Protein AF-A0A5C6F3D3-F1 (afdb_monomer_lite)

Foldseek 3Di:
DDYDDDDDDDDDDDDDDDDDDDDDQDPVNVVVCQVVVNDDPPVVVPPPDPPCPVVVVVVVVVNVWDKDWDWDADVQQGDTKIKIWTQWDQDPVNFKIFGHGDDTKIKIKADFFAKWWFFDDDPDDPDDDDDPDVVNVVVPDDPDPDDPVPPDPPIDMDTADMFIWMWGQDPVDRMFGPDLCRSPPCLNTFTFAALLFAFPPDRRDDDPLQPDDQDFLPVQPDDPPPPPPPDDDDDDDDDDDDDDDDDDDDDDDDDPDPPPVPVVVVPPPDDDDPVVVVVVVVPDDDDPDDDRPPPPVVVVVSQQHHQFADDHDPNHGWHCPHHQWTKTHHRQKDKDWDSDWDWDPVCVPPPDTHTHRTKIKIFGADPVSDTDPDCPCQSRGWMAGRYGSLEGSDLQCQRDWDPPRHTLDTSSRSRLRRCLARRCPQAPRQDRWTKRWPIWMQGNLHIFTWIKTADDPVSCVNSVNCVRHFWGMWTFGDDSNYTAKIKTKGWDADPPVRHTDIDIDMGHDDPDPPPPPPPPPPVPVVVPD

Structure (mmCIF, N/CA/C/O backbone):
data_AF-A0A5C6F3D3-F1
#
_entry.id   AF-A0A5C6F3D3-F1
#
loop_
_atom_site.group_PDB
_atom_site.id
_atom_site.type_symbol
_atom_site.label_atom_id
_atom_site.label_alt_id
_atom_site.label_comp_id
_atom_site.label_asym_id
_atom_site.label_entity_id
_atom_site.label_seq_id
_atom_site.pdbx_PDB_ins_code
_atom_site.Cartn_x
_atom_site.Cartn_y
_atom_site.Cartn_z
_atom_site.occupancy
_atom_site.B_iso_or_equiv
_atom_site.auth_seq_id
_atom_site.auth_comp_id
_atom_site.auth_asym_id
_atom_site.auth_atom_id
_atom_site.pdbx_PDB_model_num
ATOM 1 N N . MET A 1 1 ? -53.103 31.804 44.458 1.00 39.41 1 MET A N 1
ATOM 2 C CA . MET A 1 1 ? -53.561 31.463 43.090 1.00 39.41 1 MET A CA 1
ATOM 3 C C . MET A 1 1 ? -52.450 30.699 42.365 1.00 39.41 1 MET A C 1
ATOM 5 O O . MET A 1 1 ? -51.287 30.965 42.624 1.00 39.41 1 MET A O 1
ATOM 9 N N . LYS A 1 2 ? -52.838 29.683 41.585 1.00 24.77 2 LYS A N 1
ATOM 10 C CA . LYS A 1 2 ? -52.062 28.606 40.913 1.00 24.77 2 LYS A CA 1
ATOM 11 C C . LYS A 1 2 ? -51.500 29.080 39.521 1.00 24.77 2 LYS A C 1
ATOM 13 O O . LYS A 1 2 ? -51.796 30.216 39.180 1.00 24.77 2 LYS A O 1
ATOM 18 N N . PRO A 1 3 ? -50.721 28.289 38.730 1.00 35.56 3 PRO A N 1
ATOM 19 C CA . PRO A 1 3 ? -49.335 28.583 38.269 1.00 35.56 3 PRO A CA 1
ATOM 20 C C . PRO A 1 3 ? -49.176 28.586 36.700 1.00 35.56 3 PRO A C 1
ATOM 22 O O . PRO A 1 3 ? -50.129 28.998 36.051 1.00 35.56 3 PRO A O 1
ATOM 25 N N . PRO A 1 4 ? -48.135 27.995 36.039 1.00 48.69 4 PRO A N 1
ATOM 26 C CA . PRO A 1 4 ? -46.735 28.421 35.742 1.00 48.69 4 PRO A CA 1
ATOM 27 C C . PRO A 1 4 ? -46.363 28.423 34.216 1.00 48.69 4 PRO A C 1
ATOM 29 O O . PRO A 1 4 ? -47.116 27.874 33.424 1.00 48.69 4 PRO A O 1
ATOM 32 N N . SER A 1 5 ? -45.156 28.862 33.787 1.00 28.16 5 SER A N 1
ATOM 33 C CA . SER A 1 5 ? -44.439 28.234 32.633 1.00 28.16 5 SER A CA 1
ATOM 34 C C . SER A 1 5 ? -42.973 28.674 32.413 1.00 28.16 5 SER A C 1
ATOM 36 O O . SER A 1 5 ? -42.593 29.808 32.671 1.00 28.16 5 SER A O 1
ATOM 38 N N . LYS A 1 6 ? -42.201 27.704 31.902 1.00 29.05 6 LYS A N 1
ATOM 39 C CA . LYS A 1 6 ? -40.749 27.533 31.647 1.00 29.05 6 LYS A CA 1
ATOM 40 C C . LYS A 1 6 ? -40.137 28.385 30.482 1.00 29.05 6 LYS A C 1
ATOM 42 O O . LYS A 1 6 ? -40.875 29.138 29.855 1.00 29.05 6 LYS A O 1
ATOM 47 N N . PRO A 1 7 ? -38.808 28.286 30.197 1.00 31.05 7 PRO A N 1
ATOM 48 C CA . PRO A 1 7 ? -37.981 29.316 29.543 1.00 31.05 7 PRO A CA 1
ATOM 49 C C . PRO A 1 7 ? -37.873 29.179 28.011 1.00 31.05 7 PRO A C 1
ATOM 51 O O . PRO A 1 7 ? -38.146 28.115 27.459 1.00 31.05 7 PRO A O 1
ATOM 54 N N . ARG A 1 8 ? -37.407 30.235 27.324 1.00 23.48 8 ARG A N 1
ATOM 55 C CA . ARG A 1 8 ? -37.132 30.244 25.874 1.00 23.48 8 ARG A CA 1
ATOM 56 C C . ARG A 1 8 ? -35.618 30.273 25.619 1.00 23.48 8 ARG A C 1
ATOM 58 O O . ARG A 1 8 ? -34.969 31.278 25.892 1.00 23.48 8 ARG A O 1
ATOM 65 N N . GLN A 1 9 ? -35.075 29.157 25.133 1.00 24.70 9 GLN A N 1
ATOM 66 C CA . GLN A 1 9 ? -33.732 29.066 24.552 1.00 24.70 9 GLN A CA 1
ATOM 67 C C . GLN A 1 9 ? -33.759 29.524 23.089 1.00 24.70 9 GLN A C 1
ATOM 69 O O . GLN A 1 9 ? -34.757 29.356 22.389 1.00 24.70 9 GLN A O 1
ATOM 74 N N . ILE A 1 10 ? -32.649 30.127 22.679 1.00 24.17 10 ILE A N 1
ATOM 75 C CA . ILE A 1 10 ? -32.346 30.662 21.353 1.00 24.17 10 ILE A CA 1
ATOM 76 C C . ILE A 1 10 ? -31.957 29.492 20.439 1.00 24.17 10 ILE A C 1
ATOM 78 O O . ILE A 1 10 ? -31.119 28.679 20.820 1.00 24.17 10 ILE A O 1
ATOM 82 N N . THR A 1 11 ? -32.551 29.412 19.249 1.00 24.58 11 THR A N 1
ATOM 83 C CA . THR A 1 11 ? -32.094 28.548 18.151 1.00 24.58 11 THR A CA 1
ATOM 84 C C . THR A 1 11 ? -31.575 29.429 17.020 1.00 24.58 11 THR A C 1
ATOM 86 O O . THR A 1 11 ? -32.326 30.235 16.470 1.00 24.58 11 THR A O 1
ATOM 89 N N . GLU A 1 12 ? -30.288 29.286 16.711 1.00 24.50 12 GLU A N 1
ATOM 90 C CA . GLU A 1 12 ? -29.635 29.800 15.507 1.00 24.50 12 GLU A CA 1
ATOM 91 C C . GLU A 1 12 ? -29.896 28.818 14.355 1.00 24.50 12 GLU A C 1
ATOM 93 O O . GLU A 1 12 ? -29.403 27.692 14.381 1.00 24.50 12 GLU A O 1
ATOM 98 N N . ASP A 1 13 ? -30.666 29.234 13.348 1.00 24.73 13 ASP A N 1
ATOM 99 C CA . ASP A 1 13 ? -30.776 28.522 12.072 1.00 24.73 13 ASP A CA 1
ATOM 100 C C . ASP A 1 13 ? -29.806 29.156 11.066 1.00 24.73 13 ASP A C 1
ATOM 102 O O . ASP A 1 13 ? -30.085 30.191 10.460 1.00 24.73 13 ASP A O 1
ATOM 106 N N . GLY A 1 14 ? -28.649 28.518 10.889 1.00 24.45 14 GLY A N 1
ATOM 107 C CA . GLY A 1 14 ? -27.757 28.720 9.752 1.00 24.45 14 GLY A CA 1
ATOM 108 C C . GLY A 1 14 ? -27.846 27.510 8.827 1.00 24.45 14 GLY A C 1
ATOM 109 O O . GLY A 1 14 ? -27.249 26.476 9.105 1.00 24.45 14 GLY A O 1
ATOM 110 N N . THR A 1 15 ? -28.606 27.616 7.735 1.00 24.44 15 THR A N 1
ATOM 111 C CA . THR A 1 15 ? -28.698 26.567 6.708 1.00 24.44 15 THR A CA 1
ATOM 112 C C . THR A 1 15 ? -27.885 26.964 5.477 1.00 24.44 15 THR A C 1
ATOM 114 O O . THR A 1 15 ? -28.285 27.827 4.699 1.00 24.44 15 THR A O 1
ATOM 117 N N . THR A 1 16 ? -26.753 26.293 5.273 1.00 23.95 16 THR A N 1
ATOM 118 C CA . THR A 1 16 ? -26.088 26.140 3.975 1.00 23.95 16 THR A CA 1
ATOM 119 C C . THR A 1 16 ? -26.190 24.671 3.567 1.00 23.95 16 THR A C 1
ATOM 121 O O . THR A 1 16 ? -25.705 23.798 4.277 1.00 23.95 16 THR A O 1
ATOM 124 N N . LEU A 1 17 ? -26.824 24.378 2.429 1.00 22.92 17 LEU A N 1
ATOM 125 C CA . LEU A 1 17 ? -26.734 23.077 1.760 1.00 22.92 17 LEU A CA 1
ATOM 126 C C . LEU A 1 17 ? -26.844 23.270 0.248 1.00 22.92 17 LEU A C 1
ATOM 128 O O . LEU A 1 17 ? -27.786 23.900 -0.226 1.00 22.92 17 LEU A O 1
ATOM 132 N N . ASN A 1 18 ? -25.906 22.675 -0.489 1.00 21.77 18 ASN A N 1
ATOM 133 C CA . ASN A 1 18 ? -26.236 21.853 -1.651 1.00 21.77 18 ASN A CA 1
ATOM 134 C C . ASN A 1 18 ? -25.051 20.943 -2.012 1.00 21.77 18 ASN A C 1
ATOM 136 O O . ASN A 1 18 ? -24.266 21.235 -2.908 1.00 21.77 18 ASN A O 1
ATOM 140 N N . GLU A 1 19 ? -24.977 19.803 -1.325 1.00 23.84 19 GLU A N 1
ATOM 141 C CA . GLU A 1 19 ? -24.511 18.543 -1.909 1.00 23.84 19 GLU A CA 1
ATOM 142 C C . GLU A 1 19 ? -25.683 17.553 -1.835 1.00 23.84 19 GLU A C 1
ATOM 144 O O . GLU A 1 19 ? -26.291 17.350 -0.782 1.00 23.84 19 GLU A O 1
ATOM 149 N N . ASN A 1 20 ? -26.059 16.996 -2.987 1.00 26.59 20 ASN A N 1
ATOM 150 C CA . ASN A 1 20 ? -27.212 16.116 -3.150 1.00 26.59 20 ASN A CA 1
ATOM 151 C C . ASN A 1 20 ? -26.947 14.731 -2.537 1.00 26.59 20 ASN A C 1
ATOM 153 O O . ASN A 1 20 ? -26.391 13.854 -3.194 1.00 26.59 20 ASN A O 1
ATOM 157 N N . VAL A 1 21 ? -27.428 14.502 -1.314 1.00 25.70 21 VAL A N 1
ATOM 158 C CA . VAL A 1 21 ? -27.714 13.157 -0.788 1.00 25.70 21 VAL A CA 1
ATOM 159 C C . VAL A 1 21 ? -29.237 12.979 -0.776 1.00 25.70 21 VAL A C 1
ATOM 161 O O . VAL A 1 21 ? -29.927 13.800 -0.166 1.00 25.70 21 VAL A O 1
ATOM 164 N N . PRO A 1 22 ? -29.812 11.944 -1.418 1.00 31.95 22 PRO A N 1
ATOM 165 C CA . PRO A 1 22 ? -31.250 11.727 -1.358 1.00 31.95 22 PRO A CA 1
ATOM 166 C C . PRO A 1 22 ? -31.642 11.290 0.058 1.00 31.95 22 PRO A C 1
ATOM 168 O O . PRO A 1 22 ? -31.323 10.186 0.499 1.00 31.95 22 PRO A O 1
ATOM 171 N N . GLN A 1 23 ? -32.347 12.159 0.783 1.00 33.28 23 GLN A N 1
ATOM 172 C CA . GLN A 1 23 ? -32.954 11.800 2.060 1.00 33.28 23 GLN A CA 1
ATOM 173 C C . GLN A 1 23 ? -34.185 10.899 1.862 1.00 33.28 23 GLN A C 1
ATOM 175 O O . GLN A 1 23 ? -35.057 11.188 1.044 1.00 33.28 23 GLN A O 1
ATOM 180 N N . GLY A 1 24 ? -34.299 9.861 2.700 1.00 36.19 24 GLY A N 1
ATOM 181 C CA . GLY A 1 24 ? -35.602 9.418 3.212 1.00 36.19 24 GLY A CA 1
ATOM 182 C C . GLY A 1 24 ? -36.276 8.180 2.607 1.00 36.19 24 GLY A C 1
ATOM 183 O O . GLY A 1 24 ? -37.496 8.083 2.712 1.00 36.19 24 GLY A O 1
ATOM 184 N N . ILE A 1 25 ? -35.560 7.213 2.022 1.00 41.97 25 ILE A N 1
ATOM 185 C CA . ILE A 1 25 ? -36.170 5.928 1.611 1.00 41.97 25 ILE A CA 1
ATOM 186 C C . ILE A 1 25 ? -35.880 4.848 2.663 1.00 41.97 25 ILE A C 1
ATOM 188 O O . ILE A 1 25 ? -34.729 4.513 2.921 1.00 41.97 25 ILE A O 1
ATOM 192 N N . THR A 1 26 ? -36.920 4.265 3.269 1.00 46.75 26 THR A N 1
ATOM 193 C CA . THR A 1 26 ? -36.764 3.129 4.202 1.00 46.75 26 THR A CA 1
ATOM 194 C C . THR A 1 26 ? -36.531 1.806 3.452 1.00 46.75 26 THR A C 1
ATOM 196 O O . THR A 1 26 ? -37.043 1.614 2.349 1.00 46.75 26 THR A O 1
ATOM 199 N N . ARG A 1 27 ? -35.824 0.832 4.055 1.00 44.81 27 ARG A N 1
ATOM 200 C CA . ARG A 1 27 ? -35.538 -0.502 3.461 1.00 44.81 27 ARG A CA 1
ATOM 201 C C . ARG A 1 27 ? -36.790 -1.197 2.905 1.00 44.81 27 ARG A C 1
ATOM 203 O O . ARG A 1 27 ? -36.762 -1.762 1.816 1.00 44.81 27 ARG A O 1
ATOM 210 N N . ARG A 1 28 ? -37.919 -1.102 3.617 1.00 43.62 28 ARG A N 1
ATOM 211 C CA . ARG A 1 28 ? -39.211 -1.666 3.188 1.00 43.62 28 ARG A CA 1
ATOM 212 C C . ARG A 1 28 ? -39.784 -0.955 1.957 1.00 43.62 28 ARG A C 1
ATOM 214 O O . ARG A 1 28 ? -40.444 -1.599 1.149 1.00 43.62 28 ARG A O 1
ATOM 221 N N . GLN A 1 29 ? -39.554 0.350 1.815 1.00 41.91 29 GLN A N 1
ATOM 222 C CA . GLN A 1 29 ? -39.971 1.124 0.643 1.00 41.91 29 GLN A CA 1
ATOM 223 C C . GLN A 1 29 ? -39.086 0.822 -0.568 1.00 41.91 29 GLN A C 1
ATOM 225 O O . GLN A 1 29 ? -39.631 0.637 -1.649 1.00 41.91 29 GLN A O 1
ATOM 230 N N . LEU A 1 30 ? -37.767 0.677 -0.386 1.00 43.34 30 LEU A N 1
ATOM 231 C CA . LEU A 1 30 ? -36.845 0.303 -1.466 1.00 43.34 30 LEU A CA 1
ATOM 232 C C . LEU A 1 30 ? -37.137 -1.107 -2.004 1.00 43.34 30 LEU A C 1
ATOM 234 O O . LEU A 1 30 ? -37.246 -1.292 -3.211 1.00 43.34 30 LEU A O 1
ATOM 238 N N . LEU A 1 31 ? -37.352 -2.083 -1.113 1.00 44.19 31 LEU A N 1
ATOM 239 C CA . LEU A 1 31 ? -37.705 -3.456 -1.498 1.00 44.19 31 LEU A CA 1
ATOM 240 C C . LEU A 1 31 ? -39.068 -3.537 -2.198 1.00 44.19 31 LEU A C 1
ATOM 242 O O . LEU A 1 31 ? -39.228 -4.307 -3.141 1.00 44.19 31 LEU A O 1
ATOM 246 N N . LYS A 1 32 ? -40.043 -2.716 -1.785 1.00 38.72 32 LYS A N 1
ATOM 247 C CA . LYS A 1 32 ? -41.321 -2.589 -2.501 1.00 38.72 32 LYS A CA 1
ATOM 248 C C . LYS A 1 32 ? -41.156 -1.917 -3.865 1.00 38.72 32 LYS A C 1
ATOM 250 O O . LYS A 1 32 ? -41.817 -2.339 -4.802 1.00 38.72 32 LYS A O 1
ATOM 255 N N . LEU A 1 33 ? -40.281 -0.917 -3.992 1.00 39.66 33 LEU A N 1
ATOM 256 C CA . LEU A 1 33 ? -39.991 -0.261 -5.272 1.00 39.66 33 LEU A CA 1
ATOM 257 C C . LEU A 1 33 ? -39.339 -1.236 -6.265 1.00 39.66 33 LEU A C 1
ATOM 259 O O . LEU A 1 33 ? -39.757 -1.315 -7.415 1.00 39.66 33 LEU A O 1
ATOM 263 N N . MET A 1 34 ? -38.362 -2.017 -5.796 1.00 43.75 34 MET A N 1
ATOM 264 C CA . MET A 1 34 ? -37.670 -3.024 -6.607 1.00 43.75 34 MET A CA 1
ATOM 265 C C . MET A 1 34 ? -38.578 -4.211 -6.962 1.00 43.75 34 MET A C 1
ATOM 267 O O . MET A 1 34 ? -38.518 -4.705 -8.083 1.00 43.75 34 MET A O 1
ATOM 271 N N . GLY A 1 35 ? -39.463 -4.635 -6.053 1.00 39.91 35 GLY A N 1
ATOM 272 C CA . GLY A 1 35 ? -40.452 -5.689 -6.312 1.00 39.91 35 GLY A CA 1
ATOM 273 C C . GLY A 1 35 ? -41.606 -5.277 -7.236 1.00 39.91 35 GLY A C 1
ATOM 274 O O . GLY A 1 35 ? -42.292 -6.146 -7.761 1.00 39.91 35 GLY A O 1
ATOM 275 N N . LEU A 1 36 ? -41.816 -3.973 -7.453 1.00 37.66 36 LEU A N 1
ATOM 276 C CA . LEU A 1 36 ? -42.842 -3.424 -8.352 1.00 37.66 36 LEU A CA 1
ATOM 277 C C . LEU A 1 36 ? -42.290 -3.028 -9.734 1.00 37.66 36 LEU A C 1
ATOM 279 O O . LEU A 1 36 ? -42.985 -2.363 -10.495 1.00 37.66 36 LEU A O 1
ATOM 283 N N . GLY A 1 37 ? -41.047 -3.396 -10.067 1.00 34.25 37 GLY A N 1
ATOM 284 C CA . GLY A 1 37 ? -40.446 -3.081 -11.369 1.00 34.25 37 GLY A CA 1
ATOM 285 C C . GLY A 1 37 ? -40.133 -1.593 -11.588 1.00 34.25 37 GLY A C 1
ATOM 286 O O . GLY A 1 37 ? -39.772 -1.201 -12.695 1.00 34.25 37 GLY A O 1
ATOM 287 N N . ALA A 1 38 ? -40.230 -0.752 -10.553 1.00 36.56 38 ALA A N 1
ATOM 288 C CA . ALA A 1 38 ? -39.925 0.668 -10.660 1.00 36.56 38 ALA A CA 1
ATOM 289 C C . ALA A 1 38 ? -38.403 0.876 -10.703 1.00 36.56 38 ALA A C 1
ATOM 291 O O . ALA A 1 38 ? -37.723 0.937 -9.676 1.00 36.56 38 ALA A O 1
ATOM 292 N N . THR A 1 39 ? -37.859 1.010 -11.912 1.00 35.56 39 THR A N 1
ATOM 293 C CA . THR A 1 39 ? -36.511 1.539 -12.127 1.00 35.56 39 THR A CA 1
ATOM 294 C C . THR A 1 39 ? -36.454 2.957 -11.558 1.00 35.56 39 THR A C 1
ATOM 296 O O . THR A 1 39 ? -37.189 3.837 -12.009 1.00 35.56 39 THR A O 1
ATOM 299 N N . ILE A 1 40 ? -35.605 3.194 -10.555 1.00 33.94 40 ILE A N 1
ATOM 300 C CA . ILE A 1 40 ? -35.345 4.539 -10.019 1.00 33.94 40 ILE A CA 1
ATOM 301 C C . ILE A 1 40 ? -34.994 5.481 -11.197 1.00 33.94 40 ILE A C 1
ATOM 303 O O . ILE A 1 40 ? -34.279 5.045 -12.104 1.00 33.94 40 ILE A O 1
ATOM 307 N N . PRO A 1 41 ? -35.413 6.767 -11.207 1.00 31.45 41 PRO A N 1
ATOM 308 C CA . PRO A 1 41 ? -35.212 7.699 -12.330 1.00 31.45 41 PRO A CA 1
ATOM 309 C C . PRO A 1 41 ? -33.748 8.058 -12.635 1.00 31.45 41 PRO A C 1
ATOM 311 O O . PRO A 1 41 ? -33.488 8.954 -13.434 1.00 31.45 41 PRO A O 1
ATOM 314 N N . ALA A 1 42 ? -32.784 7.360 -12.036 1.00 33.75 42 ALA A N 1
ATOM 315 C CA . ALA A 1 42 ? -31.366 7.504 -12.320 1.00 33.75 42 ALA A CA 1
ATOM 316 C C . ALA A 1 42 ? -31.018 7.158 -13.777 1.00 33.75 42 ALA A C 1
ATOM 318 O O . ALA A 1 42 ? -29.934 7.490 -14.222 1.00 33.75 42 ALA A O 1
ATOM 319 N N . VAL A 1 43 ? -31.919 6.543 -14.555 1.00 28.55 43 VAL A N 1
ATOM 320 C CA . VAL A 1 43 ? -31.612 6.103 -15.925 1.00 28.55 43 VAL A CA 1
ATOM 321 C C . VAL A 1 43 ? -31.507 7.249 -16.943 1.00 28.55 43 VAL A C 1
ATOM 323 O O . VAL A 1 43 ? -30.840 7.096 -17.961 1.00 28.55 43 VAL A O 1
ATOM 326 N N . LYS A 1 44 ? -32.077 8.435 -16.678 1.00 28.09 44 LYS A N 1
ATOM 327 C CA . LYS A 1 44 ? -32.060 9.544 -17.657 1.00 28.09 44 LYS A CA 1
ATOM 328 C C . LYS A 1 44 ? -30.916 10.552 -17.512 1.00 28.09 44 LYS A C 1
ATOM 330 O O . LYS A 1 44 ? -30.763 11.393 -18.391 1.00 28.09 44 LYS A O 1
ATOM 335 N N . THR A 1 45 ? -30.084 10.442 -16.479 1.00 28.73 45 THR A N 1
ATOM 336 C CA . THR A 1 45 ? -28.831 11.217 -16.349 1.00 28.73 45 THR A CA 1
ATOM 337 C C . THR A 1 45 ? -27.575 10.375 -16.626 1.00 28.73 45 THR A C 1
ATOM 339 O O . THR A 1 45 ? -26.462 10.885 -16.558 1.00 28.73 45 THR A O 1
ATOM 342 N N . LEU A 1 46 ? -27.733 9.101 -17.015 1.00 34.69 46 LEU A N 1
ATOM 343 C CA . LEU A 1 46 ? -26.653 8.109 -17.158 1.00 34.69 46 LEU A CA 1
ATOM 344 C C . LEU A 1 46 ? -25.760 8.231 -18.405 1.00 34.69 46 LEU A C 1
ATOM 346 O O . LEU A 1 46 ? -24.880 7.397 -18.584 1.00 34.69 46 LEU A O 1
ATOM 350 N N . ASN A 1 47 ? -25.921 9.262 -19.237 1.00 31.58 47 ASN A N 1
ATOM 351 C CA . ASN A 1 47 ? -25.037 9.482 -20.392 1.00 31.58 47 ASN A CA 1
ATOM 352 C C . ASN A 1 47 ? -23.947 10.541 -20.160 1.00 31.58 47 ASN A C 1
ATOM 354 O O . ASN A 1 47 ? -23.220 10.852 -21.099 1.00 31.58 47 ASN A O 1
ATOM 358 N N . ALA A 1 48 ? -23.815 11.100 -18.950 1.00 31.44 48 ALA A N 1
ATOM 359 C CA . ALA A 1 48 ? -22.911 12.233 -18.727 1.00 31.44 48 ALA A CA 1
ATOM 360 C C . ALA A 1 48 ? -21.990 12.146 -17.498 1.00 31.44 48 ALA A C 1
ATOM 362 O O . ALA A 1 48 ? -21.199 13.063 -17.315 1.00 31.44 48 ALA A O 1
ATOM 363 N N . ASP A 1 49 ? -22.027 11.085 -16.681 1.00 33.19 49 ASP A N 1
ATOM 364 C CA . ASP A 1 49 ? -21.196 11.049 -15.466 1.00 33.19 49 ASP A CA 1
ATOM 365 C C . ASP A 1 49 ? -20.647 9.646 -15.153 1.00 33.19 49 ASP A C 1
ATOM 367 O O . ASP A 1 49 ? -21.280 8.798 -14.520 1.00 33.19 49 ASP A O 1
ATOM 371 N N . THR A 1 50 ? -19.441 9.366 -15.647 1.00 39.06 50 THR A N 1
ATOM 372 C CA . THR A 1 50 ? -18.824 8.027 -15.647 1.00 39.06 50 THR A CA 1
ATOM 373 C C . THR A 1 50 ? -18.096 7.653 -14.349 1.00 39.06 50 THR A C 1
ATOM 375 O O . THR A 1 50 ? -17.613 6.527 -14.239 1.00 39.06 50 THR A O 1
ATOM 378 N N . GLY A 1 51 ? -18.044 8.537 -13.346 1.00 38.72 51 GLY A N 1
ATOM 379 C CA . GLY A 1 51 ? -17.451 8.258 -12.024 1.00 38.72 51 GLY A CA 1
ATOM 380 C C . GLY A 1 51 ? -18.461 7.945 -10.910 1.00 38.72 51 GLY A C 1
ATOM 381 O O . GLY A 1 51 ? -18.118 7.280 -9.934 1.00 38.72 51 GLY A O 1
ATOM 382 N N . GLY A 1 52 ? -19.715 8.388 -11.054 1.00 33.25 52 GLY A N 1
ATOM 383 C CA . GLY A 1 52 ? -20.730 8.333 -9.991 1.00 33.25 52 GLY A CA 1
ATOM 384 C C . GLY A 1 52 ? -21.547 7.038 -9.919 1.00 33.25 52 GLY A C 1
ATOM 385 O O . GLY A 1 52 ? -22.240 6.788 -8.935 1.00 33.25 52 GLY A O 1
ATOM 386 N N . TRP A 1 53 ? -21.507 6.190 -10.947 1.00 38.25 53 TRP A N 1
ATOM 387 C CA . TRP A 1 53 ? -22.399 5.026 -11.028 1.00 38.25 53 TRP A CA 1
ATOM 388 C C . TRP A 1 53 ? -21.919 3.848 -10.164 1.00 38.25 53 TRP A C 1
ATOM 390 O O . TRP A 1 53 ? -22.729 3.210 -9.491 1.00 38.25 53 TRP A O 1
ATOM 400 N N . ALA A 1 54 ? -20.606 3.604 -10.101 1.00 38.78 54 ALA A N 1
ATOM 401 C CA . ALA A 1 54 ? -20.025 2.583 -9.228 1.00 38.78 54 ALA A CA 1
ATOM 402 C C . ALA A 1 54 ? -20.211 2.945 -7.744 1.00 38.78 54 ALA A C 1
ATOM 404 O O . ALA A 1 54 ? -20.562 2.084 -6.936 1.00 38.78 54 ALA A O 1
ATOM 405 N N . SER A 1 55 ? -20.068 4.229 -7.391 1.00 39.50 55 SER A N 1
ATOM 406 C CA . SER A 1 55 ? -20.344 4.726 -6.039 1.00 39.50 55 SER A CA 1
ATOM 407 C C . SER A 1 55 ? -21.834 4.618 -5.685 1.00 39.50 55 SER A C 1
ATOM 409 O O . SER A 1 55 ? -22.156 4.107 -4.613 1.00 39.50 55 SER A O 1
ATOM 411 N N . SER A 1 56 ? -22.742 4.956 -6.607 1.00 42.81 56 SER A N 1
ATOM 412 C CA . SER A 1 56 ? -24.201 4.843 -6.416 1.00 42.81 56 SER A CA 1
ATOM 413 C C . SER A 1 56 ? -24.690 3.397 -6.248 1.00 42.81 56 SER A C 1
ATOM 415 O O . SER A 1 56 ? -25.582 3.130 -5.447 1.00 42.81 56 SER A O 1
ATOM 417 N N . LEU A 1 57 ? -24.103 2.431 -6.958 1.00 42.78 57 LEU A N 1
ATOM 418 C CA . LEU A 1 57 ? -24.452 1.011 -6.809 1.00 42.78 57 LEU A CA 1
ATOM 419 C C . LEU A 1 57 ? -23.788 0.369 -5.583 1.00 42.78 57 LEU A C 1
ATOM 421 O O . LEU A 1 57 ? -24.405 -0.469 -4.928 1.00 42.78 57 LEU A O 1
ATOM 425 N N . SER A 1 58 ? -22.577 0.804 -5.218 1.00 45.47 58 SER A N 1
ATOM 426 C CA . SER A 1 58 ? -21.925 0.374 -3.973 1.00 45.47 58 SER A CA 1
ATOM 427 C C . SER A 1 58 ? -22.641 0.901 -2.722 1.00 45.47 58 SER A C 1
ATOM 429 O O . SER A 1 58 ? -22.740 0.200 -1.715 1.00 45.47 58 SER A O 1
ATOM 431 N N . TRP A 1 59 ? -23.230 2.100 -2.803 1.00 41.78 59 TRP A N 1
ATOM 432 C CA . TRP A 1 59 ? -24.177 2.601 -1.809 1.00 41.78 59 TRP A CA 1
ATOM 433 C C . TRP A 1 59 ? -25.378 1.659 -1.674 1.00 41.78 59 TRP A C 1
ATOM 435 O O . TRP A 1 59 ? -25.713 1.269 -0.559 1.00 41.78 59 TRP A O 1
ATOM 445 N N . ALA A 1 60 ? -25.971 1.210 -2.784 1.00 40.22 60 ALA A N 1
ATOM 446 C CA . ALA A 1 60 ? -27.125 0.313 -2.746 1.00 40.22 60 ALA A CA 1
ATOM 447 C C . ALA A 1 60 ? -26.795 -1.068 -2.139 1.00 40.22 60 ALA A C 1
ATOM 449 O O . ALA A 1 60 ? -27.582 -1.585 -1.348 1.00 40.22 60 ALA A O 1
ATOM 450 N N . SER A 1 61 ? -25.624 -1.652 -2.430 1.00 45.41 61 SER A N 1
ATOM 451 C CA . SER A 1 61 ? -25.202 -2.924 -1.817 1.00 45.41 61 SER A CA 1
ATOM 452 C C . SER A 1 61 ? -24.867 -2.783 -0.329 1.00 45.41 61 SER A C 1
ATOM 454 O O . SER A 1 61 ? -25.213 -3.652 0.470 1.00 45.41 61 SER A O 1
ATOM 456 N N . ASN A 1 62 ? -24.241 -1.671 0.065 1.00 46.97 62 ASN A N 1
ATOM 457 C CA . ASN A 1 62 ? -23.948 -1.370 1.468 1.00 46.97 62 ASN A CA 1
ATOM 458 C C . ASN A 1 62 ? -25.206 -1.002 2.269 1.00 46.97 62 ASN A C 1
ATOM 460 O O . ASN A 1 62 ? -25.228 -1.210 3.475 1.00 46.97 62 ASN A O 1
ATOM 464 N N . PHE A 1 63 ? -26.257 -0.505 1.612 1.00 43.94 63 PHE A N 1
ATOM 465 C CA . PHE A 1 63 ? -27.563 -0.221 2.216 1.00 43.94 63 PHE A CA 1
ATOM 466 C C . PHE A 1 63 ? -28.397 -1.491 2.469 1.00 43.94 63 PHE A C 1
ATOM 468 O O . PHE A 1 63 ? -29.273 -1.505 3.335 1.00 43.94 63 PHE A O 1
ATOM 475 N N . LEU A 1 64 ? -28.141 -2.566 1.712 1.00 48.12 64 LEU A N 1
ATOM 476 C CA . LEU A 1 64 ? -28.804 -3.864 1.879 1.00 48.12 64 LEU A CA 1
ATOM 477 C C . LEU A 1 64 ? -28.131 -4.750 2.939 1.00 48.12 64 LEU A C 1
ATOM 479 O O . LEU A 1 64 ? -28.820 -5.553 3.573 1.00 48.12 64 LEU A O 1
ATOM 483 N N . ASN A 1 65 ? -26.823 -4.581 3.156 1.00 56.88 65 ASN A N 1
ATOM 484 C CA . ASN A 1 65 ? -26.083 -5.238 4.231 1.00 56.88 65 ASN A CA 1
ATOM 485 C C . ASN A 1 65 ? -26.222 -4.465 5.546 1.00 56.88 65 ASN A C 1
ATOM 487 O O . ASN A 1 65 ? -26.218 -3.238 5.574 1.00 56.88 65 ASN A O 1
ATOM 491 N N . GLU A 1 66 ? -26.318 -5.182 6.663 1.00 70.81 66 GLU A N 1
ATOM 492 C CA . GLU A 1 66 ? -26.346 -4.542 7.977 1.00 70.81 66 GLU A CA 1
ATOM 493 C C . GLU A 1 66 ? -24.958 -3.982 8.290 1.00 70.81 66 GLU A C 1
ATOM 495 O O . GLU A 1 66 ? -24.002 -4.729 8.507 1.00 70.81 66 GLU A O 1
ATOM 500 N N . LYS A 1 67 ? -24.851 -2.653 8.227 1.00 84.88 67 LYS A N 1
ATOM 501 C CA . LYS A 1 67 ? -23.624 -1.889 8.432 1.00 84.88 67 LYS A CA 1
ATOM 502 C C . LYS A 1 67 ? -23.797 -0.974 9.638 1.00 84.88 67 LYS A C 1
ATOM 504 O O . LYS A 1 67 ? -24.749 -0.197 9.699 1.00 84.88 67 LYS A O 1
ATOM 509 N N . VAL A 1 68 ? -22.857 -1.032 10.575 1.00 91.94 68 VAL A N 1
ATOM 510 C CA . VAL A 1 68 ? -22.743 -0.052 11.661 1.00 91.94 68 VAL A CA 1
ATOM 511 C C . VAL A 1 68 ? -21.494 0.781 11.444 1.00 91.94 68 VAL A C 1
ATOM 513 O O . VAL A 1 68 ? -20.391 0.247 11.378 1.00 91.94 68 VAL A O 1
ATOM 516 N N . GLU A 1 69 ? -21.673 2.095 11.377 1.00 94.19 69 GLU A N 1
ATOM 517 C CA . GLU A 1 69 ? -20.579 3.057 11.285 1.00 94.19 69 GLU A CA 1
ATOM 518 C C . GLU A 1 69 ? -20.336 3.718 12.645 1.00 94.19 69 GLU A C 1
ATOM 520 O O . GLU A 1 69 ? -21.269 4.048 13.394 1.00 94.19 69 GLU A O 1
ATOM 525 N N . LEU A 1 70 ? -19.058 3.873 12.977 1.00 94.94 70 LEU A N 1
ATOM 526 C CA . LEU A 1 70 ? -18.564 4.509 14.188 1.00 94.94 70 LEU A CA 1
ATOM 527 C C . LEU A 1 70 ? -17.381 5.399 13.826 1.00 94.94 70 LEU A C 1
ATOM 529 O O . LEU A 1 70 ? -16.505 4.982 13.076 1.00 94.94 70 LEU A O 1
ATOM 533 N N . THR A 1 71 ? -17.311 6.582 14.423 1.00 94.88 71 THR A N 1
ATOM 534 C CA . THR A 1 71 ? -16.104 7.410 14.380 1.00 94.88 71 THR A CA 1
ATOM 535 C C . THR A 1 71 ? -15.468 7.389 15.759 1.00 94.88 71 THR A C 1
ATOM 537 O O . THR A 1 71 ? -16.090 7.800 16.739 1.00 94.88 71 THR A O 1
ATOM 540 N N . LEU A 1 72 ? -14.244 6.876 15.847 1.00 92.75 72 LEU A N 1
ATOM 541 C CA . LEU A 1 72 ? -13.456 6.873 17.070 1.00 92.75 72 LEU A CA 1
ATOM 542 C C . LEU A 1 72 ? -12.557 8.109 17.077 1.00 92.75 72 LEU A C 1
ATOM 544 O O . LEU A 1 72 ? -11.684 8.231 16.222 1.00 92.75 72 LEU A O 1
ATOM 548 N N . TYR A 1 73 ? -12.771 9.000 18.045 1.00 92.12 73 TYR A N 1
ATOM 549 C CA . TYR A 1 73 ? -12.027 10.250 18.190 1.00 92.12 73 TYR A CA 1
ATOM 550 C C . TYR A 1 73 ? -11.246 10.279 19.509 1.00 92.12 73 TYR A C 1
ATOM 552 O O . TYR A 1 73 ? -11.812 10.008 20.572 1.00 92.12 73 TYR A O 1
ATOM 560 N N . ARG A 1 74 ? -9.956 10.622 19.447 1.00 90.00 74 ARG A N 1
ATOM 561 C CA . ARG A 1 74 ? -9.098 10.880 20.611 1.00 90.00 74 ARG A CA 1
ATOM 562 C C . ARG A 1 74 ? -8.250 12.135 20.353 1.00 90.00 74 ARG A C 1
ATOM 564 O O . ARG A 1 74 ? -7.246 12.062 19.651 1.00 90.00 74 ARG A O 1
ATOM 571 N N . PRO A 1 75 ? -8.644 13.299 20.897 1.00 88.38 75 PRO A N 1
ATOM 572 C CA . PRO A 1 75 ? -7.999 14.573 20.574 1.00 88.38 75 PRO A CA 1
ATOM 573 C C . PRO A 1 75 ? -6.552 14.671 21.068 1.00 88.38 75 PRO A C 1
ATOM 575 O O . PRO A 1 75 ? -5.761 15.397 20.479 1.00 88.38 75 PRO A O 1
ATOM 578 N N . GLN A 1 76 ? -6.199 13.957 22.142 1.00 87.44 76 GLN A N 1
ATOM 579 C CA . GLN A 1 76 ? -4.895 14.080 22.803 1.00 87.44 76 GLN A CA 1
ATOM 580 C C . GLN A 1 76 ? -3.720 13.601 21.936 1.00 87.44 76 GLN A C 1
ATOM 582 O O . GLN A 1 76 ? -2.594 14.035 22.151 1.00 87.44 76 GLN A O 1
ATOM 587 N N . ASP A 1 77 ? -3.977 12.725 20.966 1.00 89.06 77 ASP A N 1
ATOM 588 C CA . ASP A 1 77 ? -2.990 12.203 20.016 1.00 89.06 77 ASP A CA 1
ATOM 589 C C . ASP A 1 77 ? -3.496 12.231 18.565 1.00 89.06 77 ASP A C 1
ATOM 591 O O . ASP A 1 77 ? -3.012 11.485 17.711 1.00 89.06 77 ASP A O 1
ATOM 595 N N . LEU A 1 78 ? -4.458 13.124 18.298 1.00 89.25 78 LEU A N 1
ATOM 596 C CA . LEU A 1 78 ? -5.079 13.381 16.996 1.00 89.25 78 LEU A CA 1
ATOM 597 C C . LEU A 1 78 ? -5.680 12.144 16.316 1.00 89.25 78 LEU A C 1
ATOM 599 O O . LEU A 1 78 ? -5.792 12.129 15.095 1.00 89.25 78 LEU A O 1
ATOM 603 N N . MET A 1 79 ? -6.090 11.114 17.061 1.00 91.31 79 MET A N 1
ATOM 604 C CA . MET A 1 79 ? -6.723 9.945 16.454 1.00 91.31 79 MET A CA 1
ATOM 605 C C . MET A 1 79 ? -8.145 10.281 15.994 1.00 91.31 79 MET A C 1
ATOM 607 O O . MET A 1 79 ? -9.004 10.655 16.792 1.00 91.31 79 MET A O 1
ATOM 611 N N . GLU A 1 80 ? -8.416 10.046 14.718 1.00 92.75 80 GLU A N 1
ATOM 612 C CA . GLU A 1 80 ? -9.754 9.991 14.149 1.00 92.75 80 GLU A CA 1
ATOM 613 C C . GLU A 1 80 ? -9.796 8.794 13.202 1.00 92.75 80 GLU A C 1
ATOM 615 O O . GLU A 1 80 ? -9.057 8.749 12.223 1.00 92.75 80 GLU A O 1
ATOM 620 N N . LEU A 1 81 ? -10.639 7.808 13.493 1.00 94.00 81 LEU A N 1
ATOM 621 C CA . LEU A 1 81 ? -10.816 6.635 12.641 1.00 94.00 81 LEU A CA 1
ATOM 622 C C . LEU A 1 81 ? -12.288 6.403 12.370 1.00 94.00 81 LEU A C 1
ATOM 624 O O . LEU A 1 81 ? -13.097 6.368 13.300 1.00 94.00 81 LEU A O 1
ATOM 628 N N . LYS A 1 82 ? -12.623 6.163 11.105 1.00 95.88 82 LYS A N 1
ATOM 629 C CA . LYS A 1 82 ? -13.955 5.702 10.722 1.00 95.88 82 LYS A CA 1
ATOM 630 C C . LYS A 1 82 ? -13.936 4.181 10.653 1.00 95.88 82 LYS A C 1
ATOM 632 O O . LYS A 1 82 ? -13.194 3.585 9.877 1.00 95.88 82 LYS A O 1
ATOM 637 N N . LEU A 1 83 ? -14.738 3.554 11.502 1.00 96.75 83 LEU A N 1
ATOM 638 C CA . LEU A 1 83 ? -14.875 2.110 11.627 1.00 96.75 83 LEU A CA 1
ATOM 639 C C . LEU A 1 83 ? -16.242 1.701 11.084 1.00 96.75 83 LEU A C 1
ATOM 641 O O . LEU A 1 83 ? -17.279 2.138 11.580 1.00 96.75 83 LEU A O 1
ATOM 645 N N . SER A 1 84 ? -16.239 0.838 10.078 1.00 95.81 84 SER A N 1
ATOM 646 C CA . SER A 1 84 ? -17.437 0.263 9.476 1.00 95.81 84 SER A CA 1
ATOM 647 C C . SER A 1 84 ? -17.489 -1.232 9.765 1.00 95.81 84 SER A C 1
ATOM 649 O O . SER A 1 84 ? -16.630 -1.984 9.309 1.00 95.81 84 SER A O 1
ATOM 651 N N . PHE A 1 85 ? -18.509 -1.667 10.497 1.00 95.38 85 PHE A N 1
ATOM 652 C CA . PHE A 1 85 ? -18.746 -3.069 10.830 1.00 95.38 85 PHE A CA 1
ATOM 653 C C . PHE A 1 85 ? -19.864 -3.628 9.951 1.00 95.38 85 PHE A C 1
ATOM 655 O O . PHE A 1 85 ? -21.019 -3.229 10.099 1.00 95.38 85 PHE A O 1
ATOM 662 N N . LEU A 1 86 ? -19.530 -4.545 9.042 1.00 92.69 86 LEU A N 1
ATOM 663 C CA . LEU A 1 86 ? -20.500 -5.262 8.210 1.00 92.69 86 LEU A CA 1
ATOM 664 C C . LEU A 1 86 ? -20.911 -6.560 8.906 1.00 92.69 86 LEU A C 1
ATOM 666 O O . LEU A 1 86 ? -20.054 -7.266 9.436 1.00 92.69 86 LEU A O 1
ATOM 670 N N . GLY A 1 87 ? -22.206 -6.874 8.882 1.00 90.12 87 GLY A N 1
ATOM 671 C CA . GLY A 1 87 ? -22.769 -8.066 9.521 1.00 90.12 87 GLY A CA 1
ATOM 672 C C . GLY A 1 87 ? -23.117 -7.883 11.002 1.00 90.12 87 GLY A C 1
ATOM 673 O O . GLY A 1 87 ? -23.414 -8.867 11.685 1.00 90.12 87 GLY A O 1
ATOM 674 N N . PHE A 1 88 ? -23.085 -6.640 11.499 1.00 92.56 88 PHE A N 1
ATOM 675 C CA . PHE A 1 88 ? -23.311 -6.282 12.901 1.00 92.56 88 PHE A CA 1
ATOM 676 C C . PHE A 1 88 ? -24.462 -5.285 13.062 1.00 92.56 88 PHE A C 1
ATOM 678 O O . PHE A 1 88 ? -24.743 -4.482 12.176 1.00 92.56 88 PHE A O 1
ATOM 685 N N . GLN A 1 89 ? -25.076 -5.296 14.243 1.00 93.00 89 GLN A N 1
ATOM 686 C CA . GLN A 1 89 ? -26.014 -4.285 14.729 1.00 93.00 89 GLN A CA 1
ATOM 687 C C . GLN A 1 89 ? -25.604 -3.818 16.127 1.00 93.00 89 GLN A C 1
ATOM 689 O O . GLN A 1 89 ? -24.917 -4.533 16.853 1.00 93.00 89 GLN A O 1
ATOM 694 N N . ARG A 1 90 ? -26.020 -2.615 16.533 1.00 92.31 90 ARG A N 1
ATOM 695 C CA . ARG A 1 90 ? -25.834 -2.167 17.922 1.00 92.31 90 ARG A CA 1
ATOM 696 C C . ARG A 1 90 ? -26.793 -2.925 18.837 1.00 92.31 90 ARG A C 1
ATOM 698 O O . ARG A 1 90 ? -27.955 -3.117 18.489 1.00 92.31 90 ARG A O 1
ATOM 705 N N . SER A 1 91 ? -26.314 -3.329 20.010 1.00 93.31 91 SER A N 1
ATOM 706 C CA . SER A 1 91 ? -27.165 -3.884 21.061 1.00 93.31 91 SER A CA 1
ATOM 707 C C . SER A 1 91 ? -28.197 -2.854 21.527 1.00 93.31 91 SER A C 1
ATOM 709 O O . SER A 1 91 ? -27.983 -1.646 21.418 1.00 93.31 91 SER A O 1
ATOM 711 N N . SER A 1 92 ? -29.310 -3.320 22.096 1.00 89.44 92 SER A N 1
ATOM 712 C CA . SER A 1 92 ? -30.398 -2.457 22.583 1.00 89.44 92 SER A CA 1
ATOM 713 C C . SER A 1 92 ? -29.953 -1.435 23.636 1.00 89.44 92 SER A C 1
ATOM 715 O O . SER A 1 92 ? -30.549 -0.369 23.756 1.00 89.44 92 SER A O 1
ATOM 717 N N . ASP A 1 93 ? -28.899 -1.745 24.393 1.00 90.44 93 ASP A N 1
ATOM 718 C CA . ASP A 1 93 ? -28.293 -0.856 25.387 1.00 90.44 93 ASP A CA 1
ATOM 719 C C . ASP A 1 93 ? -27.229 0.096 24.805 1.00 90.44 93 ASP A C 1
ATOM 721 O O . ASP A 1 93 ? -26.663 0.897 25.547 1.00 90.44 93 ASP A O 1
ATOM 725 N N . ASN A 1 94 ? -26.948 0.020 23.496 1.00 90.12 94 ASN A N 1
ATOM 726 C CA . ASN A 1 94 ? -25.904 0.769 22.791 1.00 90.12 94 ASN A CA 1
ATOM 727 C C . ASN A 1 94 ? -24.496 0.635 23.404 1.00 90.12 94 ASN A C 1
ATOM 729 O O . ASN A 1 94 ? -23.674 1.538 23.256 1.00 90.12 94 ASN A O 1
ATOM 733 N N . LYS A 1 95 ? -24.187 -0.476 24.087 1.00 94.00 95 LYS A N 1
ATOM 734 C CA . LYS A 1 95 ? -22.855 -0.718 24.678 1.00 94.00 95 LYS A CA 1
ATOM 735 C C . LYS A 1 95 ? -22.002 -1.709 23.897 1.00 94.00 95 LYS A C 1
ATOM 737 O O . LYS A 1 95 ? -20.815 -1.849 24.191 1.00 94.00 95 LYS A O 1
ATOM 742 N N . SER A 1 96 ? -22.577 -2.409 22.926 1.00 95.94 96 SER A N 1
ATOM 743 C CA . SER A 1 96 ? -21.874 -3.419 22.138 1.00 95.94 96 SER A CA 1
ATOM 744 C C . SER A 1 96 ? -22.414 -3.524 20.715 1.00 95.94 96 SER A C 1
ATOM 746 O O . SER A 1 96 ? -23.503 -3.046 20.404 1.00 95.94 96 SER A O 1
ATOM 748 N N . LEU A 1 97 ? -21.634 -4.154 19.846 1.00 95.69 97 LEU A N 1
ATOM 749 C CA . LEU A 1 97 ? -22.060 -4.638 18.543 1.00 95.69 97 LEU A CA 1
ATOM 750 C C . LEU A 1 97 ? -22.363 -6.124 18.655 1.00 95.69 97 LEU A C 1
ATOM 752 O O . LEU A 1 97 ? -21.571 -6.859 19.238 1.00 95.69 97 LEU A O 1
ATOM 756 N N . GLN A 1 98 ? -23.477 -6.559 18.085 1.00 94.81 98 GLN A N 1
ATOM 757 C CA . GLN A 1 98 ? -23.910 -7.947 18.029 1.00 94.81 98 GLN A CA 1
ATOM 758 C C . GLN A 1 98 ? -23.921 -8.412 16.581 1.00 94.81 98 GLN A C 1
ATOM 760 O O . GLN A 1 98 ? -24.425 -7.718 15.695 1.00 94.81 98 GLN A O 1
ATOM 765 N N . LYS A 1 99 ? -23.337 -9.581 16.344 1.00 92.31 99 LYS A N 1
ATOM 766 C CA . LYS A 1 99 ? -23.333 -10.233 15.041 1.00 92.31 99 LYS A CA 1
ATOM 767 C C . LYS A 1 99 ? -24.743 -10.700 14.681 1.00 92.31 99 LYS A C 1
ATOM 769 O O . LYS A 1 99 ? -25.432 -11.298 15.501 1.00 92.31 99 LYS A O 1
ATOM 774 N N . VAL A 1 100 ? -25.134 -10.462 13.436 1.00 90.44 100 VAL A N 1
ATOM 775 C CA . VAL A 1 100 ? -26.515 -10.642 12.953 1.00 90.44 100 VAL A CA 1
ATOM 776 C C . VAL A 1 100 ? -26.575 -11.256 11.558 1.00 90.44 100 VAL A C 1
ATOM 778 O O . VAL A 1 100 ? -27.510 -11.988 11.248 1.00 90.44 100 VAL A O 1
ATOM 781 N N . SER A 1 101 ? -25.565 -11.023 10.721 1.00 87.06 101 SER A N 1
ATOM 782 C CA . SER A 1 101 ? -25.503 -11.581 9.369 1.00 87.06 101 SER A CA 1
ATOM 783 C C . SER A 1 101 ? -24.059 -11.892 8.971 1.00 87.06 101 SER A C 1
ATOM 785 O O . SER A 1 101 ? -23.181 -12.018 9.817 1.00 87.06 101 SER A O 1
ATOM 787 N N . SER A 1 102 ? -23.798 -12.155 7.696 1.00 83.56 102 SER A N 1
ATOM 788 C CA . SER A 1 102 ? -22.449 -12.330 7.155 1.00 83.56 102 SER A CA 1
ATOM 789 C C . SER A 1 102 ? -22.392 -11.684 5.767 1.00 83.56 102 SER A C 1
ATOM 791 O O . SER A 1 102 ? -23.430 -11.627 5.107 1.00 83.56 102 SER A O 1
ATOM 793 N N . PRO A 1 103 ? -21.222 -11.195 5.310 1.00 88.25 103 PRO A N 1
ATOM 794 C CA . PRO A 1 103 ? -19.886 -11.332 5.911 1.00 88.25 103 PRO A CA 1
ATOM 795 C C . PRO A 1 103 ? -19.672 -10.474 7.173 1.00 88.25 103 PRO A C 1
ATOM 797 O O . PRO A 1 103 ? -20.303 -9.435 7.321 1.00 88.25 103 PRO A O 1
ATOM 800 N N . ASN A 1 104 ? -18.767 -10.912 8.061 1.00 92.56 104 ASN A N 1
ATOM 801 C CA . ASN A 1 104 ? -18.407 -10.208 9.304 1.00 92.56 104 ASN A CA 1
ATOM 802 C C . ASN A 1 104 ? -17.087 -9.466 9.101 1.00 92.56 104 ASN A C 1
ATOM 804 O O . ASN A 1 104 ? -16.020 -10.077 9.191 1.00 92.56 104 ASN A O 1
ATOM 808 N N . LEU A 1 105 ? -17.151 -8.175 8.786 1.00 95.62 105 LEU A N 1
ATOM 809 C CA . LEU A 1 105 ? -15.960 -7.396 8.442 1.00 95.62 105 LEU A CA 1
ATOM 810 C C . LEU A 1 105 ? -15.851 -6.144 9.298 1.00 95.62 105 LEU A C 1
ATOM 812 O O . LEU A 1 105 ? -16.856 -5.495 9.577 1.00 95.62 105 LEU A O 1
ATOM 816 N N . LEU A 1 106 ? -14.616 -5.782 9.626 1.00 97.12 106 LEU A N 1
ATOM 817 C CA . LEU A 1 106 ? -14.239 -4.446 10.062 1.00 97.12 106 LEU A CA 1
ATOM 818 C C . LEU A 1 106 ? -13.493 -3.761 8.916 1.00 97.12 106 LEU A C 1
ATOM 820 O O . LEU A 1 106 ? -12.441 -4.236 8.493 1.00 97.12 106 LEU A O 1
ATOM 824 N N . ILE A 1 107 ? -14.015 -2.636 8.443 1.00 96.94 107 ILE A N 1
ATOM 825 C CA . ILE A 1 107 ? -13.328 -1.730 7.522 1.00 96.94 107 ILE A CA 1
ATOM 826 C C . ILE A 1 107 ? -12.915 -0.496 8.323 1.00 96.94 107 ILE A C 1
ATOM 828 O O . ILE A 1 107 ? -13.762 0.201 8.880 1.00 96.94 107 ILE A O 1
ATOM 832 N N . VAL A 1 108 ? -11.612 -0.246 8.391 1.00 97.12 108 VAL A N 1
ATOM 833 C CA . VAL A 1 108 ? -11.015 0.939 9.009 1.00 97.12 108 VAL A CA 1
ATOM 834 C C . VAL A 1 108 ? -10.618 1.890 7.893 1.00 97.12 108 VAL A C 1
ATOM 836 O O . VAL A 1 108 ? -9.690 1.597 7.138 1.00 97.12 108 VAL A O 1
ATOM 839 N N . GLU A 1 109 ? -11.315 3.012 7.781 1.00 95.56 109 GLU A N 1
ATOM 840 C CA . GLU A 1 109 ? -10.999 4.061 6.817 1.00 95.56 109 GLU A CA 1
ATOM 841 C C . GLU A 1 109 ? -10.101 5.119 7.456 1.00 95.56 109 GLU A C 1
ATOM 843 O O . GLU A 1 109 ? -10.327 5.574 8.582 1.00 95.56 109 GLU A O 1
ATOM 848 N N . TRP A 1 110 ? -9.089 5.514 6.694 1.00 93.38 110 TRP A N 1
ATOM 849 C CA . TRP A 1 110 ? -8.070 6.477 7.068 1.00 93.38 110 TRP A CA 1
ATOM 850 C C . TRP A 1 110 ? -8.210 7.746 6.238 1.00 93.38 110 TRP A C 1
ATOM 852 O O . TRP A 1 110 ? -8.616 7.712 5.071 1.00 93.38 110 TRP A O 1
ATOM 862 N N . GLN A 1 111 ? -7.778 8.857 6.826 1.00 91.69 111 GLN A N 1
ATOM 863 C CA . GLN A 1 111 ? -7.491 10.091 6.103 1.00 91.69 111 GLN A CA 1
ATOM 864 C C . GLN A 1 111 ? -6.479 9.817 4.976 1.00 91.69 111 GLN A C 1
ATOM 866 O O . GLN A 1 111 ? -5.779 8.795 5.013 1.00 91.69 111 GLN A O 1
ATOM 871 N N . PRO A 1 112 ? -6.367 10.710 3.979 1.00 94.81 112 PRO A N 1
ATOM 872 C CA . PRO A 1 112 ? -5.367 10.569 2.933 1.00 94.81 112 PRO A CA 1
ATOM 873 C C . PRO A 1 112 ? -3.963 10.315 3.475 1.00 94.81 112 PRO A C 1
ATOM 875 O O . PRO A 1 112 ? -3.508 10.975 4.408 1.00 94.81 112 PRO A O 1
ATOM 878 N N . GLN A 1 113 ? -3.278 9.339 2.886 1.00 97.19 113 GLN A N 1
ATOM 879 C CA . GLN A 1 113 ? -1.993 8.865 3.396 1.00 97.19 113 GLN A CA 1
ATOM 880 C C . GLN A 1 113 ? -0.798 9.404 2.612 1.00 97.19 113 GLN A C 1
ATOM 882 O O . GLN A 1 113 ? 0.318 9.316 3.108 1.00 97.19 113 GLN A O 1
ATOM 887 N N . SER A 1 114 ? -1.016 9.979 1.429 1.00 97.25 114 SER A N 1
ATOM 888 C CA . SER A 1 114 ? 0.013 10.537 0.546 1.00 97.25 114 SER A CA 1
ATOM 889 C C . SER A 1 114 ? -0.355 11.932 0.031 1.00 97.25 114 SER A C 1
ATOM 891 O O . SER A 1 114 ? -1.525 12.210 -0.256 1.00 97.25 114 SER A O 1
ATOM 893 N N . ILE A 1 115 ? 0.660 12.778 -0.135 1.00 95.88 115 ILE A N 1
ATOM 894 C CA . ILE A 1 115 ? 0.606 14.072 -0.812 1.00 95.88 115 ILE A CA 1
ATOM 895 C C . ILE A 1 115 ? 1.671 14.056 -1.908 1.00 95.88 115 ILE A C 1
ATOM 897 O O . ILE A 1 115 ? 2.864 13.968 -1.622 1.00 95.88 115 ILE A O 1
ATOM 901 N N . ALA A 1 116 ? 1.242 14.182 -3.162 1.00 94.06 116 ALA A N 1
ATOM 902 C CA . ALA A 1 116 ? 2.156 14.447 -4.259 1.00 94.06 116 ALA A CA 1
ATOM 903 C C . ALA A 1 116 ? 2.465 15.937 -4.321 1.00 94.06 116 ALA A C 1
ATOM 905 O O . ALA A 1 116 ? 1.560 16.771 -4.333 1.00 94.06 116 ALA A O 1
ATOM 906 N N . GLU A 1 117 ? 3.745 16.260 -4.432 1.00 92.81 117 GLU A N 1
ATOM 907 C CA . GLU A 1 117 ? 4.226 17.623 -4.613 1.00 92.81 117 GLU A CA 1
ATOM 908 C C . GLU A 1 117 ? 4.898 17.744 -5.977 1.00 92.81 117 GLU A C 1
ATOM 910 O O . GLU A 1 117 ? 5.484 16.784 -6.494 1.00 92.81 117 GLU A O 1
ATOM 915 N N . GLN A 1 118 ? 4.782 18.925 -6.576 1.00 91.00 118 GLN A N 1
ATOM 916 C CA . GLN A 1 118 ? 5.475 19.237 -7.810 1.00 91.00 118 GLN A CA 1
ATOM 917 C C . GLN A 1 118 ? 6.983 19.194 -7.570 1.00 91.00 118 GLN A C 1
ATOM 919 O O . GLN A 1 118 ? 7.508 19.902 -6.710 1.00 91.00 118 GLN A O 1
ATOM 924 N N . ALA A 1 119 ? 7.662 18.367 -8.355 1.00 88.12 119 ALA A N 1
ATOM 925 C CA . ALA A 1 119 ? 9.109 18.305 -8.412 1.00 88.12 119 ALA A CA 1
ATOM 926 C C . ALA A 1 119 ? 9.624 19.200 -9.544 1.00 88.12 119 ALA A C 1
ATOM 928 O O . ALA A 1 119 ? 8.968 19.366 -10.577 1.00 88.12 119 ALA A O 1
ATOM 929 N N . TYR A 1 120 ? 10.820 19.741 -9.345 1.00 84.00 120 TYR A N 1
ATOM 930 C CA . TYR A 1 120 ? 11.539 20.539 -10.331 1.00 84.00 120 TYR A CA 1
ATOM 931 C C . TYR A 1 120 ? 12.789 19.782 -10.763 1.00 84.00 120 TYR A C 1
ATOM 933 O O . TYR A 1 120 ? 13.390 19.063 -9.964 1.00 84.00 120 TYR A O 1
ATOM 941 N N . GLU A 1 121 ? 13.152 19.905 -12.035 1.00 80.81 121 GLU A N 1
ATOM 942 C CA . GLU A 1 121 ? 14.376 19.297 -12.547 1.00 80.81 121 GLU A CA 1
ATOM 943 C C . GLU A 1 121 ? 15.584 20.093 -12.064 1.00 80.81 121 GLU A C 1
ATOM 945 O O . GLU A 1 121 ? 15.658 21.311 -12.221 1.00 80.81 121 GLU A O 1
ATOM 950 N N . GLU A 1 122 ? 16.543 19.391 -11.480 1.00 71.06 122 GLU A N 1
ATOM 951 C CA . GLU A 1 122 ? 17.835 19.960 -11.138 1.00 71.06 122 GLU A CA 1
ATOM 952 C C . GLU A 1 122 ? 18.774 19.793 -12.334 1.00 71.06 122 GLU A C 1
ATOM 954 O O . GLU A 1 122 ? 19.063 18.673 -12.760 1.00 71.06 122 GLU A O 1
ATOM 959 N N . LYS A 1 123 ? 19.242 20.909 -12.903 1.00 60.12 123 LYS A N 1
ATOM 960 C CA . LYS A 1 123 ? 20.284 20.884 -13.935 1.00 60.12 123 LYS A CA 1
ATOM 961 C C . LYS A 1 123 ? 21.662 20.802 -13.279 1.00 60.12 123 LYS A C 1
ATOM 963 O O . LYS A 1 123 ? 21.977 21.614 -12.416 1.00 60.12 123 LYS A O 1
ATOM 968 N N . GLY A 1 124 ? 22.503 19.891 -13.768 1.00 49.72 124 GLY A N 1
ATOM 969 C CA . GLY A 1 124 ? 23.924 19.824 -13.421 1.00 49.72 124 GLY A CA 1
ATOM 970 C C . GLY A 1 124 ? 24.223 18.957 -12.197 1.00 49.72 124 GLY A C 1
ATOM 971 O O . GLY A 1 124 ? 23.898 19.295 -11.062 1.00 49.72 124 GLY A O 1
ATOM 972 N N . GLY A 1 125 ? 24.907 17.836 -12.430 1.00 39.75 125 GLY A N 1
ATOM 973 C CA . GLY A 1 125 ? 25.461 17.000 -11.372 1.00 39.75 125 GLY A CA 1
ATOM 974 C C . GLY A 1 125 ? 26.688 17.662 -10.757 1.00 39.75 125 GLY A C 1
ATOM 975 O O . GLY A 1 125 ? 27.793 17.498 -11.261 1.00 39.75 125 GLY A O 1
ATOM 976 N N . SER A 1 126 ? 26.512 18.379 -9.648 1.00 40.78 126 SER A N 1
ATOM 977 C CA . SER A 1 126 ? 27.647 18.946 -8.905 1.00 40.78 126 SER A CA 1
ATOM 978 C C . SER A 1 126 ? 28.499 17.872 -8.202 1.00 40.78 126 SER A C 1
ATOM 980 O O . SER A 1 126 ? 29.606 18.163 -7.780 1.00 40.78 126 SER A O 1
ATOM 982 N N . ASN A 1 127 ? 28.041 16.612 -8.108 1.00 39.88 127 ASN A N 1
ATOM 983 C CA . ASN A 1 127 ? 28.779 15.525 -7.442 1.00 39.88 127 ASN A CA 1
ATOM 984 C C . ASN A 1 127 ? 28.569 14.138 -8.093 1.00 39.88 127 ASN A C 1
ATOM 986 O O . ASN A 1 127 ? 28.203 13.182 -7.412 1.00 39.88 127 ASN A O 1
ATOM 990 N N . GLY A 1 128 ? 28.797 13.999 -9.405 1.00 37.97 128 GLY A N 1
ATOM 991 C CA . GLY A 1 128 ? 28.875 12.665 -10.024 1.00 37.97 128 GLY A CA 1
ATOM 992 C C . GLY A 1 128 ? 28.522 12.596 -11.508 1.00 37.97 128 GLY A C 1
ATOM 993 O O . GLY A 1 128 ? 27.410 12.229 -11.858 1.00 37.97 128 GLY A O 1
ATOM 994 N N . GLY A 1 129 ? 29.496 12.918 -12.363 1.00 40.56 129 GLY A N 1
ATOM 995 C CA . GLY A 1 129 ? 29.721 12.299 -13.677 1.00 40.56 129 GLY A CA 1
ATOM 996 C C . GLY A 1 129 ? 28.549 12.135 -14.652 1.00 40.56 129 GLY A C 1
ATOM 997 O O . GLY A 1 129 ? 28.117 11.015 -14.893 1.00 40.56 129 GLY A O 1
ATOM 998 N N . ALA A 1 130 ? 28.160 13.224 -15.314 1.00 35.50 130 ALA A N 1
ATOM 999 C CA . ALA A 1 130 ? 27.999 13.279 -16.774 1.00 35.50 130 ALA A CA 1
ATOM 1000 C C . ALA A 1 130 ? 27.927 14.757 -17.186 1.00 35.50 130 ALA A C 1
ATOM 1002 O O . ALA A 1 130 ? 26.852 15.344 -17.283 1.00 35.50 130 ALA A O 1
ATOM 1003 N N . ASN A 1 131 ? 29.093 15.380 -17.367 1.00 41.62 131 ASN A N 1
ATOM 1004 C CA . ASN A 1 131 ? 29.189 16.635 -18.101 1.00 41.62 131 ASN A CA 1
ATOM 1005 C C . ASN A 1 131 ? 29.194 16.239 -19.579 1.00 41.62 131 ASN A C 1
ATOM 1007 O O . ASN A 1 131 ? 30.200 15.729 -20.070 1.00 41.62 131 ASN A O 1
ATOM 1011 N N . PHE A 1 132 ? 28.060 16.357 -20.264 1.00 42.38 132 PHE A N 1
ATOM 1012 C CA . PHE A 1 132 ? 28.114 16.372 -21.719 1.00 42.38 132 PHE A CA 1
ATOM 1013 C C . PHE A 1 132 ? 28.826 17.673 -22.075 1.00 42.38 132 PHE A C 1
ATOM 1015 O O . PHE A 1 132 ? 28.350 18.741 -21.694 1.00 42.38 132 PHE A O 1
ATOM 1022 N N . ASP A 1 133 ? 30.002 17.572 -22.703 1.00 44.47 133 ASP A N 1
ATOM 1023 C CA . ASP A 1 133 ? 30.761 18.731 -23.171 1.00 44.47 133 ASP A CA 1
ATOM 1024 C C . ASP A 1 133 ? 29.805 19.744 -23.810 1.00 44.47 133 ASP A C 1
ATOM 1026 O O . ASP A 1 133 ? 28.860 19.370 -24.505 1.00 44.47 133 ASP A O 1
ATOM 1030 N N . SER A 1 134 ? 30.058 21.038 -23.637 1.00 49.69 134 SER A N 1
ATOM 1031 C CA . SER A 1 134 ? 29.270 22.115 -24.264 1.00 49.69 134 SER A CA 1
ATOM 1032 C C . SER A 1 134 ? 29.146 21.980 -25.799 1.00 49.69 134 SER A C 1
ATOM 1034 O O . SER A 1 134 ? 28.278 22.583 -26.434 1.00 49.69 134 SER A O 1
ATOM 1036 N N . VAL A 1 135 ? 29.987 21.142 -26.410 1.00 44.81 135 VAL A N 1
ATOM 1037 C CA . VAL A 1 135 ? 29.944 20.724 -27.819 1.00 44.81 135 VAL A CA 1
ATOM 1038 C C . VAL A 1 135 ? 28.824 19.696 -28.108 1.00 44.81 135 VAL A C 1
ATOM 1040 O O . VAL A 1 135 ? 28.220 19.713 -29.180 1.00 44.81 135 VAL A O 1
ATOM 1043 N N . ALA A 1 136 ? 28.482 18.826 -27.155 1.00 45.09 136 ALA A N 1
ATOM 1044 C CA . ALA A 1 136 ? 27.340 17.908 -27.237 1.00 45.09 136 ALA A CA 1
ATOM 1045 C C . ALA A 1 136 ? 25.999 18.637 -27.009 1.00 45.09 136 ALA A C 1
ATOM 1047 O O . ALA A 1 136 ? 25.010 18.355 -27.683 1.00 45.09 136 ALA A O 1
ATOM 1048 N N . ASP A 1 137 ? 25.992 19.641 -26.129 1.00 44.62 137 ASP A N 1
ATOM 1049 C CA . ASP A 1 137 ? 24.827 20.500 -25.857 1.00 44.62 137 ASP A CA 1
ATOM 1050 C C . ASP A 1 137 ? 24.450 21.383 -27.068 1.00 44.62 137 ASP A C 1
ATOM 1052 O O . ASP A 1 137 ? 23.297 21.748 -27.266 1.00 44.62 137 ASP A O 1
ATOM 1056 N N . SER A 1 138 ? 25.417 21.690 -27.942 1.00 41.41 138 SER A N 1
ATOM 1057 C CA . SER A 1 138 ? 25.196 22.463 -29.177 1.00 41.41 138 SER A CA 1
ATOM 1058 C C . SER A 1 138 ? 24.842 21.617 -30.408 1.00 41.41 138 SER A C 1
ATOM 1060 O O . SER A 1 138 ? 24.378 22.170 -31.406 1.00 41.41 138 SER A O 1
ATOM 1062 N N . SER A 1 139 ? 25.028 20.294 -30.349 1.00 42.34 139 SER A N 1
ATOM 1063 C CA . SER A 1 139 ? 24.649 19.350 -31.417 1.00 42.34 139 SER A CA 1
ATOM 1064 C C . SER A 1 139 ? 23.265 18.723 -31.207 1.00 42.34 139 SER A C 1
ATOM 1066 O O . SER A 1 139 ? 22.639 18.278 -32.170 1.00 42.34 139 SER A O 1
ATOM 1068 N N . LEU A 1 140 ? 22.738 18.770 -29.982 1.00 44.38 140 LEU A N 1
ATOM 1069 C CA . LEU A 1 140 ? 21.317 18.610 -29.680 1.00 44.38 140 LEU A CA 1
ATOM 1070 C C . LEU A 1 140 ? 20.638 19.968 -29.868 1.00 44.38 140 LEU A C 1
ATOM 1072 O O . LEU A 1 140 ? 20.536 20.763 -28.942 1.00 44.38 140 LEU A O 1
ATOM 1076 N N . GLY A 1 141 ? 20.240 20.273 -31.101 1.00 36.38 141 GLY A N 1
ATOM 1077 C CA . GLY A 1 141 ? 19.599 21.541 -31.425 1.00 36.38 141 GLY A CA 1
ATOM 1078 C C . GLY A 1 141 ? 18.298 21.755 -30.651 1.00 36.38 141 GLY A C 1
ATOM 1079 O O . GLY A 1 141 ? 17.247 21.340 -31.116 1.00 36.38 141 GLY A O 1
ATOM 1080 N N . ASP A 1 142 ? 18.371 22.448 -29.518 1.00 34.16 142 ASP A N 1
ATOM 1081 C CA . ASP A 1 142 ? 17.500 23.579 -29.215 1.00 34.16 142 ASP A CA 1
ATOM 1082 C C . ASP A 1 142 ? 18.161 24.478 -28.161 1.00 34.16 142 ASP A C 1
ATOM 1084 O O . ASP A 1 142 ? 18.453 24.071 -27.035 1.00 34.16 142 ASP A O 1
ATOM 1088 N N . LYS A 1 143 ? 18.426 25.731 -28.537 1.00 40.16 143 LYS A N 1
ATOM 1089 C CA . LYS A 1 143 ? 18.931 26.748 -27.615 1.00 40.16 143 LYS A CA 1
ATOM 1090 C C . LYS A 1 143 ? 17.778 27.227 -26.744 1.00 40.16 143 LYS A C 1
ATOM 1092 O O . LYS A 1 143 ? 17.222 28.296 -26.973 1.00 40.16 143 LYS A O 1
ATOM 1097 N N . THR A 1 144 ? 17.505 26.502 -25.673 1.00 34.25 144 THR A N 1
ATOM 1098 C CA . THR A 1 144 ? 16.911 27.104 -24.480 1.00 34.25 144 THR A CA 1
ATOM 1099 C C . THR A 1 144 ? 17.946 27.081 -23.376 1.00 34.25 144 THR A C 1
ATOM 1101 O O . THR A 1 144 ? 18.043 26.141 -22.585 1.00 34.25 144 THR A O 1
ATOM 1104 N N . SER A 1 145 ? 18.733 28.151 -23.326 1.00 35.56 145 SER A N 1
ATOM 1105 C CA . SER A 1 145 ? 19.411 28.607 -22.121 1.00 35.56 145 SER A CA 1
ATOM 1106 C C . SER A 1 145 ? 18.357 28.741 -21.014 1.00 35.56 145 SER A C 1
ATOM 1108 O O . SER A 1 145 ? 17.772 29.806 -20.849 1.00 35.56 145 SER A O 1
ATOM 1110 N N . MET A 1 146 ? 18.028 27.664 -20.295 1.00 40.97 146 MET A N 1
ATOM 1111 C CA . MET A 1 146 ? 17.066 27.776 -19.195 1.00 40.97 146 MET A CA 1
ATOM 1112 C C . MET A 1 146 ? 17.820 28.311 -17.988 1.00 40.97 146 MET A C 1
ATOM 1114 O O . MET A 1 146 ? 18.402 27.548 -17.217 1.00 40.97 146 MET A O 1
ATOM 1118 N N . GLY A 1 147 ? 17.831 29.637 -17.850 1.00 35.66 147 GLY A N 1
ATOM 1119 C CA . GLY A 1 147 ? 17.831 30.213 -16.514 1.00 35.66 147 GLY A CA 1
ATOM 1120 C C . GLY A 1 147 ? 16.649 29.611 -15.770 1.00 35.66 147 GLY A C 1
ATOM 1121 O O . GLY A 1 147 ? 15.608 29.455 -16.392 1.00 35.66 147 GLY A O 1
ATOM 1122 N N . GLN A 1 148 ? 16.853 29.208 -14.512 1.00 44.44 148 GLN A N 1
ATOM 1123 C CA . GLN A 1 148 ? 15.795 29.022 -13.515 1.00 44.44 148 GLN A CA 1
ATOM 1124 C C . GLN A 1 148 ? 14.437 28.667 -14.139 1.00 44.44 148 GLN A C 1
ATOM 1126 O O . GLN A 1 148 ? 13.545 29.508 -14.155 1.00 44.44 148 GLN A O 1
ATOM 1131 N N . ASP A 1 149 ? 14.328 27.484 -14.747 1.00 43.81 149 ASP A N 1
ATOM 1132 C CA . ASP A 1 149 ? 13.098 27.068 -15.418 1.00 43.81 149 ASP A CA 1
ATOM 1133 C C . ASP A 1 149 ? 11.945 27.259 -14.418 1.00 43.81 149 ASP A C 1
ATOM 1135 O O . ASP A 1 149 ? 12.003 26.705 -13.317 1.00 43.81 149 ASP A O 1
ATOM 1139 N N . ASP A 1 150 ? 11.023 28.173 -14.744 1.00 56.09 150 ASP A N 1
ATOM 1140 C CA . ASP A 1 150 ? 10.098 28.887 -13.854 1.00 56.09 150 ASP A CA 1
ATOM 1141 C C . ASP A 1 150 ? 9.759 28.131 -12.556 1.00 56.09 150 ASP A C 1
ATOM 1143 O O . ASP A 1 150 ? 8.809 27.338 -12.504 1.00 56.09 150 ASP A O 1
ATOM 1147 N N . LEU A 1 151 ? 10.504 28.390 -11.470 1.00 66.31 151 LEU A N 1
ATOM 1148 C CA . LEU A 1 151 ? 10.125 27.936 -10.130 1.00 66.31 151 LEU A CA 1
ATOM 1149 C C . LEU A 1 151 ? 8.800 28.612 -9.755 1.00 66.31 151 LEU A C 1
ATOM 1151 O O . LEU A 1 151 ? 8.759 29.705 -9.189 1.00 66.31 151 LEU A O 1
ATOM 1155 N N . LYS A 1 152 ? 7.691 27.971 -10.117 1.00 71.25 152 LYS A N 1
ATOM 1156 C CA . LYS A 1 152 ? 6.353 28.512 -9.927 1.00 71.25 152 LYS A CA 1
ATOM 1157 C C . LYS A 1 152 ? 5.870 28.192 -8.523 1.00 71.25 152 LYS A C 1
ATOM 1159 O O . LYS A 1 152 ? 5.379 27.099 -8.244 1.00 71.25 152 LYS A O 1
ATOM 1164 N N . PHE A 1 153 ? 5.983 29.176 -7.643 1.00 78.12 153 PHE A N 1
ATOM 1165 C CA . PHE A 1 153 ? 5.437 29.089 -6.297 1.00 78.12 153 PHE A CA 1
ATOM 1166 C C . PHE A 1 153 ? 3.990 29.621 -6.232 1.00 78.12 153 PHE A C 1
ATOM 1168 O O . PHE A 1 153 ? 3.662 30.586 -6.925 1.00 78.12 153 PHE A O 1
ATOM 1175 N N . PRO A 1 154 ? 3.124 29.030 -5.388 1.00 84.44 154 PRO A N 1
ATOM 1176 C CA . PRO A 1 154 ? 3.360 27.793 -4.643 1.00 84.44 154 PRO A CA 1
ATOM 1177 C C . PRO A 1 154 ? 3.429 26.576 -5.581 1.00 84.44 154 PRO A C 1
ATOM 1179 O O . PRO A 1 154 ? 2.719 26.512 -6.585 1.00 84.44 154 PRO A O 1
ATOM 1182 N N . ALA A 1 155 ? 4.287 25.611 -5.238 1.00 86.12 155 ALA A N 1
ATOM 1183 C CA . ALA A 1 155 ? 4.374 24.344 -5.958 1.00 86.12 155 ALA A CA 1
ATOM 1184 C C . ALA A 1 155 ? 3.006 23.644 -5.946 1.00 86.12 155 ALA A C 1
ATOM 1186 O O . ALA A 1 155 ? 2.328 23.635 -4.914 1.00 86.12 155 ALA A O 1
ATOM 1187 N N . LYS A 1 156 ? 2.592 23.050 -7.074 1.00 90.75 156 LYS A N 1
ATOM 1188 C CA . LYS A 1 156 ? 1.340 22.281 -7.112 1.00 90.75 156 LYS A CA 1
ATOM 1189 C C . LYS A 1 156 ? 1.428 21.110 -6.135 1.00 90.75 156 LYS A C 1
ATOM 1191 O O . LYS A 1 156 ? 2.453 20.431 -6.070 1.00 90.75 156 LYS A O 1
ATOM 1196 N N . SER A 1 157 ? 0.337 20.834 -5.438 1.00 93.50 157 SER A N 1
ATOM 1197 C CA . SER A 1 157 ? 0.210 19.653 -4.595 1.00 93.50 157 SER A CA 1
ATOM 1198 C C . SER A 1 157 ? -1.153 19.000 -4.782 1.00 93.50 157 SER A C 1
ATOM 1200 O O . SER A 1 157 ? -2.153 19.671 -5.040 1.00 93.50 157 SER A O 1
ATOM 1202 N N . TYR A 1 158 ? -1.178 17.676 -4.676 1.00 93.75 158 TYR A N 1
ATOM 1203 C CA . TYR A 1 158 ? -2.398 16.882 -4.717 1.00 93.75 158 TYR A CA 1
ATOM 1204 C C . TYR A 1 158 ? -2.390 15.885 -3.574 1.00 93.75 158 TYR A C 1
ATOM 1206 O O . TYR A 1 158 ? -1.370 15.265 -3.279 1.00 93.75 158 TYR A O 1
ATOM 1214 N N . ILE A 1 159 ? -3.544 15.726 -2.945 1.00 93.44 159 ILE A N 1
ATOM 1215 C CA . ILE A 1 159 ? -3.743 14.776 -1.864 1.00 93.44 159 ILE A CA 1
ATOM 1216 C C . ILE A 1 159 ? -4.349 13.485 -2.424 1.00 93.44 159 ILE A C 1
ATOM 1218 O O . ILE A 1 159 ? -5.175 13.525 -3.336 1.00 93.44 159 ILE A O 1
ATOM 1222 N N . SER A 1 160 ? -3.902 12.344 -1.908 1.00 93.12 160 SER A N 1
ATOM 1223 C CA . SER A 1 160 ? -4.495 11.030 -2.201 1.00 93.12 160 SER A CA 1
ATOM 1224 C C . SER A 1 160 ? -5.949 10.930 -1.728 1.00 93.12 160 SER A C 1
ATOM 1226 O O . SER A 1 160 ? -6.428 11.742 -0.934 1.00 93.12 160 SER A O 1
ATOM 1228 N N . GLY A 1 161 ? -6.660 9.918 -2.218 1.00 90.31 161 GLY A N 1
ATOM 1229 C CA . GLY A 1 161 ? -7.937 9.496 -1.663 1.00 90.31 161 GLY A CA 1
ATOM 1230 C C . GLY A 1 161 ? -7.798 8.764 -0.319 1.00 90.31 161 GLY A C 1
ATOM 1231 O O . GLY A 1 161 ? -6.702 8.629 0.239 1.00 90.31 161 GLY A O 1
ATOM 1232 N N . PRO A 1 162 ? -8.925 8.288 0.238 1.00 86.69 162 PRO A N 1
ATOM 1233 C CA . PRO A 1 162 ? -8.928 7.555 1.497 1.00 86.69 162 PRO A CA 1
ATOM 1234 C C . PRO A 1 162 ? -8.240 6.192 1.358 1.00 86.69 162 PRO A C 1
ATOM 1236 O O . PRO A 1 162 ? -8.396 5.483 0.362 1.00 86.69 162 PRO A O 1
ATOM 1239 N N . SER A 1 163 ? -7.525 5.795 2.408 1.00 95.31 163 SER A N 1
ATOM 1240 C CA . SER A 1 163 ? -6.955 4.450 2.544 1.00 95.31 163 SER A CA 1
ATOM 1241 C C . SER A 1 163 ? -7.836 3.587 3.439 1.00 95.31 163 SER A C 1
ATOM 1243 O O . SER A 1 163 ? -8.512 4.101 4.328 1.00 95.31 163 SER A O 1
ATOM 1245 N N . ARG A 1 164 ? -7.822 2.267 3.243 1.00 96.00 164 ARG A N 1
ATOM 1246 C CA . ARG A 1 164 ? -8.584 1.337 4.082 1.00 96.00 164 ARG A CA 1
ATOM 1247 C C . ARG A 1 164 ? -7.785 0.109 4.484 1.00 96.00 164 ARG A C 1
ATOM 1249 O O . ARG A 1 164 ? -7.098 -0.503 3.665 1.00 96.00 164 ARG A O 1
ATOM 1256 N N . LEU A 1 165 ? -7.961 -0.290 5.737 1.00 97.62 165 LEU A N 1
ATOM 1257 C CA . LEU A 1 165 ? -7.587 -1.610 6.232 1.00 97.62 165 LEU A CA 1
ATOM 1258 C C . LEU A 1 165 ? -8.859 -2.417 6.438 1.00 97.62 165 LEU A C 1
ATOM 1260 O O . LEU A 1 165 ? -9.802 -1.925 7.055 1.00 97.62 165 LEU A O 1
ATOM 1264 N N . VAL A 1 166 ? -8.893 -3.644 5.930 1.00 96.88 166 VAL A N 1
ATOM 1265 C CA . VAL A 1 166 ? -10.057 -4.518 6.087 1.00 96.88 166 VAL A CA 1
ATOM 1266 C C . VAL A 1 166 ? -9.657 -5.767 6.841 1.00 96.88 166 VAL A C 1
ATOM 1268 O O . VAL A 1 166 ? -8.640 -6.392 6.542 1.00 96.88 166 VAL A O 1
ATOM 1271 N N . PHE A 1 167 ? -10.481 -6.143 7.808 1.00 96.62 167 PHE A N 1
ATOM 1272 C CA . PHE A 1 167 ? -10.293 -7.322 8.629 1.00 96.62 167 PHE A CA 1
ATOM 1273 C C . PHE A 1 167 ? -11.548 -8.188 8.609 1.00 96.62 167 PHE A C 1
ATOM 1275 O O . PHE A 1 167 ? -12.671 -7.698 8.707 1.00 96.62 167 PHE A O 1
ATOM 1282 N N . GLU A 1 168 ? -11.345 -9.492 8.510 1.00 95.88 168 GLU A N 1
ATOM 1283 C CA . GLU A 1 168 ? -12.350 -10.502 8.785 1.00 95.88 168 GLU A CA 1
ATOM 1284 C C . GLU A 1 168 ? -12.419 -10.743 10.296 1.00 95.88 168 GLU A C 1
ATOM 1286 O O . GLU A 1 168 ? -11.412 -11.048 10.947 1.00 95.88 168 GLU A O 1
ATOM 1291 N N . ILE A 1 169 ? -13.620 -10.593 10.853 1.00 95.50 169 ILE A N 1
ATOM 1292 C CA . ILE A 1 169 ? -13.891 -10.868 12.261 1.00 95.50 169 ILE A CA 1
ATOM 1293 C C . ILE A 1 169 ? -14.220 -12.365 12.388 1.00 95.50 169 ILE A C 1
ATOM 1295 O O . ILE A 1 169 ? -15.186 -12.821 11.764 1.00 95.50 169 ILE A O 1
ATOM 1299 N N . PRO A 1 170 ? -13.451 -13.144 13.180 1.00 93.38 170 PRO A N 1
ATOM 1300 C CA . PRO A 1 170 ? -13.686 -14.573 13.358 1.00 93.38 170 PRO A CA 1
ATOM 1301 C C . PRO A 1 170 ? -15.113 -14.894 13.798 1.00 93.38 170 PRO A C 1
ATOM 1303 O O . PRO A 1 170 ? -15.721 -14.170 14.587 1.00 93.38 170 PRO A O 1
ATOM 1306 N N . SER A 1 171 ? -15.639 -16.034 13.344 1.00 88.62 171 SER A N 1
ATOM 1307 C CA . SER A 1 171 ? -16.993 -16.484 13.689 1.00 88.62 171 SER A CA 1
ATOM 1308 C C . SER A 1 171 ? -17.207 -16.706 15.190 1.00 88.62 171 SER A C 1
ATOM 1310 O O . SER A 1 171 ? -18.351 -16.622 15.635 1.00 88.62 171 SER A O 1
ATOM 1312 N N . SER A 1 172 ? -16.130 -16.939 15.948 1.00 92.25 172 SER A N 1
ATOM 1313 C CA . SER A 1 172 ? -16.118 -17.066 17.409 1.00 92.25 172 SER A CA 1
ATOM 1314 C C . SER A 1 172 ? -16.443 -15.764 18.150 1.00 92.25 172 SER A C 1
ATOM 1316 O O . SER A 1 172 ? -16.813 -15.813 19.321 1.00 92.25 172 SER A O 1
ATOM 1318 N N . ILE A 1 173 ? -16.336 -14.604 17.496 1.00 93.81 173 ILE A N 1
ATOM 1319 C CA . ILE A 1 173 ? -16.659 -13.303 18.084 1.00 93.81 173 ILE A CA 1
ATOM 1320 C C . ILE A 1 173 ? -18.095 -12.935 17.697 1.00 93.81 173 ILE A C 1
ATOM 1322 O O . ILE A 1 173 ? -18.365 -12.482 16.585 1.00 93.81 173 ILE A O 1
ATOM 1326 N N . SER A 1 174 ? -19.034 -13.129 18.625 1.00 93.06 174 SER A N 1
ATOM 1327 C CA . SER A 1 174 ? -20.446 -12.759 18.442 1.00 93.06 174 SER A CA 1
ATOM 1328 C C . SER A 1 174 ? -20.761 -11.330 18.885 1.00 93.06 174 SER A C 1
ATOM 1330 O O . SER A 1 174 ? -21.736 -10.745 18.415 1.00 93.06 174 SER A O 1
ATOM 1332 N N . THR A 1 175 ? -19.951 -10.778 19.793 1.00 95.38 175 THR A N 1
ATOM 1333 C CA . THR A 1 175 ? -20.204 -9.487 20.435 1.00 95.38 175 THR A CA 1
ATOM 1334 C C . THR A 1 175 ? -18.909 -8.693 20.584 1.00 95.38 175 THR A C 1
ATOM 1336 O O . THR A 1 175 ? -17.904 -9.241 21.035 1.00 95.38 175 THR A O 1
ATOM 1339 N N . ILE A 1 176 ? -18.936 -7.400 20.252 1.00 96.50 176 ILE A N 1
ATOM 1340 C CA . ILE A 1 176 ? -17.799 -6.478 20.397 1.00 96.50 176 ILE A CA 1
ATOM 1341 C C . ILE A 1 176 ? -18.229 -5.293 21.269 1.00 96.50 176 ILE A C 1
ATOM 1343 O O . ILE A 1 176 ? -19.089 -4.520 20.848 1.00 96.50 176 ILE A O 1
ATOM 1347 N N . PRO A 1 177 ? -17.684 -5.117 22.483 1.00 96.81 177 PRO A N 1
ATOM 1348 C CA . PRO A 1 177 ? -17.982 -3.944 23.299 1.00 96.81 177 PRO A CA 1
ATOM 1349 C C . PRO A 1 177 ? -17.572 -2.638 22.606 1.00 96.81 177 PRO A C 1
ATOM 1351 O O . PRO A 1 177 ? -16.517 -2.554 21.983 1.00 96.81 177 PRO A O 1
ATOM 1354 N N . LEU A 1 178 ? -18.367 -1.580 22.774 1.00 95.06 178 LEU A N 1
ATOM 1355 C CA . LEU A 1 178 ? -18.054 -0.233 22.285 1.00 95.06 178 LEU A CA 1
ATOM 1356 C C . LEU A 1 178 ? -17.085 0.485 23.235 1.00 95.06 178 LEU A C 1
ATOM 1358 O O . LEU A 1 178 ? -17.372 1.556 23.766 1.00 95.06 178 LEU A O 1
ATOM 1362 N N . LYS A 1 179 ? -15.932 -0.139 23.482 1.00 93.50 179 LYS A N 1
ATOM 1363 C CA . LYS A 1 179 ? -14.823 0.423 24.258 1.00 93.50 179 LYS A CA 1
ATOM 1364 C C . LYS A 1 179 ? -13.610 0.578 23.352 1.00 93.50 179 LYS A C 1
ATOM 1366 O O . LYS A 1 179 ? -13.358 -0.273 22.506 1.00 93.50 179 LYS A O 1
ATOM 1371 N N . THR A 1 180 ? -12.805 1.613 23.585 1.00 90.69 180 THR A N 1
ATOM 1372 C CA . THR A 1 180 ? -11.602 1.905 22.786 1.00 90.69 180 THR A CA 1
ATOM 1373 C C . THR A 1 180 ? -10.661 0.706 22.672 1.00 90.69 180 THR A C 1
ATOM 1375 O O . THR A 1 180 ? -10.172 0.430 21.584 1.00 90.69 180 THR A O 1
ATOM 1378 N N . LYS A 1 181 ? -10.464 -0.048 23.767 1.00 92.69 181 LYS A N 1
ATOM 1379 C CA . LYS A 1 181 ? -9.698 -1.305 23.761 1.00 92.69 181 LYS A CA 1
ATOM 1380 C C . LYS A 1 181 ? -10.192 -2.259 22.681 1.00 92.69 181 LYS A C 1
ATOM 1382 O O . LYS A 1 181 ? -9.405 -2.732 21.880 1.00 92.69 181 LYS A O 1
ATOM 1387 N N . ASP A 1 182 ? -11.482 -2.568 22.718 1.00 94.00 182 ASP A N 1
ATOM 1388 C CA . ASP A 1 182 ? -12.074 -3.646 21.933 1.00 94.00 182 ASP A CA 1
ATOM 1389 C C . ASP A 1 182 ? -12.217 -3.250 20.455 1.00 94.00 182 ASP A C 1
ATOM 1391 O O . ASP A 1 182 ? -12.068 -4.092 19.575 1.00 94.00 182 ASP A O 1
ATOM 1395 N N . LEU A 1 183 ? -12.420 -1.957 20.176 1.00 94.19 183 LEU A N 1
ATOM 1396 C CA . LEU A 1 183 ? -12.462 -1.404 18.817 1.00 94.19 183 LEU A CA 1
ATOM 1397 C C . LEU A 1 183 ? -11.076 -1.314 18.150 1.00 94.19 183 LEU A C 1
ATOM 1399 O O . LEU A 1 183 ? -10.986 -1.356 16.922 1.00 94.19 183 LEU A O 1
ATOM 1403 N N . LEU A 1 184 ? -10.007 -1.189 18.944 1.00 93.50 184 LEU A N 1
ATOM 1404 C CA . LEU A 1 184 ? -8.618 -1.129 18.474 1.00 93.50 184 LEU A CA 1
ATOM 1405 C C . LEU A 1 184 ? -7.885 -2.477 18.586 1.00 93.50 184 LEU A C 1
ATOM 1407 O O . LEU A 1 184 ? -6.747 -2.602 18.158 1.00 93.50 184 LEU A O 1
ATOM 1411 N N . ASP A 1 185 ? -8.496 -3.539 19.109 1.00 91.44 185 ASP A N 1
ATOM 1412 C CA . ASP A 1 185 ? -7.815 -4.834 19.242 1.00 91.44 185 ASP A CA 1
ATOM 1413 C C . ASP A 1 185 ? -7.794 -5.632 17.923 1.00 91.44 185 ASP A C 1
ATOM 1415 O O . ASP A 1 185 ? -8.280 -6.760 17.822 1.00 91.44 185 ASP A O 1
ATOM 1419 N N . TRP A 1 186 ? -7.210 -5.043 16.873 1.00 91.94 186 TRP A N 1
ATOM 1420 C CA . TRP A 1 186 ? -7.162 -5.633 15.529 1.00 91.94 186 TRP A CA 1
ATOM 1421 C C . TRP A 1 186 ? -6.300 -6.896 15.463 1.00 91.94 186 TRP A C 1
ATOM 1423 O O . TRP A 1 186 ? -6.367 -7.631 14.484 1.00 91.94 186 TRP A O 1
ATOM 1433 N N . GLY A 1 187 ? -5.506 -7.178 16.505 1.00 87.44 187 GLY A N 1
ATOM 1434 C CA . GLY A 1 187 ? -4.718 -8.409 16.597 1.00 87.44 187 GLY A CA 1
ATOM 1435 C C . GLY A 1 187 ? -5.577 -9.674 16.634 1.00 87.44 187 GLY A C 1
ATOM 1436 O O . GLY A 1 187 ? -5.113 -10.729 16.212 1.00 87.44 187 GLY A O 1
ATOM 1437 N N . LYS A 1 188 ? -6.832 -9.555 17.083 1.00 88.81 188 LYS A N 1
ATOM 1438 C CA . LYS A 1 188 ? -7.815 -10.647 17.116 1.00 88.81 188 LYS A CA 1
ATOM 1439 C C . LYS A 1 188 ? -8.489 -10.910 15.773 1.00 88.81 188 LYS A C 1
ATOM 1441 O O . LYS A 1 188 ? -9.21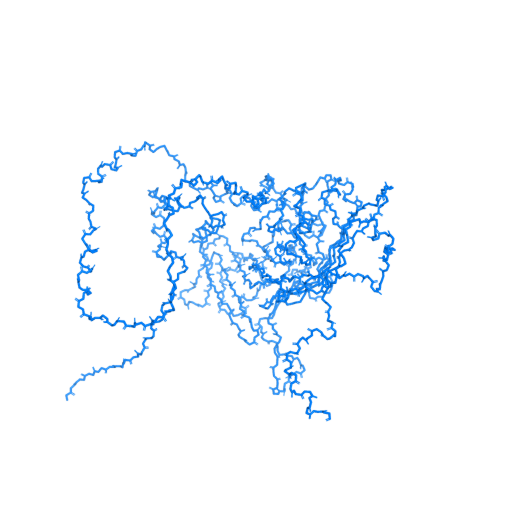2 -11.896 15.640 1.00 88.81 188 LYS A O 1
ATOM 1446 N N . PHE A 1 189 ? -8.307 -10.024 14.798 1.00 92.12 189 PHE A N 1
ATOM 1447 C CA . PHE A 1 189 ? -8.949 -10.128 13.497 1.00 92.12 189 PHE A CA 1
ATOM 1448 C C . PHE A 1 189 ? -7.947 -10.561 12.434 1.00 92.12 189 PHE A C 1
ATOM 1450 O O . PHE A 1 189 ? -6.740 -10.339 12.547 1.00 92.12 189 PHE A O 1
ATOM 1457 N N . LYS A 1 190 ? -8.454 -11.194 11.379 1.00 92.31 190 LYS A N 1
ATOM 1458 C CA . LYS A 1 190 ? -7.627 -11.642 10.264 1.00 92.31 190 LYS A CA 1
ATOM 1459 C C . LYS A 1 190 ? -7.629 -10.566 9.180 1.00 92.31 190 LYS A C 1
ATOM 1461 O O . LYS A 1 190 ? -8.702 -10.236 8.684 1.00 92.31 190 LYS A O 1
ATOM 1466 N N . PRO A 1 191 ? -6.478 -10.016 8.769 1.00 93.69 191 PRO A N 1
ATOM 1467 C CA . PRO A 1 191 ? -6.439 -9.068 7.663 1.00 93.69 191 PRO A CA 1
ATOM 1468 C C . PRO A 1 191 ? -7.000 -9.691 6.386 1.00 93.69 191 PRO A C 1
ATOM 1470 O O . PRO A 1 191 ? -6.628 -10.799 5.997 1.00 93.69 191 PRO A O 1
ATOM 1473 N N . ARG A 1 192 ? -7.903 -8.965 5.732 1.00 94.44 192 ARG A N 1
ATOM 1474 C CA . ARG A 1 192 ? -8.459 -9.329 4.435 1.00 94.44 192 ARG A CA 1
ATOM 1475 C C . ARG A 1 192 ? -7.690 -8.571 3.363 1.00 94.44 192 ARG A C 1
ATOM 1477 O O . ARG A 1 192 ? -7.880 -7.371 3.165 1.00 94.44 192 ARG A O 1
ATOM 1484 N N . VAL A 1 193 ? -6.776 -9.280 2.717 1.00 93.75 193 VAL A N 1
ATOM 1485 C CA . VAL A 1 193 ? -5.877 -8.761 1.680 1.00 93.75 193 VAL A CA 1
ATOM 1486 C C . VAL A 1 193 ? -6.160 -9.450 0.353 1.00 93.75 193 VAL A C 1
ATOM 1488 O O . VAL A 1 193 ? -6.666 -10.571 0.329 1.00 93.75 193 VAL A O 1
ATOM 1491 N N . SER A 1 194 ? -5.809 -8.791 -0.748 1.00 91.75 194 SER A N 1
ATOM 1492 C CA . SER A 1 194 ? -5.966 -9.375 -2.079 1.00 91.75 194 SER A CA 1
ATOM 1493 C C . SER A 1 194 ? -5.032 -10.568 -2.279 1.00 91.75 194 SER A C 1
ATOM 1495 O O . SER A 1 194 ? -3.857 -10.503 -1.913 1.00 91.75 194 SER A O 1
ATOM 1497 N N . ASN A 1 195 ? -5.488 -11.616 -2.972 1.00 91.56 195 ASN A N 1
ATOM 1498 C CA . ASN A 1 195 ? -4.619 -12.738 -3.359 1.00 91.56 195 ASN A CA 1
ATOM 1499 C C . ASN A 1 195 ? -3.426 -12.273 -4.210 1.00 91.56 195 ASN A C 1
ATOM 1501 O O . ASN A 1 195 ? -2.340 -12.838 -4.123 1.00 91.56 195 ASN A O 1
ATOM 1505 N N . ARG A 1 196 ? -3.578 -11.188 -4.982 1.00 92.88 196 ARG A N 1
ATOM 1506 C CA . ARG A 1 196 ? -2.471 -10.596 -5.748 1.00 92.88 196 ARG A CA 1
ATOM 1507 C C . ARG A 1 196 ? -1.360 -10.024 -4.868 1.00 92.88 196 ARG A C 1
ATOM 1509 O O . ARG A 1 196 ? -0.245 -9.884 -5.364 1.00 92.88 196 ARG A O 1
ATOM 1516 N N . ALA A 1 197 ? -1.643 -9.736 -3.594 1.00 94.69 197 ALA A N 1
ATOM 1517 C CA . ALA A 1 197 ? -0.705 -9.220 -2.600 1.00 94.69 197 ALA A CA 1
ATOM 1518 C C . ALA A 1 197 ? 0.166 -10.314 -1.939 1.00 94.69 197 ALA A C 1
ATOM 1520 O O . ALA A 1 197 ? 0.816 -10.048 -0.933 1.00 94.69 197 ALA A O 1
ATOM 1521 N N . ALA A 1 198 ? 0.184 -11.540 -2.479 1.00 93.06 198 ALA A N 1
ATOM 1522 C CA . ALA A 1 198 ? 0.830 -12.694 -1.855 1.00 93.06 198 ALA A CA 1
ATOM 1523 C C . ALA A 1 198 ? 2.302 -12.467 -1.458 1.00 93.06 198 ALA A C 1
ATOM 1525 O O . ALA A 1 198 ? 3.089 -11.862 -2.194 1.00 93.06 198 ALA A O 1
ATOM 1526 N N . ALA A 1 199 ? 2.675 -13.001 -0.296 1.00 92.19 199 ALA A N 1
ATOM 1527 C CA . ALA A 1 199 ? 4.024 -12.936 0.259 1.00 92.19 199 ALA A CA 1
ATOM 1528 C C . ALA A 1 199 ? 5.108 -13.500 -0.691 1.00 92.19 199 ALA A C 1
ATOM 1530 O O . ALA A 1 199 ? 4.802 -14.262 -1.617 1.00 92.19 199 ALA A O 1
ATOM 1531 N N . PRO A 1 200 ? 6.396 -13.165 -0.475 1.00 86.56 200 PRO A N 1
ATOM 1532 C CA . PRO A 1 200 ? 7.493 -13.764 -1.227 1.00 86.56 200 PRO A CA 1
ATOM 1533 C C . PRO A 1 200 ? 7.454 -15.292 -1.127 1.00 86.56 200 PRO A C 1
ATOM 1535 O O . PRO A 1 200 ? 7.184 -15.841 -0.063 1.00 86.56 200 PRO A O 1
ATOM 1538 N N . ASN A 1 201 ? 7.742 -15.980 -2.233 1.00 85.06 201 ASN A N 1
ATOM 1539 C CA . ASN A 1 201 ? 7.799 -17.447 -2.317 1.00 85.06 201 ASN A CA 1
ATOM 1540 C C . ASN A 1 201 ? 6.495 -18.198 -1.987 1.00 85.06 201 ASN A C 1
ATOM 1542 O O . ASN A 1 201 ? 6.493 -19.426 -2.018 1.00 85.06 201 ASN A O 1
ATOM 1546 N N . VAL A 1 202 ? 5.384 -17.496 -1.752 1.00 86.44 202 VAL A N 1
ATOM 1547 C CA . VAL A 1 202 ? 4.059 -18.105 -1.616 1.00 86.44 202 VAL A CA 1
ATOM 1548 C C . VAL A 1 202 ? 3.274 -17.826 -2.895 1.00 86.44 202 VAL A C 1
ATOM 1550 O O . VAL A 1 202 ? 2.891 -16.677 -3.127 1.00 86.44 202 VAL A O 1
ATOM 1553 N N . PRO A 1 203 ? 3.051 -18.831 -3.761 1.00 81.88 203 PRO A N 1
ATOM 1554 C CA . PRO A 1 203 ? 2.225 -18.627 -4.938 1.00 81.88 203 PRO A CA 1
ATOM 1555 C C . PRO A 1 203 ? 0.781 -18.329 -4.499 1.00 81.88 203 PRO A C 1
ATOM 1557 O O . PRO A 1 203 ? 0.248 -19.034 -3.638 1.00 81.88 203 PRO A O 1
ATOM 1560 N N . PRO A 1 204 ? 0.134 -17.295 -5.058 1.00 87.94 204 PRO A N 1
ATOM 1561 C CA . PRO A 1 204 ? -1.269 -17.027 -4.785 1.00 87.94 204 PRO A CA 1
ATOM 1562 C C . PRO A 1 204 ? -2.153 -18.152 -5.322 1.00 87.94 204 PRO A C 1
ATOM 1564 O O . PRO A 1 204 ? -1.857 -18.768 -6.347 1.00 87.94 204 PRO A O 1
ATOM 1567 N N . VAL A 1 205 ? -3.277 -18.381 -4.649 1.00 84.06 205 VAL A N 1
ATOM 1568 C CA . VAL A 1 205 ? -4.304 -19.309 -5.125 1.00 84.06 205 VAL A CA 1
ATOM 1569 C C . VAL A 1 205 ? -5.318 -18.519 -5.947 1.00 84.06 205 VAL A C 1
ATOM 1571 O O . VAL A 1 205 ? -6.067 -17.710 -5.400 1.00 84.06 205 VAL A O 1
ATOM 1574 N N . PHE A 1 206 ? -5.337 -18.765 -7.256 1.00 85.12 206 PHE A N 1
ATOM 1575 C CA . PHE A 1 206 ? -6.358 -18.258 -8.170 1.00 85.12 206 PHE A CA 1
ATOM 1576 C C . PHE A 1 206 ? -7.253 -19.410 -8.637 1.00 85.12 206 PHE A C 1
ATOM 1578 O O . PHE A 1 206 ? -6.774 -20.493 -8.972 1.00 85.12 206 PHE A O 1
ATOM 1585 N N . GLN A 1 207 ? -8.561 -19.187 -8.639 1.00 79.69 207 GLN A N 1
ATOM 1586 C CA . GLN A 1 207 ? -9.580 -20.106 -9.137 1.00 79.69 207 GLN A CA 1
ATOM 1587 C C . GLN A 1 207 ? -9.901 -19.805 -10.608 1.00 79.69 207 GLN A C 1
ATOM 1589 O O . GLN A 1 207 ? -9.575 -18.741 -11.125 1.00 79.69 207 GLN A O 1
ATOM 1594 N N . ALA A 1 208 ? -10.610 -20.710 -11.291 1.00 73.50 208 ALA A N 1
ATOM 1595 C CA . ALA A 1 208 ? -11.008 -20.506 -12.690 1.00 73.50 208 ALA A CA 1
ATOM 1596 C C . ALA A 1 208 ? -11.784 -19.191 -12.916 1.00 73.50 208 ALA A C 1
ATOM 1598 O O . ALA A 1 208 ? -11.621 -18.553 -13.951 1.00 73.50 208 ALA A O 1
ATOM 1599 N N . LYS A 1 209 ? -12.562 -18.747 -11.918 1.00 71.38 209 LYS A N 1
ATOM 1600 C CA . LYS A 1 209 ? -13.288 -17.466 -11.933 1.00 71.38 209 LYS A CA 1
ATOM 1601 C C . LYS A 1 209 ? -12.388 -16.223 -11.909 1.00 71.38 209 LYS A C 1
ATOM 1603 O O . LYS A 1 209 ? -12.866 -15.151 -12.238 1.00 71.38 209 LYS A O 1
ATOM 1608 N N . ASP A 1 210 ? -11.117 -16.359 -11.532 1.00 72.88 210 ASP A N 1
ATOM 1609 C CA . ASP A 1 210 ? -10.153 -15.252 -11.471 1.00 72.88 210 ASP A CA 1
ATOM 1610 C C . ASP A 1 210 ? -9.481 -15.002 -12.838 1.00 72.88 210 ASP A C 1
ATOM 1612 O O . ASP A 1 210 ? -8.788 -13.998 -13.032 1.00 72.88 210 ASP A O 1
ATOM 1616 N N . ASN A 1 211 ? -9.701 -15.902 -13.807 1.00 73.38 211 ASN A N 1
ATOM 1617 C CA . ASN A 1 211 ? -9.316 -15.729 -15.206 1.00 73.38 211 ASN A CA 1
ATOM 1618 C C . ASN A 1 211 ? -10.349 -14.864 -15.935 1.00 73.38 211 ASN A C 1
ATOM 1620 O O . ASN A 1 211 ? -11.049 -15.323 -16.836 1.00 73.38 211 ASN A O 1
ATOM 1624 N N . VAL A 1 212 ? -10.449 -13.603 -15.532 1.00 72.31 212 VAL A N 1
ATOM 1625 C CA . VAL A 1 212 ? -11.275 -12.617 -16.232 1.00 72.31 212 VAL A CA 1
ATOM 1626 C C . VAL A 1 212 ? -10.416 -11.747 -17.155 1.00 72.31 212 VAL A C 1
ATOM 1628 O O . VAL A 1 212 ? -9.218 -11.589 -16.889 1.00 72.31 212 VAL A O 1
ATOM 1631 N N . PRO A 1 213 ? -11.003 -11.175 -18.225 1.00 71.56 213 PRO A N 1
ATOM 1632 C CA . PRO A 1 213 ? -10.287 -10.315 -19.160 1.00 71.56 213 PRO A CA 1
ATOM 1633 C C . PRO A 1 213 ? -9.533 -9.170 -18.480 1.00 71.56 213 PRO A C 1
ATOM 1635 O O . PRO A 1 213 ? -9.842 -8.766 -17.355 1.00 71.56 213 PRO A O 1
ATOM 1638 N N . LEU A 1 214 ? -8.546 -8.630 -19.195 1.00 71.19 214 LEU A N 1
ATOM 1639 C CA . LEU A 1 214 ? -7.797 -7.462 -18.747 1.00 71.19 214 LEU A CA 1
ATOM 1640 C C . LEU A 1 214 ? -8.755 -6.314 -18.444 1.00 71.19 214 LEU A C 1
ATOM 1642 O O . LEU A 1 214 ? -9.675 -6.023 -19.213 1.00 71.19 214 LEU A O 1
ATOM 1646 N N . TYR A 1 215 ? -8.519 -5.653 -17.315 1.00 67.88 215 TYR A N 1
ATOM 1647 C CA . TYR A 1 215 ? -9.272 -4.463 -16.980 1.00 67.88 215 TYR A CA 1
ATOM 1648 C C . TYR A 1 215 ? -8.821 -3.324 -17.899 1.00 67.88 215 TYR A C 1
ATOM 1650 O O . TYR A 1 215 ? -7.748 -2.741 -17.736 1.00 67.88 215 TYR A O 1
ATOM 1658 N N . ASN A 1 216 ? -9.638 -3.015 -18.901 1.00 59.62 216 ASN A N 1
ATOM 1659 C CA . ASN A 1 216 ? -9.394 -1.876 -19.771 1.00 59.62 216 ASN A CA 1
ATOM 1660 C C . ASN A 1 216 ? -9.761 -0.605 -19.015 1.00 59.62 216 ASN A C 1
ATOM 1662 O O . ASN A 1 216 ? -10.935 -0.302 -18.811 1.00 59.62 216 ASN A O 1
ATOM 1666 N N . ASN A 1 217 ? -8.745 0.146 -18.608 1.00 57.78 217 ASN A N 1
ATOM 1667 C CA . ASN A 1 217 ? -8.946 1.443 -17.993 1.00 57.78 217 ASN A CA 1
ATOM 1668 C C . ASN A 1 217 ? -9.481 2.415 -19.066 1.00 57.78 217 ASN A C 1
ATOM 1670 O O . ASN A 1 217 ? -8.711 2.972 -19.847 1.00 57.78 217 ASN A O 1
ATOM 1674 N N . ILE A 1 218 ? -10.808 2.584 -19.151 1.00 43.28 218 ILE A N 1
ATOM 1675 C CA . ILE A 1 218 ? -11.463 3.446 -20.161 1.00 43.28 218 ILE A CA 1
ATOM 1676 C C . ILE A 1 218 ? -11.012 4.914 -20.012 1.00 43.28 218 ILE A C 1
ATOM 1678 O O . ILE A 1 218 ? -11.018 5.670 -20.975 1.00 43.28 218 ILE A O 1
ATOM 1682 N N . LEU A 1 219 ? -10.500 5.296 -18.838 1.00 42.22 219 LEU A N 1
ATOM 1683 C CA . LEU A 1 219 ? -10.016 6.646 -18.527 1.00 42.22 219 LEU A CA 1
ATOM 1684 C C . LEU A 1 219 ? -8.747 7.078 -19.291 1.00 42.22 219 LEU A C 1
ATOM 1686 O O . LEU A 1 219 ? -8.360 8.236 -19.188 1.00 42.22 219 LEU A O 1
ATOM 1690 N N . ILE A 1 220 ? -8.091 6.185 -20.046 1.00 38.97 220 ILE A N 1
ATOM 1691 C CA . ILE A 1 220 ? -6.903 6.524 -20.860 1.00 38.97 220 ILE A CA 1
ATOM 1692 C C . ILE A 1 220 ? -7.272 6.766 -22.335 1.00 38.97 220 ILE A C 1
ATOM 1694 O O . ILE A 1 220 ? -6.420 7.170 -23.130 1.00 38.97 220 ILE A O 1
ATOM 1698 N N . SER A 1 221 ? -8.534 6.576 -22.749 1.00 32.31 221 SER A N 1
ATOM 1699 C CA . SER A 1 221 ? -8.926 7.038 -24.081 1.00 32.31 221 SER A CA 1
ATOM 1700 C C . SER A 1 221 ? -8.972 8.560 -24.059 1.00 32.31 221 SER A C 1
ATOM 1702 O O . SER A 1 221 ? -9.954 9.102 -23.575 1.00 32.31 221 SER A O 1
ATOM 1704 N N . LYS A 1 222 ? -7.872 9.170 -24.527 1.00 33.00 222 LYS A N 1
ATOM 1705 C CA . LYS A 1 222 ? -7.695 10.517 -25.091 1.00 33.00 222 LYS A CA 1
ATOM 1706 C C . LYS A 1 222 ? -8.622 11.584 -24.510 1.00 33.00 222 LYS A C 1
ATOM 1708 O O . LYS A 1 222 ? -9.835 11.460 -24.638 1.00 33.00 222 LYS A O 1
ATOM 1713 N N . ASP A 1 223 ? -8.042 12.683 -24.018 1.00 29.34 223 ASP A N 1
ATOM 1714 C CA . ASP A 1 223 ? -8.758 13.961 -23.917 1.00 29.34 223 ASP A CA 1
ATOM 1715 C C . ASP A 1 223 ? -9.750 14.053 -25.081 1.00 29.34 223 ASP A C 1
ATOM 1717 O O . ASP A 1 223 ? -9.323 13.827 -26.226 1.00 29.34 223 ASP A O 1
ATOM 1721 N N . PRO A 1 224 ? -11.060 14.249 -24.841 1.00 27.45 224 PRO A N 1
ATOM 1722 C CA . PRO A 1 224 ? -11.975 14.377 -25.949 1.00 27.45 224 PRO A CA 1
ATOM 1723 C C . PRO A 1 224 ? -11.465 15.563 -26.756 1.00 27.45 224 PRO A C 1
ATOM 1725 O O . PRO A 1 224 ? -11.533 16.710 -26.315 1.00 27.45 224 PRO A O 1
ATOM 1728 N N . VAL A 1 225 ? -10.918 15.276 -27.937 1.00 29.41 225 VAL A N 1
ATOM 1729 C CA . VAL A 1 225 ? -10.833 16.260 -29.000 1.00 29.41 225 VAL A CA 1
ATOM 1730 C C . VAL A 1 225 ? -12.289 16.543 -29.306 1.00 29.41 225 VAL A C 1
ATOM 1732 O O . VAL A 1 225 ? -12.946 15.825 -30.058 1.00 29.41 225 VAL A O 1
ATOM 1735 N N . ILE A 1 226 ? -12.835 17.536 -28.613 1.00 27.73 226 ILE A N 1
ATOM 1736 C CA . ILE A 1 226 ? -14.044 18.188 -29.055 1.00 27.73 226 ILE A CA 1
ATOM 1737 C C . ILE A 1 226 ? -13.605 18.869 -30.345 1.00 27.73 226 ILE A C 1
ATOM 1739 O O . ILE A 1 226 ? -13.053 19.967 -30.322 1.00 27.73 226 ILE A O 1
ATOM 1743 N N . ASP A 1 227 ? -13.799 18.180 -31.469 1.00 26.59 227 ASP A N 1
ATOM 1744 C CA . ASP A 1 227 ? -13.882 18.821 -32.771 1.00 26.59 227 ASP A CA 1
ATOM 1745 C C . ASP A 1 227 ? -15.097 19.745 -32.694 1.00 26.59 227 ASP A C 1
ATOM 1747 O O . ASP A 1 227 ? -16.231 19.382 -33.023 1.00 26.59 227 ASP A O 1
ATOM 1751 N N . VAL A 1 228 ? -14.873 20.954 -32.181 1.00 31.30 228 VAL A N 1
ATOM 1752 C CA . VAL A 1 228 ? -15.813 22.049 -32.336 1.00 31.30 228 VAL A CA 1
ATOM 1753 C C . VAL A 1 228 ? -15.784 22.370 -33.821 1.00 31.30 228 VAL A C 1
ATOM 1755 O O . VAL A 1 228 ? -14.988 23.185 -34.284 1.00 31.30 228 VAL A O 1
ATOM 1758 N N . LYS A 1 229 ? -16.647 21.707 -34.597 1.00 28.11 229 LYS A N 1
ATOM 1759 C CA . LYS A 1 229 ? -17.021 22.227 -35.909 1.00 28.11 229 LYS A CA 1
ATOM 1760 C C . LYS A 1 229 ? -17.506 23.657 -35.669 1.00 28.11 229 LYS A C 1
ATOM 1762 O O . LYS A 1 229 ? -18.444 23.828 -34.884 1.00 28.11 229 LYS A O 1
ATOM 1767 N N . PRO A 1 230 ? -16.871 24.679 -36.266 1.00 26.73 230 PRO A N 1
ATOM 1768 C CA . PRO A 1 230 ? -17.288 26.049 -36.048 1.00 26.73 230 PRO A CA 1
ATOM 1769 C C . PRO A 1 230 ? -18.743 26.180 -36.492 1.00 26.73 230 PRO A C 1
ATOM 1771 O O . PRO A 1 230 ? -19.099 25.861 -37.627 1.00 26.73 230 PRO A O 1
ATOM 1774 N N . LEU A 1 231 ? -19.592 26.595 -35.556 1.00 26.50 231 LEU A N 1
ATOM 1775 C CA . LEU A 1 231 ? -20.975 26.932 -35.838 1.00 26.50 231 LEU A CA 1
ATOM 1776 C C . LEU A 1 231 ? -20.953 28.106 -36.825 1.00 26.50 231 LEU A C 1
ATOM 1778 O O . LEU A 1 231 ? -20.348 29.141 -36.534 1.00 26.50 231 LEU A O 1
ATOM 1782 N N . ASN A 1 232 ? -21.566 27.927 -37.997 1.00 28.89 232 ASN A N 1
ATOM 1783 C CA . ASN A 1 232 ? -21.720 28.985 -38.991 1.00 28.89 232 ASN A CA 1
ATOM 1784 C C . ASN A 1 232 ? -22.329 30.222 -38.322 1.00 28.89 232 ASN A C 1
ATOM 1786 O O . ASN A 1 232 ? -23.468 30.197 -37.860 1.00 28.89 232 ASN A O 1
ATOM 1790 N N . GLN A 1 233 ? -21.550 31.300 -38.265 1.00 28.38 233 GLN A N 1
ATOM 1791 C CA . GLN A 1 233 ? -22.029 32.604 -37.838 1.00 28.38 233 GLN A CA 1
ATOM 1792 C C . GLN A 1 233 ? -22.865 33.197 -38.973 1.00 28.38 233 GLN A C 1
ATOM 1794 O O . GLN A 1 233 ? -22.328 33.735 -39.944 1.00 28.38 233 GLN A O 1
ATOM 1799 N N . GLU A 1 234 ? -24.187 33.106 -38.853 1.00 28.08 234 GLU A N 1
ATOM 1800 C CA . GLU A 1 234 ? -25.072 33.993 -39.600 1.00 28.08 234 GLU A CA 1
ATOM 1801 C C . GLU A 1 234 ? -24.851 35.427 -39.106 1.00 28.08 234 GLU A C 1
ATOM 1803 O O . GLU A 1 234 ? -25.040 35.762 -37.936 1.00 28.08 234 GLU A O 1
ATOM 1808 N N . LYS A 1 235 ? -24.372 36.271 -40.022 1.00 25.39 235 LYS A N 1
ATOM 1809 C CA . LYS A 1 235 ? -24.103 37.691 -39.802 1.00 25.39 235 LYS A CA 1
ATOM 1810 C C . LYS A 1 235 ? -25.415 38.429 -39.537 1.00 25.39 235 LYS A C 1
ATOM 1812 O O . LYS A 1 235 ? -26.258 38.503 -40.427 1.00 25.39 235 LYS A O 1
ATOM 1817 N N . GLN A 1 236 ? -25.535 39.066 -38.375 1.00 26.34 236 GLN A N 1
ATOM 1818 C CA . GLN A 1 236 ? -26.455 40.191 -38.195 1.00 26.34 236 GLN A CA 1
ATOM 1819 C C . GLN A 1 236 ? -25.691 41.521 -38.311 1.00 26.34 236 GLN A C 1
ATOM 1821 O O . GLN A 1 236 ? -24.524 41.593 -37.912 1.00 26.34 236 GLN A O 1
ATOM 1826 N N . PRO A 1 237 ? -26.298 42.560 -38.913 1.00 24.08 237 PRO A N 1
ATOM 1827 C CA . PRO A 1 237 ? -25.591 43.776 -39.280 1.00 24.08 237 PRO A CA 1
ATOM 1828 C C . PRO A 1 237 ? -25.249 44.644 -38.067 1.00 24.08 237 PRO A C 1
ATOM 1830 O O . PRO A 1 237 ? -26.043 44.859 -37.155 1.00 24.08 237 PRO A O 1
ATOM 1833 N N . VAL A 1 238 ? -24.024 45.160 -38.118 1.00 25.84 238 VAL A N 1
ATOM 1834 C CA . VAL A 1 238 ? -23.419 46.111 -37.188 1.00 25.84 238 VAL A CA 1
ATOM 1835 C C . VAL A 1 238 ? -24.150 47.447 -37.273 1.00 25.84 238 VAL A C 1
ATOM 1837 O O . VAL A 1 238 ? -24.189 48.043 -38.347 1.00 25.84 238 VAL A O 1
ATOM 1840 N N . ASN A 1 239 ? -24.621 47.964 -36.136 1.00 26.56 239 ASN A N 1
ATOM 1841 C CA . ASN A 1 239 ? -24.851 49.396 -35.983 1.00 26.56 239 ASN A CA 1
ATOM 1842 C C . ASN A 1 239 ? -23.957 49.932 -34.860 1.00 26.56 239 ASN A C 1
ATOM 1844 O O . ASN A 1 239 ? -23.970 49.436 -33.734 1.00 26.56 239 ASN A O 1
ATOM 1848 N N . LYS A 1 240 ? -23.100 50.882 -35.235 1.00 32.22 240 LYS A N 1
ATOM 1849 C CA . LYS A 1 240 ? -22.096 51.524 -34.390 1.00 32.22 240 LYS A CA 1
ATOM 1850 C C . LYS A 1 240 ? -22.766 52.628 -33.589 1.00 32.22 240 LYS A C 1
ATOM 1852 O O . LYS A 1 240 ? -23.296 53.533 -34.210 1.00 32.22 240 LYS A O 1
ATOM 1857 N N . GLU A 1 241 ? -22.625 52.606 -32.268 1.00 25.31 241 GLU A N 1
ATOM 1858 C CA . GLU A 1 241 ? -22.573 53.817 -31.442 1.00 25.31 241 GLU A CA 1
ATOM 1859 C C . GLU A 1 241 ? -22.056 53.465 -30.035 1.00 25.31 241 GLU A C 1
ATOM 1861 O O . GLU A 1 241 ? -22.643 52.664 -29.312 1.00 25.31 241 GLU A O 1
ATOM 1866 N N . GLN A 1 242 ? -20.910 54.042 -29.664 1.00 29.66 242 GLN A N 1
ATOM 1867 C CA . GLN A 1 242 ? -20.474 54.201 -28.273 1.00 29.66 242 GLN A CA 1
ATOM 1868 C C . GLN A 1 242 ? -20.828 55.631 -27.852 1.00 29.66 242 GLN A C 1
ATOM 1870 O O . GLN A 1 242 ? -20.672 56.548 -28.662 1.00 29.66 242 GLN A O 1
ATOM 1875 N N . PRO A 1 243 ? -21.206 55.858 -26.583 1.00 28.41 243 PRO A N 1
ATOM 1876 C CA . PRO A 1 243 ? -20.218 56.503 -25.719 1.00 28.41 243 PRO A CA 1
ATOM 1877 C C . PRO A 1 243 ? -20.220 56.039 -24.250 1.00 28.41 243 PRO A C 1
ATOM 1879 O O . PRO A 1 243 ? -21.154 55.442 -23.725 1.00 28.41 243 PRO A O 1
ATOM 1882 N N . ALA A 1 244 ? -19.097 56.344 -23.604 1.00 30.28 244 ALA A N 1
ATOM 1883 C CA . ALA A 1 244 ? -18.721 56.048 -22.227 1.00 30.28 244 ALA A CA 1
ATOM 1884 C C . ALA A 1 244 ? -19.536 56.808 -21.160 1.00 30.28 244 ALA A C 1
ATOM 1886 O O . ALA A 1 244 ? -19.828 57.982 -21.360 1.00 30.28 244 ALA A O 1
ATOM 1887 N N . ASN A 1 245 ? -19.762 56.210 -19.975 1.00 28.83 245 ASN A N 1
ATOM 1888 C CA . ASN A 1 245 ? -19.377 56.807 -18.680 1.00 28.83 245 ASN A CA 1
ATOM 1889 C C . ASN A 1 245 ? -19.689 55.937 -17.440 1.00 28.83 245 ASN A C 1
ATOM 1891 O O . ASN A 1 245 ? -20.534 55.050 -17.455 1.00 28.83 245 ASN A O 1
ATOM 1895 N N . LYS A 1 246 ? -18.938 56.242 -16.376 1.00 28.08 246 LYS A N 1
ATOM 1896 C CA . LYS A 1 246 ? -18.754 55.592 -15.060 1.00 28.08 246 LYS A CA 1
ATOM 1897 C C . LYS A 1 246 ? -20.040 55.261 -14.259 1.00 28.08 246 LYS A C 1
ATOM 1899 O O . LYS A 1 246 ? -21.032 55.976 -14.384 1.00 28.08 246 LYS A O 1
ATOM 1904 N N . PRO A 1 247 ? -20.005 54.251 -13.358 1.00 29.47 247 PRO A N 1
ATOM 1905 C CA . PRO A 1 247 ? -21.168 53.824 -12.577 1.00 29.47 247 PRO A CA 1
ATOM 1906 C C . PRO A 1 247 ? -21.504 54.774 -11.415 1.00 29.47 247 PRO A C 1
ATOM 1908 O O . PRO A 1 247 ? -20.636 55.152 -10.628 1.00 29.47 247 PRO A O 1
ATOM 1911 N N . ILE A 1 248 ? -22.795 55.089 -11.273 1.00 26.83 248 ILE A N 1
ATOM 1912 C CA . ILE A 1 248 ? -23.399 55.711 -10.087 1.00 26.83 248 ILE A CA 1
ATOM 1913 C C . ILE A 1 248 ? -24.278 54.654 -9.410 1.00 26.83 248 ILE A C 1
ATOM 1915 O O . ILE A 1 248 ? -25.202 54.125 -10.024 1.00 26.83 248 ILE A O 1
ATOM 1919 N N . PHE A 1 249 ? -24.010 54.363 -8.136 1.00 28.22 249 PHE A N 1
ATOM 1920 C CA . PHE A 1 249 ? -24.872 53.529 -7.299 1.00 28.22 249 PHE A CA 1
ATOM 1921 C C . PHE A 1 249 ? -26.136 54.304 -6.893 1.00 28.22 249 PHE A C 1
ATOM 1923 O O . PHE A 1 249 ? -26.048 55.378 -6.299 1.00 28.22 249 PHE A O 1
ATOM 1930 N N . LYS A 1 250 ? -27.317 53.731 -7.150 1.00 24.83 250 LYS A N 1
ATOM 1931 C CA . LYS A 1 250 ? -28.581 54.116 -6.505 1.00 24.83 250 LYS A CA 1
ATOM 1932 C C . LYS A 1 250 ? -29.237 52.868 -5.918 1.00 24.83 250 LYS A C 1
ATOM 1934 O O . LYS A 1 250 ? -29.660 51.986 -6.656 1.00 24.83 250 LYS A O 1
ATOM 1939 N N . MET A 1 251 ? -29.324 52.809 -4.590 1.00 27.83 251 MET A N 1
ATOM 1940 C CA . MET A 1 251 ? -30.207 51.876 -3.890 1.00 27.83 251 MET A CA 1
ATOM 1941 C C . MET A 1 251 ? -31.650 52.383 -3.995 1.00 27.83 251 MET A C 1
ATOM 1943 O O . MET A 1 251 ? -31.928 53.525 -3.629 1.00 27.83 251 MET A O 1
ATOM 1947 N N . GLN A 1 252 ? -32.562 51.534 -4.468 1.00 29.61 252 GLN A N 1
ATOM 1948 C CA . GLN A 1 252 ? -34.007 51.742 -4.363 1.00 29.61 252 GLN A CA 1
ATOM 1949 C C . GLN A 1 252 ? -34.596 50.688 -3.423 1.00 29.61 252 GLN A C 1
ATOM 1951 O O . GLN A 1 252 ? -34.503 49.488 -3.667 1.00 29.61 252 GLN A O 1
ATOM 1956 N N . THR A 1 253 ? -35.193 51.157 -2.332 1.00 29.70 253 THR A N 1
ATOM 1957 C CA . THR A 1 253 ? -35.978 50.374 -1.377 1.00 29.70 253 THR A CA 1
ATOM 1958 C C . THR A 1 253 ? -37.385 50.123 -1.928 1.00 29.70 253 THR A C 1
ATOM 1960 O O . THR A 1 253 ? -38.070 51.056 -2.345 1.00 29.70 253 THR A O 1
ATOM 1963 N N . ILE A 1 254 ? -37.835 48.864 -1.909 1.00 30.81 254 ILE A N 1
ATOM 1964 C CA . ILE A 1 254 ? -39.189 48.453 -2.320 1.00 30.81 254 ILE A CA 1
ATOM 1965 C C . ILE A 1 254 ? -40.006 48.103 -1.065 1.00 30.81 254 ILE A C 1
ATOM 1967 O O . ILE A 1 254 ? -39.498 47.478 -0.136 1.00 30.81 254 ILE A O 1
ATOM 1971 N N . LYS A 1 255 ? -41.266 48.558 -1.022 1.00 31.20 255 LYS A N 1
ATOM 1972 C CA . LYS A 1 255 ? -42.199 48.423 0.113 1.00 31.20 255 LYS A CA 1
ATOM 1973 C C . LYS A 1 255 ? -42.881 47.038 0.165 1.00 31.20 255 LYS A C 1
ATOM 1975 O O . LYS A 1 255 ? -43.062 46.415 -0.878 1.00 31.20 255 LYS A O 1
ATOM 1980 N N . PRO A 1 256 ? -43.322 46.576 1.353 1.00 39.72 256 PRO A N 1
ATOM 1981 C CA . PRO A 1 256 ? -43.877 45.239 1.546 1.00 39.72 256 PRO A CA 1
ATOM 1982 C C . PRO A 1 256 ? -45.397 45.220 1.309 1.00 39.72 256 PRO A C 1
ATOM 1984 O O . PRO A 1 256 ? -46.167 45.572 2.198 1.00 39.72 256 PRO A O 1
ATOM 1987 N N . ALA A 1 257 ? -45.840 44.813 0.117 1.00 35.97 257 ALA A N 1
ATOM 1988 C CA . ALA A 1 257 ? -47.257 44.497 -0.128 1.00 35.97 257 ALA A CA 1
ATOM 1989 C C . ALA A 1 257 ? -47.525 43.395 -1.178 1.00 35.97 257 ALA A C 1
ATOM 1991 O O . ALA A 1 257 ? -48.667 42.964 -1.301 1.00 35.97 257 ALA A O 1
ATOM 1992 N N . ASP A 1 258 ? -46.515 42.859 -1.872 1.00 38.56 258 ASP A N 1
ATOM 1993 C CA . ASP A 1 258 ? -46.747 41.923 -2.992 1.00 38.56 258 ASP A CA 1
ATOM 1994 C C . ASP A 1 258 ? -46.481 40.434 -2.693 1.00 38.56 258 ASP A C 1
ATOM 1996 O O . ASP A 1 258 ? -46.610 39.580 -3.570 1.00 38.56 258 ASP A O 1
ATOM 2000 N N . THR A 1 259 ? -46.193 40.058 -1.446 1.00 41.81 259 THR A N 1
ATOM 2001 C CA . THR A 1 259 ? -45.857 38.666 -1.086 1.00 41.81 259 THR A CA 1
ATOM 2002 C C . THR A 1 259 ? -47.046 37.696 -1.047 1.00 41.81 259 THR A C 1
ATOM 2004 O O . THR A 1 259 ? -46.839 36.486 -0.989 1.00 41.81 259 THR A O 1
ATOM 2007 N N . VAL A 1 260 ? -48.293 38.173 -1.121 1.00 40.31 260 VAL A N 1
ATOM 2008 C CA . VAL A 1 260 ? -49.483 37.306 -0.972 1.00 40.31 260 VAL A CA 1
ATOM 2009 C C . VAL A 1 260 ? -50.028 36.799 -2.318 1.00 40.31 260 VAL A C 1
ATOM 2011 O O . VAL A 1 260 ? -50.705 35.775 -2.358 1.00 40.31 260 VAL A O 1
ATOM 2014 N N . ARG A 1 261 ? -49.680 37.423 -3.455 1.00 38.84 261 ARG A N 1
ATOM 2015 C CA . ARG A 1 261 ? -50.187 37.001 -4.780 1.00 38.84 261 ARG A CA 1
ATOM 2016 C C . ARG A 1 261 ? -49.399 35.871 -5.454 1.00 38.84 261 ARG A C 1
ATOM 2018 O O . ARG A 1 261 ? -49.967 35.184 -6.295 1.00 38.84 261 ARG A O 1
ATOM 2025 N N . GLN A 1 262 ? -48.148 35.607 -5.066 1.00 39.19 262 GLN A N 1
ATOM 2026 C CA . GLN A 1 262 ? -47.346 34.531 -5.680 1.00 39.19 262 GLN A CA 1
ATOM 2027 C C . GLN A 1 262 ? -47.490 33.154 -5.007 1.00 39.19 262 GLN A C 1
ATOM 2029 O O . GLN A 1 262 ? -47.160 32.140 -5.619 1.00 39.19 262 GLN A O 1
ATOM 2034 N N . VAL A 1 263 ? -48.031 33.077 -3.786 1.00 42.53 263 VAL A N 1
ATOM 2035 C CA . VAL A 1 263 ? -48.167 31.796 -3.060 1.00 42.53 263 VAL A CA 1
ATOM 2036 C C . VAL A 1 263 ? -49.440 31.032 -3.464 1.00 42.53 263 VAL A C 1
ATOM 2038 O O . VAL A 1 263 ? -49.478 29.806 -3.367 1.00 42.53 263 VAL A O 1
ATOM 2041 N N . THR A 1 264 ? -50.454 31.716 -4.001 1.00 39.84 264 THR A N 1
ATOM 2042 C CA . THR A 1 264 ? -51.705 31.084 -4.462 1.00 39.84 264 THR A CA 1
ATOM 2043 C C . THR A 1 264 ? -51.560 30.445 -5.850 1.00 39.84 264 THR A C 1
ATOM 2045 O O . THR A 1 264 ? -52.079 29.359 -6.076 1.00 39.84 264 THR A O 1
ATOM 2048 N N . VAL A 1 265 ? -50.760 31.032 -6.751 1.00 39.16 265 VAL A N 1
ATOM 2049 C CA . VAL A 1 265 ? -50.585 30.541 -8.138 1.00 39.16 265 VAL A CA 1
ATOM 2050 C C . VAL A 1 265 ? -49.804 29.216 -8.210 1.00 39.16 265 VAL A C 1
ATOM 2052 O O . VAL A 1 265 ? -50.034 28.409 -9.104 1.00 39.16 265 VAL A O 1
ATOM 2055 N N . ASN A 1 266 ? -48.950 28.921 -7.225 1.00 40.59 266 ASN A N 1
ATOM 2056 C CA . ASN A 1 266 ? -48.180 27.669 -7.189 1.00 40.59 266 ASN A CA 1
ATOM 2057 C C . ASN A 1 266 ? -48.913 26.496 -6.512 1.00 40.59 266 ASN A C 1
ATOM 2059 O O . ASN A 1 266 ? -48.403 25.373 -6.518 1.00 40.59 266 ASN A O 1
ATOM 2063 N N . ARG A 1 267 ? -50.098 26.725 -5.924 1.00 38.19 267 ARG A N 1
ATOM 2064 C CA . ARG A 1 267 ? -50.862 25.684 -5.211 1.00 38.19 267 ARG A CA 1
ATOM 2065 C C . ARG A 1 267 ? -51.866 24.942 -6.100 1.00 38.19 267 ARG A C 1
ATOM 2067 O O . ARG A 1 267 ? -52.178 23.794 -5.796 1.00 38.19 267 ARG A O 1
ATOM 2074 N N . ASP A 1 268 ? -52.269 25.534 -7.225 1.00 39.12 268 ASP A N 1
ATOM 2075 C CA . ASP A 1 268 ? -53.310 24.991 -8.115 1.00 39.12 268 ASP A CA 1
ATOM 2076 C C . ASP A 1 268 ? -52.782 24.094 -9.259 1.00 39.12 268 ASP A C 1
ATOM 2078 O O . ASP A 1 268 ? -53.563 23.509 -10.002 1.00 39.12 268 ASP A O 1
ATOM 2082 N N . MET A 1 269 ? -51.465 23.870 -9.362 1.00 37.00 269 MET A N 1
ATOM 2083 C CA . MET A 1 269 ? -50.838 23.011 -10.393 1.00 37.00 269 MET A CA 1
ATOM 2084 C C . MET A 1 269 ? -50.613 21.544 -9.961 1.00 37.00 269 MET A C 1
ATOM 2086 O O . MET A 1 269 ? -49.749 20.849 -10.495 1.00 37.00 269 MET A O 1
ATOM 2090 N N . ARG A 1 270 ? -51.379 21.022 -8.990 1.00 45.59 270 ARG A N 1
ATOM 2091 C CA . ARG A 1 270 ? -51.358 19.587 -8.635 1.00 45.59 270 ARG A CA 1
ATOM 2092 C C . ARG A 1 270 ? -52.759 18.993 -8.564 1.00 45.59 270 ARG A C 1
ATOM 2094 O O . ARG A 1 270 ? -53.342 18.938 -7.484 1.00 45.59 270 ARG A O 1
ATOM 2101 N N . ARG A 1 271 ? -53.238 18.467 -9.696 1.00 35.38 271 ARG A N 1
ATOM 2102 C CA . ARG A 1 271 ? -54.153 17.310 -9.809 1.00 35.38 271 ARG A CA 1
ATOM 2103 C C . ARG A 1 271 ? -54.254 16.899 -11.285 1.00 35.38 271 ARG A C 1
ATOM 2105 O O . ARG A 1 271 ? -54.989 17.516 -12.042 1.00 35.38 271 ARG A O 1
ATOM 2112 N N . ALA A 1 272 ? -53.512 15.865 -11.680 1.00 39.38 272 ALA A N 1
ATOM 2113 C CA . ALA A 1 272 ? -53.720 15.198 -12.965 1.00 39.38 272 ALA A CA 1
ATOM 2114 C C . ALA A 1 272 ? -55.080 14.477 -12.941 1.00 39.38 272 ALA A C 1
ATOM 2116 O O . ALA A 1 272 ? -55.406 13.767 -11.984 1.00 39.38 272 ALA A O 1
ATOM 2117 N N . THR A 1 273 ? -55.905 14.710 -13.957 1.00 41.62 273 THR A N 1
ATOM 2118 C CA . THR A 1 273 ? -57.251 14.144 -14.101 1.00 41.62 273 THR A CA 1
ATOM 2119 C C . THR A 1 273 ? -57.210 12.684 -14.562 1.00 41.62 273 THR A C 1
ATOM 2121 O O . THR A 1 273 ? -56.320 12.273 -15.302 1.00 41.62 273 THR A O 1
ATOM 2124 N N . LYS A 1 274 ? -58.207 11.892 -14.133 1.00 43.41 274 LYS A N 1
ATOM 2125 C CA . LYS A 1 274 ? -58.334 10.430 -14.341 1.00 43.41 274 LYS A CA 1
ATOM 2126 C C . LYS A 1 274 ? -58.189 9.948 -15.794 1.00 43.41 274 LYS A C 1
ATOM 2128 O O . LYS A 1 274 ? -57.888 8.773 -15.993 1.00 43.41 274 LYS A O 1
ATOM 2133 N N . ASP A 1 275 ? -58.370 10.822 -16.778 1.00 40.34 275 ASP A N 1
ATOM 2134 C CA . ASP A 1 275 ? -58.276 10.471 -18.196 1.00 40.34 275 ASP A CA 1
ATOM 2135 C C . ASP A 1 275 ? -56.830 10.406 -18.719 1.00 40.34 275 ASP A C 1
ATOM 2137 O O . ASP A 1 275 ? -56.563 9.647 -19.648 1.00 40.34 275 ASP A O 1
ATOM 2141 N N . GLU A 1 276 ? -55.861 11.069 -18.070 1.00 39.12 276 GLU A N 1
ATOM 2142 C CA . GLU A 1 276 ? -54.436 10.928 -18.423 1.00 39.12 276 GLU A CA 1
ATOM 2143 C C . GLU A 1 276 ? -53.857 9.577 -17.970 1.00 39.12 276 GLU A C 1
ATOM 2145 O O . GLU A 1 276 ? -52.996 9.014 -18.645 1.00 39.12 276 GLU A O 1
ATOM 2150 N N . MET A 1 277 ? -54.384 8.989 -16.886 1.00 38.62 277 MET A N 1
ATOM 2151 C CA . MET A 1 277 ? -53.944 7.669 -16.407 1.00 38.62 277 MET A CA 1
ATOM 2152 C C . MET A 1 277 ? -54.306 6.538 -17.382 1.00 38.62 277 MET A C 1
ATOM 2154 O O . MET A 1 277 ? -53.521 5.611 -17.565 1.00 38.62 277 MET A O 1
ATOM 2158 N N . LYS A 1 278 ? -55.447 6.640 -18.080 1.00 36.25 278 LYS A N 1
ATOM 2159 C CA . LYS A 1 278 ? -55.878 5.630 -19.065 1.00 36.25 278 LYS A CA 1
ATOM 2160 C C . LYS A 1 278 ? -55.078 5.662 -20.370 1.00 36.25 278 LYS A C 1
ATOM 2162 O O . LYS A 1 278 ? -55.033 4.662 -21.083 1.00 36.25 278 LYS A O 1
ATOM 2167 N N . VAL A 1 279 ? -54.456 6.794 -20.702 1.00 37.66 279 VAL A N 1
ATOM 2168 C CA . VAL A 1 279 ? -53.599 6.919 -21.895 1.00 37.66 279 VAL A CA 1
ATOM 2169 C C . VAL A 1 279 ? -52.192 6.368 -21.627 1.00 37.66 279 VAL A C 1
ATOM 2171 O O . VAL A 1 279 ? -51.548 5.879 -22.554 1.00 37.66 279 VAL A O 1
ATOM 2174 N N . ILE A 1 280 ? -51.746 6.367 -20.365 1.00 38.22 280 ILE A N 1
ATOM 2175 C CA . ILE A 1 280 ? -50.467 5.776 -19.945 1.00 38.22 280 ILE A CA 1
ATOM 2176 C C . ILE A 1 280 ? -50.546 4.237 -19.942 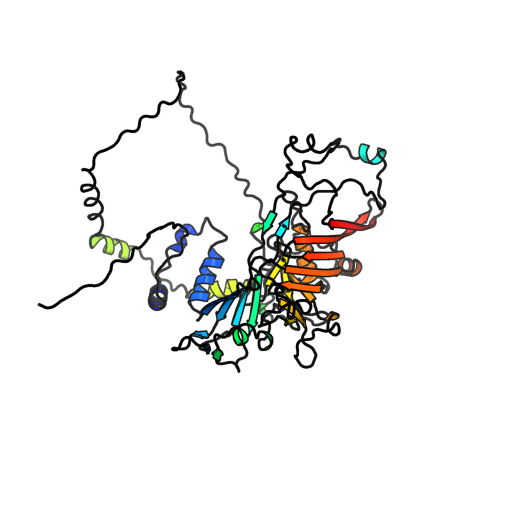1.00 38.22 280 ILE A C 1
ATOM 2178 O O . ILE A 1 280 ? -49.664 3.600 -20.512 1.00 38.22 280 ILE A O 1
ATOM 2182 N N . GLU A 1 281 ? -51.640 3.639 -19.448 1.00 36.91 281 GLU A N 1
ATOM 2183 C CA . GLU A 1 281 ? -51.839 2.171 -19.458 1.00 36.91 281 GLU A CA 1
ATOM 2184 C C . GLU A 1 281 ? -51.856 1.553 -20.870 1.00 36.91 281 GLU A C 1
ATOM 2186 O O . GLU A 1 281 ? -51.520 0.386 -21.046 1.00 36.91 281 GLU A O 1
ATOM 2191 N N . LYS A 1 282 ? -52.218 2.317 -21.910 1.00 31.92 282 LYS A N 1
ATOM 2192 C CA . LYS A 1 282 ? -52.348 1.794 -23.284 1.00 31.92 282 LYS A CA 1
ATOM 2193 C C . LYS A 1 282 ? -51.042 1.775 -24.093 1.00 31.92 282 LYS A C 1
ATOM 2195 O O . LYS A 1 282 ? -51.065 1.343 -25.244 1.00 31.92 282 LYS A O 1
ATOM 2200 N N . ARG A 1 283 ? -49.925 2.263 -23.535 1.00 32.56 283 ARG A N 1
ATOM 2201 C CA . ARG A 1 283 ? -48.607 2.321 -24.205 1.00 32.56 283 ARG A CA 1
ATOM 2202 C C . ARG A 1 283 ? -47.557 1.371 -23.626 1.00 32.56 283 ARG A C 1
ATOM 2204 O O . ARG A 1 283 ? -46.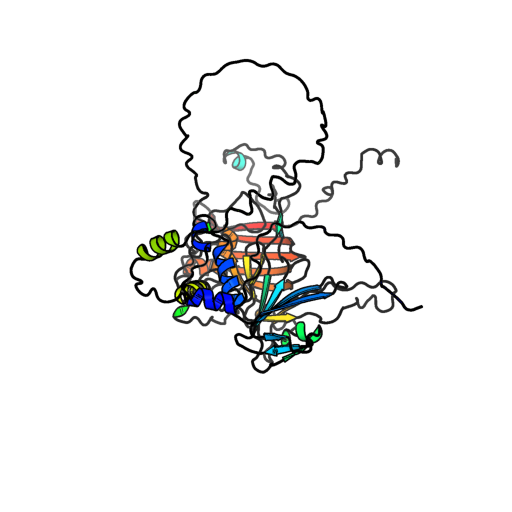430 1.368 -24.117 1.00 32.56 283 ARG A O 1
ATOM 2211 N N . GLU A 1 284 ? -47.900 0.556 -22.637 1.00 29.84 284 GLU A N 1
ATOM 2212 C CA . GLU A 1 284 ? -46.981 -0.458 -22.126 1.00 29.84 284 GLU A CA 1
ATOM 2213 C C . GLU A 1 284 ? -46.960 -1.658 -23.082 1.00 29.84 284 GLU A C 1
ATOM 2215 O O . GLU A 1 284 ? -47.943 -2.380 -23.251 1.00 29.84 284 GLU A O 1
ATOM 2220 N N . ALA A 1 285 ? -45.830 -1.819 -23.776 1.00 28.05 285 ALA A N 1
ATOM 2221 C CA . ALA A 1 285 ? -45.521 -3.017 -24.545 1.00 28.05 285 ALA A CA 1
ATOM 2222 C C . ALA A 1 285 ? -45.552 -4.257 -23.625 1.00 28.05 285 ALA A C 1
ATOM 2224 O O . ALA A 1 285 ? -45.318 -4.120 -22.421 1.00 28.05 285 ALA A O 1
ATOM 2225 N N . PRO A 1 286 ? -45.819 -5.466 -24.156 1.00 26.55 286 PRO A N 1
ATOM 2226 C CA . PRO A 1 286 ? -45.937 -6.659 -23.330 1.00 26.55 286 PRO A CA 1
ATOM 2227 C C . PRO A 1 286 ? -44.639 -6.881 -22.554 1.00 26.55 286 PRO A C 1
ATOM 2229 O O . PRO A 1 286 ? -43.554 -6.878 -23.136 1.00 26.55 286 PRO A O 1
ATOM 2232 N N . ALA A 1 287 ? -44.762 -7.070 -21.243 1.00 33.12 287 ALA A N 1
ATOM 2233 C CA . ALA A 1 287 ? -43.656 -7.420 -20.372 1.00 33.12 287 ALA A CA 1
ATOM 2234 C C . ALA A 1 287 ? -43.133 -8.820 -20.731 1.00 33.12 287 ALA A C 1
ATOM 2236 O O . ALA A 1 287 ? -43.583 -9.830 -20.189 1.00 33.12 287 ALA A O 1
ATOM 2237 N N . GLU A 1 288 ? -42.161 -8.892 -21.636 1.00 25.94 288 GLU A N 1
ATOM 2238 C CA . GLU A 1 288 ? -41.227 -10.009 -21.632 1.00 25.94 288 GLU A CA 1
ATOM 2239 C C . GLU A 1 288 ? -40.384 -9.896 -20.361 1.00 25.94 288 GLU A C 1
ATOM 2241 O O . GLU A 1 288 ? -39.742 -8.880 -20.096 1.00 25.94 288 GLU A O 1
ATOM 2246 N N . ALA A 1 289 ? -40.453 -10.938 -19.536 1.00 32.25 289 ALA A N 1
ATOM 2247 C CA . ALA A 1 289 ? -39.802 -11.030 -18.242 1.00 32.25 289 ALA A CA 1
ATOM 2248 C C . ALA A 1 289 ? -38.278 -10.841 -18.357 1.00 32.25 289 ALA A C 1
ATOM 2250 O O . ALA A 1 289 ? -37.519 -11.801 -18.512 1.00 32.25 289 ALA A O 1
ATOM 2251 N N . SER A 1 290 ? -37.803 -9.601 -18.228 1.00 31.66 290 SER A N 1
ATOM 2252 C CA . SER A 1 290 ? -36.393 -9.331 -17.974 1.00 31.66 290 SER A CA 1
ATOM 2253 C C . SER A 1 290 ? -36.080 -9.786 -16.549 1.00 31.66 290 SER A C 1
ATOM 2255 O O . SER A 1 290 ? -36.575 -9.214 -15.576 1.00 31.66 290 SER A O 1
ATOM 2257 N N . LYS A 1 291 ? -35.290 -10.856 -16.437 1.00 28.41 291 LYS A N 1
ATOM 2258 C CA . LYS A 1 291 ? -34.792 -11.413 -15.172 1.00 28.41 291 LYS A CA 1
ATOM 2259 C C . LYS A 1 291 ? -34.206 -10.307 -14.267 1.00 28.41 291 LYS A C 1
ATOM 2261 O O . LYS A 1 291 ? -33.610 -9.363 -14.787 1.00 28.41 291 LYS A O 1
ATOM 2266 N N . PRO A 1 292 ? -34.359 -10.414 -12.933 1.00 31.81 292 PRO A N 1
ATOM 2267 C CA . PRO A 1 292 ? -33.981 -9.360 -11.995 1.00 31.81 292 PRO A CA 1
ATOM 2268 C C . PRO A 1 292 ? -32.467 -9.094 -11.990 1.00 31.81 292 PRO A C 1
ATOM 2270 O O . PRO A 1 292 ? -31.661 -9.927 -12.402 1.00 31.81 292 PRO A O 1
ATOM 2273 N N . ALA A 1 293 ? -32.100 -7.905 -11.507 1.00 38.53 293 ALA A N 1
ATOM 2274 C CA . ALA A 1 293 ? -30.778 -7.273 -11.529 1.00 38.53 293 ALA A CA 1
ATOM 2275 C C . ALA A 1 293 ? -29.659 -7.962 -10.704 1.00 38.53 293 ALA A C 1
ATOM 2277 O O . ALA A 1 293 ? -28.724 -7.298 -10.260 1.00 38.53 293 ALA A O 1
ATOM 2278 N N . ASP A 1 294 ? -29.690 -9.287 -10.553 1.00 30.22 294 ASP A N 1
ATOM 2279 C CA . ASP A 1 294 ? -28.600 -10.079 -9.961 1.00 30.22 294 ASP A CA 1
ATOM 2280 C C . ASP A 1 294 ? -27.347 -10.109 -10.865 1.00 30.22 294 ASP A C 1
ATOM 2282 O O . ASP A 1 294 ? -26.224 -10.354 -10.413 1.00 30.22 294 ASP A O 1
ATOM 2286 N N . GLY A 1 295 ? -27.511 -9.798 -12.157 1.00 31.20 295 GLY A N 1
ATOM 2287 C CA . GLY A 1 295 ? -26.428 -9.775 -13.145 1.00 31.20 295 GLY A CA 1
ATOM 2288 C C . GLY A 1 295 ? -25.431 -8.619 -12.989 1.00 31.20 295 GLY A C 1
ATOM 2289 O O . GLY A 1 295 ? -24.252 -8.796 -13.254 1.00 31.20 295 GLY A O 1
ATOM 2290 N N . LEU A 1 296 ? -25.847 -7.431 -12.537 1.00 33.84 296 LEU A N 1
ATOM 2291 C CA . LEU A 1 296 ? -24.968 -6.245 -12.538 1.00 33.84 296 LEU A CA 1
ATOM 2292 C C . LEU A 1 296 ? -24.032 -6.177 -11.322 1.00 33.84 296 LEU A C 1
ATOM 2294 O O . LEU A 1 296 ? -22.868 -5.805 -11.462 1.00 33.84 296 LEU A O 1
ATOM 2298 N N . ILE A 1 297 ? -24.506 -6.589 -10.141 1.00 34.22 297 ILE A N 1
ATOM 2299 C CA . ILE A 1 297 ? -23.683 -6.673 -8.920 1.00 34.22 297 ILE A CA 1
ATOM 2300 C C . ILE A 1 297 ? -22.627 -7.779 -9.066 1.00 34.22 297 ILE A C 1
ATOM 2302 O O . ILE A 1 297 ? -21.468 -7.581 -8.696 1.00 34.22 297 ILE A O 1
ATOM 2306 N N . SER A 1 298 ? -22.999 -8.907 -9.679 1.00 31.41 298 SER A N 1
ATOM 2307 C CA . SER A 1 298 ? -22.061 -9.987 -9.994 1.00 31.41 298 SER A CA 1
ATOM 2308 C C . SER A 1 298 ? -21.026 -9.566 -11.044 1.00 31.41 298 SER A C 1
ATOM 2310 O O . SER A 1 298 ? -19.855 -9.887 -10.879 1.00 31.41 298 SER A O 1
ATOM 2312 N N . ILE A 1 299 ? -21.386 -8.770 -12.059 1.00 36.75 299 ILE A N 1
ATOM 2313 C CA . ILE A 1 299 ? -20.421 -8.227 -13.036 1.00 36.75 299 ILE A CA 1
ATOM 2314 C C . ILE A 1 299 ? -19.364 -7.330 -12.364 1.00 36.75 299 ILE A C 1
ATOM 2316 O O . ILE A 1 299 ? -18.181 -7.490 -12.647 1.00 36.75 299 ILE A O 1
ATOM 2320 N N . VAL A 1 300 ? -19.741 -6.433 -11.441 1.00 40.53 300 VAL A N 1
ATOM 2321 C CA . VAL A 1 300 ? -18.781 -5.542 -10.749 1.00 40.53 300 VAL A CA 1
ATOM 2322 C C . VAL A 1 300 ? -17.871 -6.312 -9.782 1.00 40.53 300 VAL A C 1
ATOM 2324 O O . VAL A 1 300 ? -16.662 -6.082 -9.770 1.00 40.53 300 VAL A O 1
ATOM 2327 N N . GLN A 1 301 ? -18.411 -7.273 -9.025 1.00 44.47 301 GLN A N 1
ATOM 2328 C CA . GLN A 1 301 ? -17.607 -8.147 -8.155 1.00 44.47 301 GLN A CA 1
ATOM 2329 C C . GLN A 1 301 ? -16.659 -9.055 -8.957 1.00 44.47 301 GLN A C 1
ATOM 2331 O O . GLN A 1 301 ? -15.512 -9.261 -8.560 1.00 44.47 301 GLN A O 1
ATOM 2336 N N . ASN A 1 302 ? -17.094 -9.537 -10.125 1.00 46.62 302 ASN A N 1
ATOM 2337 C CA . ASN A 1 302 ? -16.261 -10.338 -11.025 1.00 46.62 302 ASN A CA 1
ATOM 2338 C C . ASN A 1 302 ? -15.144 -9.517 -11.698 1.00 46.62 302 ASN A C 1
ATOM 2340 O O . ASN A 1 302 ? -14.154 -10.092 -12.139 1.00 46.62 302 ASN A O 1
ATOM 2344 N N . LEU A 1 303 ? -15.254 -8.184 -11.765 1.00 50.88 303 LEU A N 1
ATOM 2345 C CA . LEU A 1 303 ? -14.215 -7.318 -12.339 1.00 50.88 303 LEU A CA 1
ATOM 2346 C C . LEU A 1 303 ? -13.078 -7.003 -11.353 1.00 50.88 303 LEU A C 1
ATOM 2348 O O . LEU A 1 303 ? -11.946 -6.795 -11.793 1.00 50.88 303 LEU A O 1
ATOM 2352 N N . ALA A 1 304 ? -13.338 -7.005 -10.040 1.00 54.91 304 ALA A N 1
ATOM 2353 C CA . ALA A 1 304 ? -12.330 -6.739 -9.004 1.00 54.91 304 ALA A CA 1
ATOM 2354 C C . ALA A 1 304 ? -11.464 -7.969 -8.662 1.00 54.91 304 ALA A C 1
ATOM 2356 O O . ALA A 1 304 ? -10.324 -7.828 -8.213 1.00 54.91 304 ALA A O 1
ATOM 2357 N N . LEU A 1 305 ? -11.972 -9.176 -8.927 1.00 63.16 305 LEU A N 1
ATOM 2358 C CA . LEU A 1 305 ? -11.260 -10.435 -8.718 1.00 63.16 305 LEU A CA 1
ATOM 2359 C C . LEU A 1 305 ? -10.476 -10.836 -9.967 1.00 63.16 305 LEU A C 1
ATOM 2361 O O . LEU A 1 305 ? -11.022 -10.931 -11.063 1.00 63.16 305 LEU A O 1
ATOM 2365 N N . GLY A 1 306 ? -9.178 -11.079 -9.809 1.00 73.56 306 GLY A N 1
ATOM 2366 C CA . GLY A 1 306 ? -8.370 -11.657 -10.872 1.00 73.56 306 GLY A CA 1
ATOM 2367 C C . GLY A 1 306 ? -6.873 -11.560 -10.639 1.00 73.56 306 GLY A C 1
ATOM 2368 O O . GLY A 1 306 ? -6.409 -10.919 -9.697 1.00 73.56 306 GLY A O 1
ATOM 2369 N N . LYS A 1 307 ? -6.118 -12.214 -11.523 1.00 85.88 307 LYS A N 1
ATOM 2370 C CA . LYS A 1 307 ? -4.649 -12.313 -11.467 1.00 85.88 307 LYS A CA 1
ATOM 2371 C C . LYS A 1 307 ? -3.896 -11.110 -12.058 1.00 85.88 307 LYS A C 1
ATOM 2373 O O . LYS A 1 307 ? -2.710 -10.944 -11.780 1.00 85.88 307 LYS A O 1
ATOM 2378 N N . THR A 1 308 ? -4.572 -10.256 -12.828 1.00 89.38 308 THR A N 1
ATOM 2379 C CA . THR A 1 308 ? -3.993 -9.063 -13.483 1.00 89.38 308 THR A CA 1
ATOM 2380 C C . THR A 1 308 ? -4.344 -7.763 -12.744 1.00 89.38 308 THR A C 1
ATOM 2382 O O . THR A 1 308 ? -5.313 -7.747 -11.976 1.00 89.38 308 THR A O 1
ATOM 2385 N N . PRO A 1 309 ? -3.599 -6.659 -12.964 1.00 90.31 309 PRO A N 1
ATOM 2386 C CA . PRO A 1 309 ? -3.903 -5.343 -12.409 1.00 90.31 309 PRO A CA 1
ATOM 2387 C C . PRO A 1 309 ? -5.310 -4.837 -12.700 1.00 90.31 309 PRO A C 1
ATOM 2389 O O . PRO A 1 309 ? -5.786 -4.889 -13.832 1.00 90.31 309 PRO A O 1
ATOM 2392 N N . ARG A 1 310 ? -5.964 -4.352 -11.643 1.00 87.19 310 ARG A N 1
ATOM 2393 C CA . ARG A 1 310 ? -7.353 -3.872 -11.615 1.00 87.19 310 ARG A CA 1
ATOM 2394 C C . ARG A 1 310 ? -7.643 -3.155 -10.291 1.00 87.19 310 ARG A C 1
ATOM 2396 O O . ARG A 1 310 ? -6.911 -3.410 -9.321 1.00 87.19 310 ARG A O 1
ATOM 2403 N N . PRO A 1 311 ? -8.714 -2.345 -10.216 1.00 86.19 311 PRO A N 1
ATOM 2404 C CA . PRO A 1 311 ? -9.190 -1.766 -8.963 1.00 86.19 311 PRO A CA 1
ATOM 2405 C C . PRO A 1 311 ? -9.357 -2.814 -7.853 1.00 86.19 311 PRO A C 1
ATOM 2407 O O . PRO A 1 311 ? -9.771 -3.945 -8.107 1.00 86.19 311 PRO A O 1
ATOM 2410 N N . VAL A 1 312 ? -9.011 -2.438 -6.621 1.00 85.69 312 VAL A N 1
ATOM 2411 C CA . VAL A 1 312 ? -9.072 -3.330 -5.450 1.00 85.69 312 VAL A CA 1
ATOM 2412 C C . VAL A 1 312 ? -10.492 -3.358 -4.886 1.00 85.69 312 VAL A C 1
ATOM 2414 O O . VAL A 1 312 ? -11.086 -2.293 -4.692 1.00 85.69 312 VAL A O 1
ATOM 2417 N N . ASP A 1 313 ? -11.011 -4.551 -4.580 1.00 83.75 313 ASP A N 1
ATOM 2418 C CA . ASP A 1 313 ? -12.351 -4.739 -4.006 1.00 83.75 313 ASP A CA 1
ATOM 2419 C C . ASP A 1 313 ? -12.521 -3.952 -2.698 1.00 83.75 313 ASP A C 1
ATOM 2421 O O . ASP A 1 313 ? -11.608 -3.885 -1.873 1.00 83.75 313 ASP A O 1
ATOM 2425 N N . GLN A 1 314 ? -13.692 -3.348 -2.487 1.00 81.94 314 GLN A N 1
ATOM 2426 C CA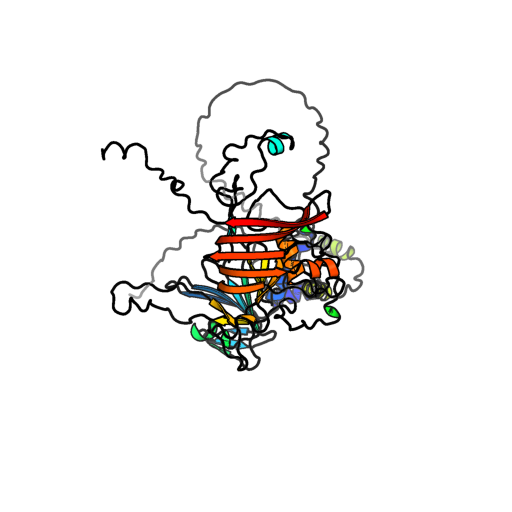 . GLN A 1 314 ? -13.962 -2.499 -1.318 1.00 81.94 314 GLN A CA 1
ATOM 2427 C C . GLN A 1 314 ? -13.840 -3.252 0.017 1.00 81.94 314 GLN A C 1
ATOM 2429 O O . GLN A 1 314 ? -13.513 -2.643 1.033 1.00 81.94 314 GLN A O 1
ATOM 2434 N N . ASN A 1 315 ? -14.047 -4.570 0.011 1.00 89.50 315 ASN A N 1
ATOM 2435 C CA . ASN A 1 315 ? -13.905 -5.432 1.180 1.00 89.50 315 ASN A CA 1
ATOM 2436 C C . ASN A 1 315 ? -12.488 -6.006 1.332 1.00 89.50 315 ASN A C 1
ATOM 2438 O O . ASN A 1 315 ? -12.277 -6.893 2.156 1.00 89.50 315 ASN A O 1
ATOM 2442 N N . GLU A 1 316 ? -11.520 -5.541 0.548 1.00 91.50 316 GLU A N 1
ATOM 2443 C CA . GLU A 1 316 ? -10.103 -5.862 0.702 1.00 91.50 316 GLU A CA 1
ATOM 2444 C C . GLU A 1 316 ? -9.314 -4.625 1.133 1.00 91.50 316 GLU A C 1
ATOM 2446 O O . GLU A 1 316 ? -9.670 -3.485 0.825 1.00 91.50 316 GLU A O 1
ATOM 2451 N N . THR A 1 317 ? -8.219 -4.861 1.851 1.00 96.50 317 THR A N 1
ATOM 2452 C CA . THR A 1 317 ? -7.262 -3.828 2.251 1.00 96.50 317 THR A CA 1
ATOM 2453 C C . THR A 1 317 ? -6.662 -3.146 1.021 1.00 96.50 317 THR A C 1
ATOM 2455 O O . THR A 1 317 ? -6.159 -3.812 0.116 1.00 96.50 317 THR A O 1
ATOM 2458 N N . ALA A 1 318 ? -6.685 -1.813 1.006 1.00 95.69 318 ALA A N 1
ATOM 2459 C CA . ALA A 1 318 ? -6.067 -1.000 -0.033 1.00 95.69 318 ALA A CA 1
ATOM 2460 C C . ALA A 1 318 ? -5.614 0.332 0.565 1.00 95.69 318 ALA A C 1
ATOM 2462 O O . ALA A 1 318 ? -6.426 1.112 1.063 1.00 95.69 318 ALA A O 1
ATOM 2463 N N . ILE A 1 319 ? -4.315 0.591 0.500 1.00 97.88 319 ILE A N 1
ATOM 2464 C CA . ILE A 1 319 ? -3.702 1.826 0.977 1.00 97.88 319 ILE A CA 1
ATOM 2465 C C . ILE A 1 319 ? -3.308 2.626 -0.257 1.00 97.88 319 ILE A C 1
ATOM 2467 O O . ILE A 1 319 ? -2.545 2.129 -1.084 1.00 97.88 319 ILE A O 1
ATOM 2471 N N . GLU A 1 320 ? -3.830 3.841 -0.400 1.00 96.81 320 GLU A N 1
ATOM 2472 C CA . GLU A 1 320 ? -3.385 4.743 -1.461 1.00 96.81 320 GLU A CA 1
ATOM 2473 C C . GLU A 1 320 ? -2.082 5.420 -1.029 1.00 96.81 320 GLU A C 1
ATOM 2475 O O . GLU A 1 320 ? -2.070 6.475 -0.391 1.00 96.81 320 GLU A O 1
ATOM 2480 N N . PHE A 1 321 ? -0.972 4.754 -1.332 1.00 96.69 321 PHE A N 1
ATOM 2481 C CA . PHE A 1 321 ? 0.369 5.253 -1.094 1.00 96.69 321 PHE A CA 1
ATOM 2482 C C . PHE A 1 321 ? 1.376 4.573 -2.037 1.00 96.69 321 PHE A C 1
ATOM 2484 O O . PHE A 1 321 ? 1.437 3.341 -2.062 1.00 96.69 321 PHE A O 1
ATOM 2491 N N . PRO A 1 322 ? 2.230 5.327 -2.754 1.00 96.19 322 PRO A N 1
ATOM 2492 C CA . PRO A 1 322 ? 2.225 6.788 -2.912 1.00 96.19 322 PRO A CA 1
ATOM 2493 C C . PRO A 1 322 ? 1.006 7.292 -3.702 1.00 96.19 322 PRO A C 1
ATOM 2495 O O . PRO A 1 322 ? 0.172 6.500 -4.129 1.00 96.19 322 PRO A O 1
ATOM 2498 N N . TYR A 1 323 ? 0.891 8.607 -3.909 1.00 95.31 323 TYR A N 1
ATOM 2499 C CA . TYR A 1 323 ? -0.234 9.234 -4.616 1.00 95.31 323 TYR A CA 1
ATOM 2500 C C . TYR A 1 323 ? -0.631 8.485 -5.902 1.00 95.31 323 TYR A C 1
ATOM 2502 O O . TYR A 1 323 ? 0.212 8.225 -6.770 1.00 95.31 323 TYR A O 1
ATOM 2510 N N . ARG A 1 324 ? -1.929 8.155 -6.020 1.00 94.00 324 ARG A N 1
ATOM 2511 C CA . ARG A 1 324 ? -2.546 7.361 -7.102 1.00 94.00 324 ARG A CA 1
ATOM 2512 C C . ARG A 1 324 ? -2.086 5.910 -7.237 1.00 94.00 324 ARG A C 1
ATOM 2514 O O . ARG A 1 324 ? -2.502 5.258 -8.196 1.00 94.00 324 ARG A O 1
ATOM 2521 N N . LEU A 1 325 ? -1.264 5.392 -6.331 1.00 96.06 325 LEU A N 1
ATOM 2522 C CA . LEU A 1 325 ? -0.849 3.993 -6.290 1.00 96.06 325 LEU A CA 1
ATOM 2523 C C . LEU A 1 325 ? -1.526 3.290 -5.111 1.00 96.06 325 LEU A C 1
ATOM 2525 O O . LEU A 1 325 ? -1.435 3.742 -3.976 1.00 96.06 325 LEU A O 1
ATOM 2529 N N . PHE A 1 326 ? -2.175 2.158 -5.366 1.00 97.31 326 PHE A N 1
ATOM 2530 C CA . PHE A 1 326 ? -2.833 1.365 -4.331 1.00 97.31 326 PHE A CA 1
ATOM 2531 C C . PHE A 1 326 ? -1.975 0.160 -3.982 1.00 97.31 326 PHE A C 1
ATOM 2533 O O . PHE A 1 326 ? -1.813 -0.750 -4.800 1.00 97.31 326 PHE A O 1
ATOM 2540 N N . ILE A 1 327 ? -1.455 0.135 -2.761 1.00 98.00 327 ILE A N 1
ATOM 2541 C CA . ILE A 1 327 ? -0.683 -0.978 -2.220 1.00 98.00 327 ILE A CA 1
ATOM 2542 C C . ILE A 1 327 ? -1.527 -1.799 -1.245 1.00 98.00 327 ILE A C 1
ATOM 2544 O O . ILE A 1 327 ? -2.429 -1.291 -0.579 1.00 98.00 327 ILE A O 1
ATOM 2548 N N . SER A 1 328 ? -1.213 -3.086 -1.142 1.00 97.44 328 SER A N 1
ATOM 2549 C CA . SER A 1 328 ? -1.738 -3.958 -0.091 1.00 97.44 328 SER A CA 1
ATOM 2550 C C . SER A 1 328 ? -0.597 -4.753 0.532 1.00 97.44 328 SER A C 1
ATOM 2552 O O . SER A 1 328 ? 0.282 -5.224 -0.200 1.00 97.44 328 SER A O 1
ATOM 2554 N N . PRO A 1 329 ? -0.611 -4.943 1.861 1.00 96.88 329 PRO A N 1
ATOM 2555 C CA . PRO A 1 329 ? 0.261 -5.899 2.519 1.00 96.88 329 PRO A CA 1
ATOM 2556 C C . PRO A 1 329 ? -0.136 -7.340 2.179 1.00 96.88 329 PRO A C 1
ATOM 2558 O O . PRO A 1 329 ? -1.193 -7.586 1.588 1.00 96.88 329 PRO A O 1
ATOM 2561 N N . ASN A 1 330 ? 0.729 -8.283 2.546 1.00 95.06 330 ASN A N 1
ATOM 2562 C CA . ASN A 1 330 ? 0.519 -9.708 2.307 1.00 95.06 330 ASN A CA 1
ATOM 2563 C C . ASN A 1 330 ? -0.281 -10.394 3.431 1.00 95.06 330 ASN A C 1
ATOM 2565 O O . ASN A 1 330 ? -0.605 -9.799 4.456 1.00 95.06 330 ASN A O 1
ATOM 2569 N N . GLN A 1 331 ? -0.564 -11.683 3.252 1.00 92.25 331 GLN A N 1
ATOM 2570 C CA . GLN A 1 331 ? -1.398 -12.483 4.151 1.00 92.25 331 GLN A CA 1
ATOM 2571 C C . GLN A 1 331 ? -0.814 -12.738 5.553 1.00 92.25 331 GLN A C 1
ATOM 2573 O O . GLN A 1 331 ? -1.560 -13.123 6.449 1.00 92.25 331 GLN A O 1
ATOM 2578 N N . PHE A 1 332 ? 0.494 -12.554 5.750 1.00 92.25 332 PHE A N 1
ATOM 2579 C CA . PHE A 1 332 ? 1.154 -12.702 7.056 1.00 92.25 332 PHE A CA 1
ATOM 2580 C C . PHE A 1 332 ? 1.239 -11.385 7.818 1.00 92.25 332 PHE A C 1
ATOM 2582 O O . PHE A 1 332 ? 1.620 -11.357 8.988 1.00 92.25 332 PHE A O 1
ATOM 2589 N N . SER A 1 333 ? 0.918 -10.284 7.147 1.00 91.94 333 SER A N 1
ATOM 2590 C CA . SER A 1 333 ? 1.013 -8.961 7.728 1.00 91.94 333 SER A CA 1
ATOM 2591 C C . SER A 1 333 ? -0.037 -8.763 8.813 1.00 91.94 333 SER A C 1
ATOM 2593 O O . SER A 1 333 ? -1.129 -9.315 8.754 1.00 91.94 333 SER A O 1
ATOM 2595 N N . THR A 1 334 ? 0.283 -7.946 9.803 1.00 92.56 334 THR A N 1
ATOM 2596 C CA . THR A 1 334 ? -0.626 -7.500 10.858 1.00 92.56 334 THR A CA 1
ATOM 2597 C C . THR A 1 334 ? -0.278 -6.066 11.246 1.00 92.56 334 THR A C 1
ATOM 2599 O O . THR A 1 334 ? 0.676 -5.481 10.730 1.00 92.56 334 THR A O 1
ATOM 2602 N N . TRP A 1 335 ? -1.073 -5.477 12.130 1.00 94.00 335 TRP A N 1
ATOM 2603 C CA . TRP A 1 335 ? -0.966 -4.073 12.506 1.00 94.00 335 TRP A CA 1
ATOM 2604 C C . TRP A 1 335 ? -0.746 -3.934 14.011 1.00 94.00 335 TRP A C 1
ATOM 2606 O O . TRP A 1 335 ? -1.470 -4.514 14.830 1.00 94.00 335 TRP A O 1
ATOM 2616 N N . ALA A 1 336 ? 0.276 -3.167 14.381 1.00 93.06 336 ALA A N 1
ATOM 2617 C CA . ALA A 1 336 ? 0.616 -2.842 15.760 1.00 93.06 336 ALA A CA 1
ATOM 2618 C C . ALA A 1 336 ? 0.341 -1.363 16.026 1.00 93.06 336 ALA A C 1
ATOM 2620 O O . ALA A 1 336 ? 0.671 -0.510 15.207 1.00 93.06 336 ALA A O 1
ATOM 2621 N N . HIS A 1 337 ? -0.297 -1.069 17.149 1.00 93.19 337 HIS A N 1
ATOM 2622 C CA . HIS A 1 337 ? -0.574 0.282 17.620 1.00 93.19 337 HIS A CA 1
ATOM 2623 C C . HIS A 1 337 ? -0.959 0.223 19.095 1.00 93.19 337 HIS A C 1
ATOM 2625 O O . HIS A 1 337 ? -1.327 -0.837 19.612 1.00 93.19 337 HIS A O 1
ATOM 2631 N N . ASP A 1 338 ? -0.916 1.376 19.752 1.00 89.44 338 ASP A N 1
ATOM 2632 C CA . ASP A 1 338 ? -1.300 1.497 21.146 1.00 89.44 338 ASP A CA 1
ATOM 2633 C C . ASP A 1 338 ? -2.743 1.968 21.300 1.00 89.44 338 ASP A C 1
ATOM 2635 O O . ASP A 1 338 ? -3.188 3.003 20.801 1.00 89.44 338 ASP A O 1
ATOM 2639 N N . TRP A 1 339 ? -3.483 1.176 22.057 1.00 88.06 339 TRP A N 1
ATOM 2640 C CA . TRP A 1 339 ? -4.817 1.463 22.550 1.00 88.06 339 TRP A CA 1
ATOM 2641 C C . TRP A 1 339 ? -4.858 2.538 23.646 1.00 88.06 339 TRP A C 1
ATOM 2643 O O . TRP A 1 339 ? -5.916 3.126 23.868 1.00 88.06 339 TRP A O 1
ATOM 2653 N N . GLN A 1 340 ? -3.732 2.857 24.291 1.00 86.69 340 GLN A N 1
ATOM 2654 C CA . GLN A 1 340 ? -3.608 3.927 25.289 1.00 86.69 340 GLN A CA 1
ATOM 2655 C C . GLN A 1 340 ? -2.663 5.031 24.810 1.00 86.69 340 GLN A C 1
ATOM 2657 O O . GLN A 1 340 ? -1.774 4.787 24.000 1.00 86.69 340 GLN A O 1
ATOM 2662 N N . LEU A 1 341 ? -2.866 6.240 25.335 1.00 87.00 341 LEU A N 1
ATOM 2663 C CA . LEU A 1 341 ? -1.956 7.364 25.135 1.00 87.00 341 LEU A CA 1
ATOM 2664 C C . LEU A 1 341 ? -0.577 7.040 25.706 1.00 87.00 341 LEU A C 1
ATOM 2666 O O . LEU A 1 341 ? -0.464 6.611 26.856 1.00 87.00 341 LEU A O 1
ATOM 2670 N N . LYS A 1 342 ? 0.462 7.296 24.912 1.00 84.31 342 LYS A N 1
ATOM 2671 C CA . LYS A 1 342 ? 1.855 7.133 25.321 1.00 84.31 342 LYS A CA 1
ATOM 2672 C C . LYS A 1 342 ? 2.483 8.488 25.596 1.00 84.31 342 LYS A C 1
ATOM 2674 O O . LYS A 1 342 ? 2.720 9.264 24.675 1.00 84.31 342 LYS A O 1
ATOM 2679 N N . LEU A 1 343 ? 2.720 8.757 26.879 1.00 84.44 343 LEU A N 1
ATOM 2680 C CA . LEU A 1 343 ? 3.600 9.842 27.302 1.00 84.44 343 LEU A CA 1
ATOM 2681 C C . LEU A 1 343 ? 5.037 9.433 26.988 1.00 84.44 343 LEU A C 1
ATOM 2683 O O . LEU A 1 343 ? 5.402 8.273 27.198 1.00 84.44 343 LEU A O 1
ATOM 2687 N N . ARG A 1 344 ? 5.845 10.384 26.532 1.00 83.38 344 ARG A N 1
ATOM 2688 C CA . ARG A 1 344 ? 7.280 10.161 26.409 1.00 83.38 344 ARG A CA 1
ATOM 2689 C C . ARG A 1 344 ? 7.901 9.757 27.746 1.00 83.38 344 ARG A C 1
ATOM 2691 O O . ARG A 1 344 ? 7.600 10.336 28.790 1.00 83.38 344 ARG A O 1
ATOM 2698 N N . ASP A 1 345 ? 8.778 8.759 27.711 1.00 83.69 345 ASP A N 1
ATOM 2699 C CA . ASP A 1 345 ? 9.383 8.213 28.927 1.00 83.69 345 ASP A CA 1
ATOM 2700 C C . ASP A 1 345 ? 10.247 9.243 29.672 1.00 83.69 345 ASP A C 1
ATOM 2702 O O . ASP A 1 345 ? 10.258 9.236 30.902 1.00 83.69 345 ASP A O 1
ATOM 2706 N N . ASP A 1 346 ? 10.902 10.159 28.950 1.00 86.00 346 ASP A N 1
ATOM 2707 C CA . ASP A 1 346 ? 11.736 11.232 29.506 1.00 86.00 346 ASP A CA 1
ATOM 2708 C C . ASP A 1 346 ? 10.938 12.383 30.144 1.00 86.00 346 ASP A C 1
ATOM 2710 O O . ASP A 1 346 ? 11.502 13.195 30.871 1.00 86.00 346 ASP A O 1
ATOM 2714 N N . GLU A 1 347 ? 9.621 12.424 29.936 1.00 83.88 347 GLU A N 1
ATOM 2715 C CA . GLU A 1 347 ? 8.711 13.434 30.496 1.00 83.88 347 GLU A CA 1
ATOM 2716 C C . GLU A 1 347 ? 7.854 12.882 31.652 1.00 83.88 347 GLU A C 1
ATOM 2718 O O . GLU A 1 347 ? 6.943 13.537 32.165 1.00 83.88 347 GLU A O 1
ATOM 2723 N N . LYS A 1 348 ? 8.131 11.657 32.116 1.00 82.31 348 LYS A N 1
ATOM 2724 C CA . LYS A 1 348 ? 7.438 11.094 33.282 1.00 82.31 348 LYS A CA 1
ATOM 2725 C C . LYS A 1 348 ? 7.786 11.889 34.543 1.00 82.31 348 LYS A C 1
ATOM 2727 O O . LYS A 1 348 ? 8.884 11.784 35.074 1.00 82.31 348 LYS A O 1
ATOM 2732 N N . GLY A 1 349 ? 6.805 12.634 35.056 1.00 82.81 349 GLY A N 1
ATOM 2733 C CA . GLY A 1 349 ? 6.929 13.416 36.292 1.00 82.81 349 GLY A CA 1
ATOM 2734 C C . GLY A 1 349 ? 7.299 14.886 36.085 1.00 82.81 349 GLY A C 1
ATOM 2735 O O . GLY A 1 349 ? 7.452 15.601 37.070 1.00 82.81 349 GLY A O 1
ATOM 2736 N N . THR A 1 350 ? 7.404 15.350 34.837 1.00 86.25 350 THR A N 1
ATOM 2737 C CA . THR A 1 350 ? 7.557 16.774 34.518 1.00 86.25 350 THR A CA 1
ATOM 2738 C C . THR A 1 350 ? 6.186 17.437 34.304 1.00 86.25 350 THR A C 1
ATOM 2740 O O . THR A 1 350 ? 5.158 16.771 34.137 1.00 86.25 350 THR A O 1
ATOM 2743 N N . GLU A 1 351 ? 6.143 18.773 34.339 1.00 86.44 351 GLU A N 1
ATOM 2744 C CA . GLU A 1 351 ? 4.923 19.534 34.016 1.00 86.44 351 GLU A CA 1
ATOM 2745 C C . GLU A 1 351 ? 4.600 19.504 32.513 1.00 86.44 351 GLU A C 1
ATOM 2747 O O . GLU A 1 351 ? 3.434 19.573 32.117 1.00 86.44 351 GLU A O 1
ATOM 2752 N N . LEU A 1 352 ? 5.635 19.365 31.679 1.00 84.44 352 LEU A N 1
ATOM 2753 C CA . LEU A 1 352 ? 5.532 19.273 30.228 1.00 84.44 352 LEU A CA 1
ATOM 2754 C C . LEU A 1 352 ? 5.103 17.859 29.834 1.00 84.44 352 LEU A C 1
ATOM 2756 O O . LEU A 1 352 ? 5.747 16.886 30.205 1.00 84.44 352 LEU A O 1
ATOM 2760 N N . LYS A 1 353 ? 4.003 17.745 29.086 1.00 83.69 353 LYS A N 1
ATOM 2761 C CA . LYS A 1 353 ? 3.468 16.455 28.644 1.00 83.69 353 LYS A CA 1
ATOM 2762 C C . LYS A 1 353 ? 3.275 16.459 27.144 1.00 83.69 353 LYS A C 1
ATOM 2764 O O . LYS A 1 353 ? 2.369 17.117 26.636 1.00 83.69 353 LYS A O 1
ATOM 2769 N N . THR A 1 354 ? 4.093 15.688 26.452 1.00 86.81 354 THR A N 1
ATOM 2770 C CA . THR A 1 354 ? 3.958 15.432 25.026 1.00 86.81 354 THR A CA 1
ATOM 2771 C C . THR A 1 354 ? 3.639 13.962 24.791 1.00 86.81 354 THR A C 1
ATOM 2773 O O . THR A 1 354 ? 4.172 13.049 25.429 1.00 86.81 354 THR A O 1
ATOM 2776 N N . TYR A 1 355 ? 2.699 13.739 23.881 1.00 86.19 355 TYR A N 1
ATOM 2777 C CA . TYR A 1 355 ? 2.222 12.415 23.523 1.00 86.19 355 TYR A CA 1
ATOM 2778 C C . TYR A 1 355 ? 2.682 12.088 22.110 1.00 86.19 355 TYR A C 1
ATOM 2780 O O . TYR A 1 355 ? 2.660 12.950 21.228 1.00 86.19 355 TYR A O 1
ATOM 2788 N N . GLU A 1 356 ? 3.090 10.840 21.889 1.00 87.12 356 GLU A N 1
ATOM 2789 C CA . GLU A 1 356 ? 3.285 10.347 20.527 1.00 87.12 356 GLU A CA 1
ATOM 2790 C C . GLU A 1 356 ? 1.935 10.392 19.796 1.00 87.12 356 GLU A C 1
ATOM 2792 O O . GLU A 1 356 ? 0.924 9.920 20.323 1.00 87.12 356 GLU A O 1
ATOM 2797 N N . LEU A 1 357 ? 1.912 10.970 18.590 1.00 89.88 357 LEU A N 1
ATOM 2798 C CA . LEU A 1 357 ? 0.710 10.961 17.758 1.00 89.88 357 LEU A CA 1
ATOM 2799 C C . LEU A 1 357 ? 0.303 9.526 17.445 1.00 89.88 357 LEU A C 1
ATOM 2801 O O . LEU A 1 357 ? 1.152 8.667 17.180 1.00 89.88 357 LEU A O 1
ATOM 2805 N N . TRP A 1 358 ? -1.003 9.271 17.441 1.00 92.88 358 TRP A N 1
ATOM 2806 C CA . TRP A 1 358 ? -1.490 7.925 17.211 1.00 92.88 358 TRP A CA 1
ATOM 2807 C C . TRP A 1 358 ? -1.170 7.457 15.793 1.00 92.88 358 TRP A C 1
ATOM 2809 O O . TRP A 1 358 ? -1.314 8.187 14.808 1.00 92.88 358 TRP A O 1
ATOM 2819 N N . HIS A 1 359 ? -0.744 6.205 15.693 1.00 94.31 359 HIS A N 1
ATOM 2820 C CA . HIS A 1 359 ? -0.334 5.596 14.444 1.00 94.31 359 HIS A CA 1
ATOM 2821 C C . HIS A 1 359 ? -0.476 4.074 14.526 1.00 94.31 359 HIS A C 1
ATOM 2823 O O . HIS A 1 359 ? -0.481 3.495 15.614 1.00 94.31 359 HIS A O 1
ATOM 2829 N N . SER A 1 360 ? -0.521 3.406 13.372 1.00 95.38 360 SER A N 1
ATOM 2830 C CA . SER A 1 360 ? -0.413 1.952 13.295 1.00 95.38 360 SER A CA 1
ATOM 2831 C C . SER A 1 360 ? 0.675 1.502 12.334 1.00 95.38 360 SER A C 1
ATOM 2833 O O . SER A 1 360 ? 0.732 1.948 11.193 1.00 95.38 360 SER A O 1
ATOM 2835 N N . ARG A 1 361 ? 1.551 0.614 12.811 1.00 94.94 361 ARG A N 1
ATOM 2836 C CA . ARG A 1 361 ? 2.724 0.096 12.101 1.00 94.94 361 ARG A CA 1
ATOM 2837 C C . ARG A 1 361 ? 2.437 -1.274 11.502 1.00 94.94 361 ARG A C 1
ATOM 2839 O O . ARG A 1 361 ? 1.868 -2.139 12.172 1.00 94.94 361 ARG A O 1
ATOM 2846 N N . LEU A 1 362 ? 2.896 -1.478 10.273 1.00 95.25 362 LEU A N 1
ATOM 2847 C CA . LEU A 1 362 ? 2.917 -2.782 9.629 1.00 95.25 362 LEU A CA 1
ATOM 2848 C C . LEU A 1 362 ? 3.955 -3.685 10.312 1.00 95.25 362 LEU A C 1
ATOM 2850 O O . LEU A 1 362 ? 5.144 -3.371 10.398 1.00 95.25 362 LEU A O 1
ATOM 2854 N N . THR A 1 363 ? 3.498 -4.846 10.753 1.00 92.81 363 THR A N 1
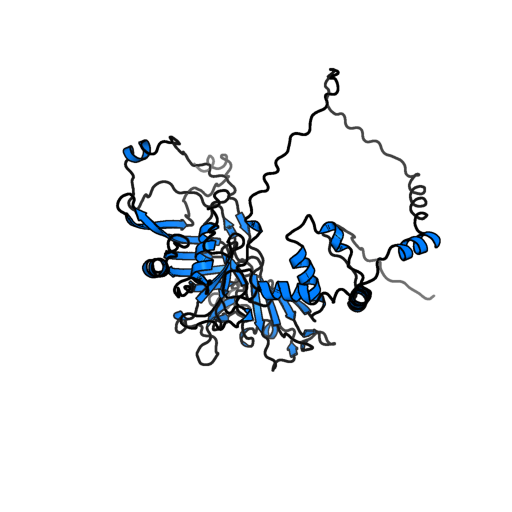ATOM 2855 C CA . THR A 1 363 ? 4.297 -5.947 11.307 1.00 92.81 363 THR A CA 1
ATOM 2856 C C . THR A 1 363 ? 3.869 -7.247 10.614 1.00 92.81 363 THR A C 1
ATOM 2858 O O . THR A 1 363 ? 3.000 -7.235 9.742 1.00 92.81 363 THR A O 1
ATOM 2861 N N . CYS A 1 364 ? 4.509 -8.366 10.928 1.00 91.81 364 CYS A N 1
ATOM 2862 C CA . CYS A 1 364 ? 4.115 -9.693 10.479 1.00 91.81 364 CYS A CA 1
ATOM 2863 C C . CYS A 1 364 ? 3.823 -10.580 11.684 1.00 91.81 364 CYS A C 1
ATOM 2865 O O . CYS A 1 364 ? 4.312 -10.345 12.789 1.00 91.81 364 CYS A O 1
ATOM 2867 N N . LYS A 1 365 ? 3.005 -11.603 11.465 1.00 88.50 365 LYS A N 1
ATOM 2868 C CA . LYS A 1 365 ? 2.821 -12.658 12.450 1.00 88.50 365 LYS A CA 1
ATOM 2869 C C . LYS A 1 365 ? 3.983 -13.650 12.397 1.00 88.50 365 LYS A C 1
ATOM 2871 O O . LYS A 1 365 ? 4.471 -13.973 11.313 1.00 88.50 365 LYS A O 1
ATOM 2876 N N . ASN A 1 366 ? 4.415 -14.128 13.559 1.00 85.75 366 ASN A N 1
ATOM 2877 C CA . ASN A 1 366 ? 5.370 -15.227 13.675 1.00 85.75 366 ASN A CA 1
ATOM 2878 C C . ASN A 1 366 ? 4.673 -16.591 13.470 1.00 85.75 366 ASN A C 1
ATOM 2880 O O . ASN A 1 366 ? 3.471 -16.670 13.213 1.00 85.75 366 ASN A O 1
ATOM 2884 N N . CYS A 1 367 ? 5.427 -17.686 13.594 1.00 83.19 367 CYS A N 1
ATOM 2885 C CA . CYS A 1 367 ? 4.896 -19.048 13.459 1.00 83.19 367 CYS A CA 1
ATOM 2886 C C . CYS A 1 367 ? 3.863 -19.442 14.533 1.00 83.19 367 CYS A C 1
ATOM 2888 O O . CYS A 1 367 ? 3.135 -20.409 14.326 1.00 83.19 367 CYS A O 1
ATOM 2890 N N . ASN A 1 368 ? 3.765 -18.687 15.631 1.00 84.75 368 ASN A N 1
ATOM 2891 C CA . ASN A 1 368 ? 2.774 -18.872 16.693 1.00 84.75 368 ASN A CA 1
ATOM 2892 C C . ASN A 1 368 ? 1.531 -17.980 16.505 1.00 84.75 368 ASN A C 1
ATOM 2894 O O . ASN A 1 368 ? 0.709 -17.884 17.409 1.00 84.75 368 ASN A O 1
ATOM 2898 N N . ASP A 1 369 ? 1.387 -17.323 15.346 1.00 81.12 369 ASP A N 1
ATOM 2899 C CA . ASP A 1 369 ? 0.305 -16.375 15.031 1.00 81.12 369 ASP A CA 1
ATOM 2900 C C . ASP A 1 369 ? 0.310 -15.093 15.901 1.00 81.12 369 ASP A C 1
ATOM 2902 O O . ASP A 1 369 ? -0.659 -14.329 15.924 1.00 81.12 369 ASP A O 1
ATOM 2906 N N . GLU A 1 370 ? 1.430 -14.804 16.569 1.00 84.19 370 GLU A N 1
ATOM 2907 C CA . GLU A 1 370 ? 1.632 -13.604 17.386 1.00 84.19 370 GLU A CA 1
ATOM 2908 C C . GLU A 1 370 ? 2.320 -12.490 16.590 1.00 84.19 370 GLU A C 1
ATOM 2910 O O . GLU A 1 370 ? 3.073 -12.746 15.650 1.00 84.19 370 GLU A O 1
ATOM 2915 N N . LYS A 1 371 ? 2.088 -11.228 16.973 1.00 86.12 371 LYS A N 1
ATOM 2916 C CA . LYS A 1 371 ? 2.726 -10.066 16.335 1.00 86.12 371 LYS A CA 1
ATOM 2917 C C . LYS A 1 371 ? 4.230 -10.068 16.618 1.00 86.12 371 LYS A C 1
ATOM 2919 O O . LYS A 1 371 ? 4.627 -10.013 17.778 1.00 86.12 371 LYS A O 1
ATOM 2924 N N . ASP A 1 372 ? 5.051 -10.045 15.575 1.00 84.75 372 ASP A N 1
ATOM 2925 C CA . ASP A 1 372 ? 6.499 -9.915 15.705 1.00 84.75 372 ASP A CA 1
ATOM 2926 C C . ASP A 1 372 ? 6.935 -8.450 15.553 1.00 84.75 372 ASP A C 1
ATOM 2928 O O . ASP A 1 372 ? 6.845 -7.848 14.479 1.00 84.75 372 ASP A O 1
ATOM 2932 N N . LEU A 1 373 ? 7.387 -7.857 16.657 1.00 82.19 373 LEU A N 1
ATOM 2933 C CA . LEU A 1 373 ? 7.928 -6.494 16.687 1.00 82.19 373 LEU A CA 1
ATOM 2934 C C . LEU A 1 373 ? 9.454 -6.461 16.520 1.00 82.19 373 LEU A C 1
ATOM 2936 O O . LEU A 1 373 ? 10.039 -5.381 16.537 1.00 82.19 373 LEU A O 1
ATOM 2940 N N . THR A 1 374 ? 10.093 -7.624 16.380 1.00 83.31 374 THR A N 1
ATOM 2941 C CA . THR A 1 374 ? 11.528 -7.749 16.121 1.00 83.31 374 THR A CA 1
ATOM 2942 C C . THR A 1 374 ? 11.820 -7.738 14.617 1.00 83.31 374 THR A C 1
ATOM 2944 O O . THR A 1 374 ? 10.920 -7.644 13.779 1.00 83.31 374 THR A O 1
ATOM 2947 N N . ASP A 1 375 ? 13.097 -7.862 14.260 1.00 79.12 375 ASP A N 1
ATOM 2948 C CA . ASP A 1 375 ? 13.532 -7.978 12.867 1.00 79.12 375 ASP A CA 1
ATOM 2949 C C . ASP A 1 375 ? 13.471 -9.415 12.312 1.00 79.12 375 ASP A C 1
ATOM 2951 O O . ASP A 1 375 ? 13.809 -9.633 11.145 1.00 79.12 375 ASP A O 1
ATOM 2955 N N . ALA A 1 376 ? 13.016 -10.404 13.091 1.00 83.19 376 ALA A N 1
ATOM 2956 C CA . ALA A 1 376 ? 13.012 -11.809 12.672 1.00 83.19 376 ALA A CA 1
ATOM 2957 C C . ALA A 1 376 ? 12.123 -12.067 11.439 1.00 83.19 376 ALA A C 1
ATOM 2959 O O . ALA A 1 376 ? 12.481 -12.852 10.561 1.00 83.19 376 ALA A O 1
ATOM 2960 N N . THR A 1 377 ? 10.993 -11.366 11.323 1.00 83.88 377 THR A N 1
ATOM 2961 C CA . THR A 1 377 ? 10.061 -11.468 10.183 1.00 83.88 377 THR A CA 1
ATOM 2962 C C . THR A 1 377 ? 10.271 -10.400 9.105 1.00 83.88 377 THR A C 1
ATOM 2964 O O . THR A 1 377 ? 9.424 -10.225 8.225 1.00 83.88 377 THR A O 1
ATOM 2967 N N . LYS A 1 378 ? 11.409 -9.691 9.104 1.00 86.88 378 LYS A N 1
ATOM 2968 C CA . LYS A 1 378 ? 11.676 -8.596 8.154 1.00 86.88 378 LYS A CA 1
ATOM 2969 C C . LYS A 1 378 ? 11.517 -9.017 6.689 1.00 86.88 378 LYS A C 1
ATOM 2971 O O . LYS A 1 378 ? 10.923 -8.274 5.914 1.00 86.88 378 LYS A O 1
ATOM 2976 N N . SER A 1 379 ? 11.957 -10.218 6.314 1.00 88.56 379 SER A N 1
ATOM 2977 C CA . SER A 1 379 ? 11.826 -10.752 4.944 1.00 88.56 379 SER A CA 1
ATOM 2978 C C . SER A 1 379 ? 10.380 -11.024 4.509 1.00 88.56 379 SER A C 1
ATOM 2980 O O . SER A 1 379 ? 10.096 -11.085 3.314 1.00 88.56 379 SER A O 1
ATOM 2982 N N . LEU A 1 380 ? 9.458 -11.181 5.462 1.00 90.56 380 LEU A N 1
ATOM 2983 C CA . LEU A 1 380 ? 8.028 -11.341 5.204 1.00 90.56 380 LEU A CA 1
ATOM 2984 C C . LEU A 1 380 ? 7.299 -9.999 5.165 1.00 90.56 380 LEU A C 1
ATOM 2986 O O . LEU A 1 380 ? 6.168 -9.951 4.693 1.00 90.56 380 LEU A O 1
ATOM 2990 N N . LYS A 1 381 ? 7.912 -8.905 5.626 1.00 93.81 381 LYS A N 1
ATOM 2991 C CA . LYS A 1 381 ? 7.293 -7.576 5.642 1.00 93.81 381 LYS A CA 1
ATOM 2992 C C . LYS A 1 381 ? 7.305 -6.973 4.238 1.00 93.81 381 LYS A C 1
ATOM 2994 O O . LYS A 1 381 ? 8.191 -6.204 3.875 1.00 93.81 381 LYS A O 1
ATOM 2999 N N . THR A 1 382 ? 6.313 -7.342 3.433 1.00 96.56 382 THR A N 1
ATOM 3000 C CA . THR A 1 382 ? 6.209 -6.899 2.040 1.00 96.56 382 THR A CA 1
ATOM 3001 C C . THR A 1 382 ? 4.822 -6.388 1.688 1.00 96.56 382 THR A C 1
ATOM 3003 O O . THR A 1 382 ? 3.811 -6.885 2.187 1.00 96.56 382 THR A O 1
ATOM 3006 N N . VAL A 1 383 ? 4.776 -5.473 0.726 1.00 97.88 383 VAL A N 1
ATOM 3007 C CA . VAL A 1 383 ? 3.549 -5.038 0.049 1.00 97.88 383 VAL A CA 1
ATOM 3008 C C . VAL A 1 383 ? 3.646 -5.332 -1.446 1.00 97.88 383 VAL A C 1
ATOM 3010 O O . VAL A 1 383 ? 4.715 -5.647 -1.970 1.00 97.88 383 VAL A O 1
ATOM 3013 N N . ARG A 1 384 ? 2.527 -5.226 -2.156 1.00 97.88 384 ARG A N 1
ATOM 3014 C CA . ARG A 1 384 ? 2.498 -5.174 -3.624 1.00 97.88 384 ARG A CA 1
ATOM 3015 C C . ARG A 1 384 ? 1.612 -4.029 -4.074 1.00 97.88 384 ARG A C 1
ATOM 3017 O O . ARG A 1 384 ? 0.610 -3.741 -3.419 1.00 97.88 384 ARG A O 1
ATOM 3024 N N . ALA A 1 385 ? 1.964 -3.407 -5.194 1.00 97.94 385 ALA A N 1
ATOM 3025 C CA . ALA A 1 385 ? 1.137 -2.385 -5.812 1.00 97.94 385 ALA A CA 1
ATOM 3026 C C . ALA A 1 385 ? 0.077 -3.065 -6.675 1.00 97.94 385 ALA A C 1
ATOM 3028 O O . ALA A 1 385 ? 0.378 -3.656 -7.709 1.00 97.94 385 ALA A O 1
ATOM 3029 N N . LEU A 1 386 ? -1.167 -3.028 -6.213 1.00 95.00 386 LEU A N 1
ATOM 3030 C CA . LEU A 1 386 ? -2.291 -3.724 -6.827 1.00 95.00 386 LEU A CA 1
ATOM 3031 C C . LEU A 1 386 ? -2.912 -2.927 -7.973 1.00 95.00 386 LEU A C 1
ATOM 3033 O O . LEU A 1 386 ? -3.476 -3.513 -8.899 1.00 95.00 386 LEU A O 1
ATOM 3037 N N . TRP A 1 387 ? -2.860 -1.601 -7.905 1.00 93.75 387 TRP A N 1
ATOM 3038 C CA . TRP A 1 387 ? -3.517 -0.746 -8.882 1.00 93.75 387 TRP A CA 1
ATOM 3039 C C . TRP A 1 387 ? -2.891 0.641 -8.938 1.00 93.75 387 TRP A C 1
ATOM 3041 O O . TRP A 1 387 ? -2.265 1.079 -7.976 1.00 93.75 387 TRP A O 1
ATOM 3051 N N . GLY A 1 388 ? -3.105 1.345 -10.047 1.00 91.50 388 GLY A N 1
ATOM 3052 C CA . GLY A 1 388 ? -2.861 2.776 -10.150 1.00 91.50 388 GLY A CA 1
ATOM 3053 C C . GLY A 1 388 ? -3.973 3.453 -10.946 1.00 91.50 388 GLY A C 1
ATOM 3054 O O . GLY A 1 388 ? -4.523 2.858 -11.869 1.00 91.50 388 GLY A O 1
ATOM 3055 N N . VAL A 1 389 ? -4.335 4.686 -10.589 1.00 87.38 389 VAL A N 1
ATOM 3056 C CA . VAL A 1 389 ? -5.469 5.387 -11.235 1.00 87.38 389 VAL A CA 1
ATOM 3057 C C . VAL A 1 389 ? -5.232 5.602 -12.737 1.00 87.38 389 VAL A C 1
ATOM 3059 O O . VAL A 1 389 ? -6.176 5.630 -13.519 1.00 87.38 389 VAL A O 1
ATOM 3062 N N . ASP A 1 390 ? -3.971 5.716 -13.146 1.00 86.06 390 ASP A N 1
ATOM 3063 C CA . ASP A 1 390 ? -3.525 6.132 -14.476 1.00 86.06 390 ASP A CA 1
ATOM 3064 C C . ASP A 1 390 ? -2.728 5.057 -15.236 1.00 86.06 390 ASP A C 1
ATOM 3066 O O . ASP A 1 390 ? -1.937 5.381 -16.122 1.00 86.06 390 ASP A O 1
ATOM 3070 N N . ILE A 1 391 ? -2.953 3.777 -14.916 1.00 87.00 391 ILE A N 1
ATOM 3071 C CA . ILE A 1 391 ? -2.311 2.627 -15.580 1.00 87.00 391 ILE A CA 1
ATOM 3072 C C . ILE A 1 391 ? -3.266 1.946 -16.570 1.00 87.00 391 ILE A C 1
ATOM 3074 O O . ILE A 1 391 ? -4.474 2.091 -16.460 1.00 87.00 391 ILE A O 1
ATOM 3078 N N . ASN A 1 392 ? -2.781 1.147 -17.514 1.00 88.62 392 ASN A N 1
ATOM 3079 C CA . ASN A 1 392 ? -3.633 0.198 -18.233 1.00 88.62 392 ASN A CA 1
ATOM 3080 C C . ASN A 1 392 ? -3.649 -1.155 -17.494 1.00 88.62 392 ASN A C 1
ATOM 3082 O O . ASN A 1 392 ? -2.682 -1.477 -16.818 1.00 88.62 392 ASN A O 1
ATOM 3086 N N . GLY A 1 393 ? -4.722 -1.947 -17.586 1.00 85.62 393 GLY A N 1
ATOM 3087 C CA . GLY A 1 393 ? -4.687 -3.338 -17.107 1.00 85.62 393 GLY A CA 1
ATOM 3088 C C . GLY A 1 393 ? -3.928 -4.270 -18.057 1.00 85.62 393 GLY A C 1
ATOM 3089 O O . GLY A 1 393 ? -3.538 -5.365 -17.657 1.00 85.62 393 GLY A O 1
ATOM 3090 N N . ASP A 1 394 ? -3.699 -3.839 -19.298 1.00 89.81 394 ASP A N 1
ATOM 3091 C CA . ASP A 1 394 ? -2.834 -4.482 -20.282 1.00 89.81 394 ASP A CA 1
ATOM 3092 C C . ASP A 1 394 ? -1.408 -3.927 -20.202 1.00 89.81 394 ASP A C 1
ATOM 3094 O O . ASP A 1 394 ? -1.157 -2.775 -20.562 1.00 89.81 394 ASP A O 1
ATOM 3098 N N . TYR A 1 395 ? -0.463 -4.779 -19.796 1.00 93.38 395 TYR A N 1
ATOM 3099 C CA . TYR A 1 395 ? 0.938 -4.396 -19.613 1.00 93.38 395 TYR A CA 1
ATOM 3100 C C . TYR A 1 395 ? 1.623 -3.936 -20.907 1.00 93.38 395 TYR A C 1
ATOM 3102 O O . TYR A 1 395 ? 2.649 -3.260 -20.852 1.00 93.38 395 TYR A O 1
ATOM 3110 N N . THR A 1 396 ? 1.091 -4.311 -22.074 1.00 93.25 396 THR A N 1
ATOM 3111 C CA . THR A 1 396 ? 1.641 -3.896 -23.373 1.00 93.25 396 THR A CA 1
ATOM 3112 C C . THR A 1 396 ? 1.250 -2.463 -23.730 1.00 93.25 396 THR A C 1
ATOM 3114 O O . THR A 1 396 ? 1.932 -1.810 -24.518 1.00 93.25 396 THR A O 1
ATOM 3117 N N . LYS A 1 397 ? 0.191 -1.933 -23.105 1.00 92.00 397 LYS A N 1
ATOM 3118 C CA . LYS A 1 397 ? -0.349 -0.588 -23.336 1.00 92.00 397 LYS A CA 1
ATOM 3119 C C . LYS A 1 397 ? 0.130 0.389 -22.268 1.00 92.00 397 LYS A C 1
ATOM 3121 O O . LYS A 1 397 ? -0.674 1.093 -21.651 1.00 92.00 397 LYS A O 1
ATOM 3126 N N . LYS A 1 398 ? 1.449 0.441 -22.067 1.00 92.44 398 LYS A N 1
ATOM 3127 C CA . LYS A 1 398 ? 2.079 1.387 -21.141 1.00 92.44 398 LYS A CA 1
ATOM 3128 C C . LYS A 1 398 ? 1.684 2.822 -21.521 1.00 92.44 398 LYS A C 1
ATOM 3130 O O . LYS A 1 398 ? 1.912 3.225 -22.663 1.00 92.44 398 LYS A O 1
ATOM 3135 N N . PRO A 1 399 ? 1.076 3.595 -20.604 1.00 89.94 399 PRO A N 1
ATOM 3136 C CA . PRO A 1 399 ? 0.655 4.953 -20.908 1.00 89.94 399 PRO A CA 1
ATOM 3137 C C . PRO A 1 399 ? 1.876 5.845 -21.144 1.00 89.94 399 PRO A C 1
ATOM 3139 O O . PRO A 1 399 ? 2.916 5.680 -20.504 1.00 89.94 399 PRO A O 1
ATOM 3142 N N . ALA A 1 400 ? 1.741 6.811 -22.053 1.00 88.44 400 ALA A N 1
ATOM 3143 C CA . ALA A 1 400 ? 2.776 7.814 -22.271 1.00 88.44 400 ALA A CA 1
ATOM 3144 C C . ALA A 1 400 ? 2.970 8.655 -21.003 1.00 88.44 400 ALA A C 1
ATOM 3146 O O . ALA A 1 400 ? 2.000 8.980 -20.311 1.00 88.44 400 ALA A O 1
ATOM 3147 N N . ARG A 1 401 ? 4.220 9.014 -20.703 1.00 87.50 401 ARG A N 1
ATOM 3148 C CA . ARG A 1 401 ? 4.558 9.814 -19.525 1.00 87.50 401 ARG A CA 1
ATOM 3149 C C . ARG A 1 401 ? 3.836 11.161 -19.552 1.00 87.50 401 ARG A C 1
ATOM 3151 O O . ARG A 1 401 ? 3.982 11.930 -20.498 1.00 87.50 401 ARG A O 1
ATOM 3158 N N . ASN A 1 402 ? 3.102 11.464 -18.487 1.00 82.25 402 ASN A N 1
ATOM 3159 C CA . ASN A 1 402 ? 2.437 12.747 -18.301 1.00 82.25 402 ASN A CA 1
ATOM 3160 C C . ASN A 1 402 ? 3.403 13.764 -17.672 1.00 82.25 402 ASN A C 1
ATOM 3162 O O . ASN A 1 402 ? 3.799 13.618 -16.518 1.00 82.25 402 ASN A O 1
ATOM 3166 N N . SER A 1 403 ? 3.755 14.811 -18.418 1.00 79.62 403 SER A N 1
ATOM 3167 C CA . SER A 1 403 ? 4.649 15.885 -17.968 1.00 79.62 403 SER A CA 1
ATOM 3168 C C . SER A 1 403 ? 3.927 17.112 -17.387 1.00 79.62 403 SER A C 1
ATOM 3170 O O . SER A 1 403 ? 4.590 18.006 -16.865 1.00 79.62 403 SER A O 1
ATOM 3172 N N . SER A 1 404 ? 2.588 17.170 -17.414 1.00 83.38 404 SER A N 1
ATOM 3173 C CA . SER A 1 404 ? 1.798 18.313 -16.914 1.00 83.38 404 SER A CA 1
ATOM 3174 C C . SER A 1 404 ? 1.897 18.503 -15.395 1.00 83.38 404 SER A C 1
ATOM 3176 O O . SER A 1 404 ? 1.695 19.609 -14.877 1.00 83.38 404 SER A O 1
ATOM 3178 N N . PHE A 1 405 ? 2.200 17.419 -14.679 1.00 84.75 405 PHE A N 1
ATOM 3179 C CA . PHE A 1 405 ? 2.485 17.413 -13.250 1.00 84.75 405 PHE A CA 1
ATOM 3180 C C . PHE A 1 405 ? 3.705 16.526 -12.975 1.00 84.75 405 PHE A C 1
ATOM 3182 O O . PHE A 1 405 ? 3.580 15.326 -12.735 1.00 84.75 405 PHE A O 1
ATOM 3189 N N . LYS A 1 406 ? 4.897 17.132 -13.038 1.00 87.50 406 LYS A N 1
ATOM 3190 C CA . LYS A 1 406 ? 6.155 16.477 -12.661 1.00 87.50 406 LYS A CA 1
ATOM 3191 C C . LYS A 1 406 ? 6.161 16.233 -11.152 1.00 87.50 406 LYS A C 1
ATOM 3193 O O . LYS A 1 406 ? 6.018 17.171 -10.374 1.00 87.50 406 LYS A O 1
ATOM 3198 N N . THR A 1 407 ? 6.313 14.980 -10.742 1.00 90.88 407 THR A N 1
ATOM 3199 C CA . THR A 1 407 ? 6.364 14.558 -9.335 1.00 90.88 407 THR A CA 1
ATOM 3200 C C . THR A 1 407 ? 7.302 13.352 -9.193 1.00 90.88 407 THR A C 1
ATOM 3202 O O . THR A 1 407 ? 7.951 12.957 -10.163 1.00 90.88 407 THR A O 1
ATOM 3205 N N . SER A 1 408 ? 7.407 12.774 -7.997 1.00 93.94 408 SER A N 1
ATOM 3206 C CA . SER A 1 408 ? 8.324 11.668 -7.692 1.00 93.94 408 SER A CA 1
ATOM 3207 C C . SER A 1 408 ? 8.086 10.421 -8.554 1.00 93.94 408 SER A C 1
ATOM 3209 O O . SER A 1 408 ? 9.041 9.809 -9.045 1.00 93.94 408 SER A O 1
ATOM 3211 N N . LEU A 1 409 ? 6.820 10.079 -8.807 1.00 95.06 409 LEU A N 1
ATOM 3212 C CA . LEU A 1 409 ? 6.396 8.992 -9.689 1.00 95.06 409 LEU A CA 1
ATOM 3213 C C . LEU A 1 409 ? 5.489 9.510 -10.806 1.00 95.06 409 LEU A C 1
ATOM 3215 O O . LEU A 1 409 ? 4.473 10.165 -10.558 1.00 95.06 409 LEU A O 1
ATOM 3219 N N . TYR A 1 410 ? 5.799 9.132 -12.038 1.00 92.62 410 TYR A N 1
ATOM 3220 C CA . TYR A 1 410 ? 4.940 9.354 -13.193 1.00 92.62 410 TYR A CA 1
ATOM 3221 C C . TYR A 1 410 ? 3.944 8.196 -13.375 1.00 92.62 410 TYR A C 1
ATOM 3223 O O . TYR A 1 410 ? 4.011 7.160 -12.708 1.00 92.62 410 TYR A O 1
ATOM 3231 N N . ASN A 1 411 ? 2.976 8.376 -14.269 1.00 91.75 411 ASN A N 1
ATOM 3232 C CA . ASN A 1 411 ? 1.965 7.363 -14.584 1.00 91.75 411 ASN A CA 1
ATOM 3233 C C . ASN A 1 411 ? 2.577 6.103 -15.219 1.00 91.75 411 ASN A C 1
ATOM 3235 O O . ASN A 1 411 ? 2.155 4.985 -14.929 1.00 91.75 411 ASN A O 1
ATOM 3239 N N . ASP A 1 412 ? 3.605 6.274 -16.045 1.00 93.81 412 ASP A N 1
ATOM 3240 C CA . ASP A 1 412 ? 4.345 5.182 -16.672 1.00 93.81 412 ASP A CA 1
ATOM 3241 C C . ASP A 1 412 ? 5.208 4.406 -15.655 1.00 93.81 412 ASP A C 1
ATOM 3243 O O . ASP A 1 412 ? 5.367 3.191 -15.791 1.00 93.81 412 ASP A O 1
ATOM 3247 N N . ASP A 1 413 ? 5.688 5.074 -14.598 1.00 97.12 413 ASP A N 1
ATOM 3248 C CA . ASP A 1 413 ? 6.346 4.431 -13.453 1.00 97.12 413 ASP A CA 1
ATOM 3249 C C . ASP A 1 413 ? 5.359 3.590 -12.649 1.00 97.12 413 ASP A C 1
ATOM 3251 O O . ASP A 1 413 ? 5.610 2.410 -12.409 1.00 97.12 413 ASP A O 1
ATOM 3255 N N . ARG A 1 414 ? 4.208 4.172 -12.274 1.00 97.00 414 ARG A N 1
ATOM 3256 C CA . ARG A 1 414 ? 3.134 3.451 -11.571 1.00 97.00 414 ARG A CA 1
ATOM 3257 C C . ARG A 1 414 ? 2.677 2.231 -12.365 1.00 97.00 414 ARG A C 1
ATOM 3259 O O . ARG A 1 414 ? 2.462 1.177 -11.776 1.00 97.00 414 ARG A O 1
ATOM 3266 N N . HIS A 1 415 ? 2.588 2.344 -13.690 1.00 96.56 415 HIS A N 1
ATOM 3267 C CA . HIS A 1 415 ? 2.271 1.222 -14.569 1.00 96.56 415 HIS A CA 1
ATOM 3268 C C . HIS A 1 415 ? 3.290 0.081 -14.434 1.00 96.56 415 HIS A C 1
ATOM 3270 O O . HIS A 1 415 ? 2.901 -1.054 -14.156 1.00 96.56 415 HIS A O 1
ATOM 3276 N N . CYS A 1 416 ? 4.591 0.369 -14.554 1.00 97.94 416 CYS A N 1
ATOM 3277 C CA . CYS A 1 416 ? 5.626 -0.651 -14.368 1.00 97.94 416 CYS A CA 1
ATOM 3278 C C . CYS A 1 416 ? 5.622 -1.234 -12.951 1.00 97.94 416 CYS A C 1
ATOM 3280 O O . CYS A 1 416 ? 5.618 -2.453 -12.802 1.00 97.94 416 CYS A O 1
ATOM 3282 N N . ILE A 1 417 ? 5.526 -0.392 -11.917 1.00 98.50 417 ILE A N 1
ATOM 3283 C CA . ILE A 1 417 ? 5.464 -0.822 -10.514 1.00 98.50 417 ILE A CA 1
ATOM 3284 C C . ILE A 1 417 ? 4.298 -1.796 -10.291 1.00 98.50 417 ILE A C 1
ATOM 3286 O O . ILE A 1 417 ? 4.474 -2.846 -9.674 1.00 98.50 417 ILE A O 1
ATOM 3290 N N . VAL A 1 418 ? 3.101 -1.485 -10.793 1.00 97.94 418 VAL A N 1
ATOM 3291 C CA . VAL A 1 418 ? 1.924 -2.339 -10.596 1.00 97.94 418 VAL A CA 1
ATOM 3292 C C . VAL A 1 418 ? 2.067 -3.662 -11.340 1.00 97.94 418 VAL A C 1
ATOM 3294 O O . VAL A 1 418 ? 1.862 -4.718 -10.739 1.00 97.94 418 VAL A O 1
ATOM 3297 N N . HIS A 1 419 ? 2.445 -3.640 -12.620 1.00 97.75 419 HIS A N 1
ATOM 3298 C CA . HIS A 1 419 ? 2.561 -4.881 -13.382 1.00 97.75 419 HIS A CA 1
ATOM 3299 C C . HIS A 1 419 ? 3.686 -5.773 -12.866 1.00 97.75 419 HIS A C 1
ATOM 3301 O O . HIS A 1 419 ? 3.472 -6.959 -12.622 1.00 97.75 419 HIS A O 1
ATOM 3307 N N . GLU A 1 420 ? 4.867 -5.212 -12.641 1.00 98.06 420 GLU A N 1
ATOM 3308 C CA . GLU A 1 420 ? 6.021 -5.988 -12.201 1.00 98.06 420 GLU A CA 1
ATOM 3309 C C . GLU A 1 420 ? 5.889 -6.452 -10.745 1.00 98.06 420 GLU A C 1
ATOM 3311 O O . GLU A 1 420 ? 6.526 -7.441 -10.382 1.00 98.06 420 GLU A O 1
ATOM 3316 N N . SER A 1 421 ? 5.025 -5.824 -9.928 1.00 97.62 421 SER A N 1
ATOM 3317 C CA . SER A 1 421 ? 4.782 -6.247 -8.542 1.00 97.62 421 SER A CA 1
ATOM 3318 C C . SER A 1 421 ? 3.541 -7.105 -8.312 1.00 97.62 421 SER A C 1
ATOM 3320 O O . SER A 1 421 ? 3.541 -7.877 -7.355 1.00 97.62 421 SER A O 1
ATOM 3322 N N . SER A 1 422 ? 2.492 -7.035 -9.140 1.00 95.75 422 SER A N 1
ATOM 3323 C CA . SER A 1 422 ? 1.233 -7.756 -8.868 1.00 95.75 422 SER A CA 1
ATOM 3324 C C . SER A 1 422 ? 0.534 -8.381 -10.080 1.00 95.75 422 SER A C 1
ATOM 3326 O O . SER A 1 422 ? -0.554 -8.939 -9.913 1.00 95.75 422 SER A O 1
ATOM 3328 N N . ASN A 1 423 ? 1.126 -8.341 -11.282 1.00 94.88 423 ASN A N 1
ATOM 3329 C CA . ASN A 1 423 ? 0.549 -9.000 -12.458 1.00 94.88 423 ASN A CA 1
ATOM 3330 C C . ASN A 1 423 ? 0.992 -10.461 -12.584 1.00 94.88 423 ASN A C 1
ATOM 3332 O O . ASN A 1 423 ? 2.028 -10.767 -13.168 1.00 94.88 423 ASN A O 1
ATOM 3336 N N . TRP A 1 424 ? 0.172 -11.377 -12.084 1.00 93.25 424 TRP A N 1
ATOM 3337 C CA . TRP A 1 424 ? 0.464 -12.812 -12.085 1.00 93.25 424 TRP A CA 1
ATOM 3338 C C . TRP A 1 424 ? 0.185 -13.510 -13.423 1.00 93.25 424 TRP A C 1
ATOM 3340 O O . TRP A 1 424 ? 0.315 -14.728 -13.509 1.00 93.25 424 TRP A O 1
ATOM 3350 N N . ASP A 1 425 ? -0.191 -12.756 -14.457 1.00 91.75 425 ASP A N 1
ATOM 3351 C CA . ASP A 1 425 ? -0.449 -13.260 -15.811 1.00 91.75 425 ASP A CA 1
ATOM 3352 C C . ASP A 1 425 ? 0.630 -12.846 -16.823 1.00 91.75 425 ASP A C 1
ATOM 3354 O O . ASP A 1 425 ? 0.411 -12.867 -18.033 1.00 91.75 425 ASP A O 1
ATOM 3358 N N . LEU A 1 426 ? 1.797 -12.412 -16.340 1.00 94.06 426 LEU A N 1
ATOM 3359 C CA . LEU A 1 426 ? 2.906 -12.052 -17.216 1.00 94.06 426 LEU A CA 1
ATOM 3360 C C . LEU A 1 426 ? 3.462 -13.291 -17.947 1.00 94.06 426 LEU A C 1
ATOM 3362 O O . LEU A 1 426 ? 3.497 -14.395 -17.391 1.00 94.06 426 LEU A O 1
ATOM 3366 N N . PRO A 1 427 ? 3.902 -13.126 -19.208 1.00 94.69 427 PRO A N 1
ATOM 3367 C CA . PRO A 1 427 ? 4.288 -14.238 -20.066 1.00 94.69 427 PRO A CA 1
ATOM 3368 C C . PRO A 1 427 ? 5.520 -14.986 -19.545 1.00 94.69 427 PRO A C 1
ATOM 3370 O O . PRO A 1 427 ? 6.311 -14.481 -18.745 1.00 94.69 427 PRO A O 1
ATOM 3373 N N . LYS A 1 428 ? 5.682 -16.220 -20.043 1.00 93.12 428 LYS A N 1
ATOM 3374 C CA . LYS A 1 428 ? 6.844 -17.097 -19.800 1.00 93.12 428 LYS A CA 1
ATOM 3375 C C . LYS A 1 428 ? 7.183 -17.301 -18.313 1.00 93.12 428 LYS A C 1
ATOM 3377 O O . LYS A 1 428 ? 8.335 -17.522 -17.954 1.00 93.12 428 LYS A O 1
ATOM 3382 N N . GLY A 1 429 ? 6.169 -17.255 -17.447 1.00 86.88 429 GLY A N 1
ATOM 3383 C CA . GLY A 1 429 ? 6.313 -17.567 -16.026 1.00 86.88 429 GLY A CA 1
ATOM 3384 C C . GLY A 1 429 ? 7.049 -16.503 -15.210 1.00 86.88 429 GLY A C 1
ATOM 3385 O O . GLY A 1 429 ? 7.571 -16.831 -14.142 1.00 86.88 429 GLY A O 1
ATOM 3386 N N . PHE A 1 430 ? 7.097 -15.248 -15.677 1.00 94.50 430 PHE A N 1
ATOM 3387 C CA . PHE A 1 430 ? 7.610 -14.146 -14.865 1.00 94.50 430 PHE A CA 1
ATOM 3388 C C . PHE A 1 430 ? 6.858 -14.081 -13.530 1.00 94.50 430 PHE A C 1
ATOM 3390 O O . PHE A 1 430 ? 5.630 -14.009 -13.494 1.00 94.50 430 PHE A O 1
ATOM 3397 N N . LYS A 1 431 ? 7.601 -14.103 -12.420 1.00 94.12 431 LYS A N 1
ATOM 3398 C CA . LYS A 1 431 ? 7.036 -14.014 -11.069 1.00 94.12 431 LYS A CA 1
ATOM 3399 C C . LYS A 1 431 ? 7.125 -12.570 -10.576 1.00 94.12 431 LYS A C 1
ATOM 3401 O O . LYS A 1 431 ? 8.250 -12.120 -10.327 1.00 94.12 431 LYS A O 1
ATOM 3406 N N . PRO A 1 432 ? 5.988 -11.879 -10.368 1.00 95.50 432 PRO A N 1
ATOM 3407 C CA . PRO A 1 432 ? 5.983 -10.504 -9.887 1.00 95.50 432 PRO A CA 1
ATOM 3408 C C . PRO A 1 432 ? 6.764 -10.332 -8.588 1.00 95.50 432 PRO A C 1
ATOM 3410 O O . PRO A 1 432 ? 6.692 -11.178 -7.684 1.00 95.50 432 PRO A O 1
ATOM 3413 N N . LYS A 1 433 ? 7.486 -9.220 -8.462 1.00 96.44 433 LYS A N 1
ATOM 3414 C CA . LYS A 1 433 ? 8.365 -8.949 -7.324 1.00 96.44 433 LYS A CA 1
ATOM 3415 C C . LYS A 1 433 ? 7.624 -8.234 -6.200 1.00 96.44 433 LYS A C 1
ATOM 3417 O O . LYS A 1 433 ? 6.979 -7.220 -6.442 1.00 96.44 433 LYS A O 1
ATOM 3422 N N . PRO A 1 434 ? 7.663 -8.762 -4.969 1.00 96.62 434 PRO A N 1
ATOM 3423 C CA . PRO A 1 434 ? 7.121 -8.036 -3.837 1.00 96.62 434 PRO A CA 1
ATOM 3424 C C . PRO A 1 434 ? 7.971 -6.789 -3.574 1.00 96.62 434 PRO A C 1
ATOM 3426 O O . PRO A 1 434 ? 9.174 -6.777 -3.833 1.00 96.62 434 PRO A O 1
ATOM 3429 N N . VAL A 1 435 ? 7.338 -5.757 -3.032 1.00 98.19 435 VAL A N 1
ATOM 3430 C CA . VAL A 1 435 ? 8.013 -4.558 -2.543 1.00 98.19 435 VAL A CA 1
ATOM 3431 C C . VAL A 1 435 ? 8.391 -4.823 -1.089 1.00 98.19 435 VAL A C 1
ATOM 3433 O O . VAL A 1 435 ? 7.517 -5.025 -0.241 1.00 98.19 435 VAL A O 1
ATOM 3436 N N . GLN A 1 436 ? 9.687 -4.866 -0.801 1.00 97.62 436 GLN A N 1
ATOM 3437 C CA . GLN A 1 436 ? 10.207 -5.036 0.548 1.00 97.62 436 GLN A CA 1
ATOM 3438 C C . GLN A 1 436 ? 9.943 -3.765 1.352 1.00 97.62 436 GLN A C 1
ATOM 3440 O O . GLN A 1 436 ? 10.293 -2.673 0.914 1.00 97.62 436 GLN A O 1
ATOM 3445 N N . VAL A 1 437 ? 9.344 -3.900 2.534 1.00 96.94 437 VAL A N 1
ATOM 3446 C CA . VAL A 1 437 ? 9.031 -2.770 3.414 1.00 96.94 437 VAL A CA 1
ATOM 3447 C C . VAL A 1 437 ? 9.957 -2.807 4.619 1.00 96.94 437 VAL A C 1
ATOM 3449 O O . VAL A 1 437 ? 10.003 -3.794 5.354 1.00 96.94 437 VAL A O 1
ATOM 3452 N N . HIS A 1 438 ? 10.686 -1.720 4.839 1.00 94.88 438 HIS A N 1
ATOM 3453 C CA . HIS A 1 438 ? 11.449 -1.494 6.062 1.00 94.88 438 HIS A CA 1
ATOM 3454 C C . HIS A 1 438 ? 10.553 -0.865 7.124 1.00 94.88 438 HIS A C 1
ATOM 3456 O O . HIS A 1 438 ? 10.492 -1.347 8.258 1.00 94.88 438 HIS A O 1
ATOM 3462 N N . ASN A 1 439 ? 9.792 0.155 6.724 1.00 94.50 439 ASN A N 1
ATOM 3463 C CA . ASN A 1 439 ? 8.844 0.847 7.579 1.00 94.50 439 ASN A CA 1
ATOM 3464 C C . ASN A 1 439 ? 7.572 1.190 6.795 1.00 94.50 439 ASN A C 1
ATOM 3466 O O . ASN A 1 439 ? 7.638 1.777 5.720 1.00 94.50 439 ASN A O 1
ATOM 3470 N N . LEU A 1 440 ? 6.414 0.834 7.342 1.00 97.00 440 LEU A N 1
ATOM 3471 C CA . LEU A 1 440 ? 5.125 1.360 6.904 1.00 97.00 440 LEU A CA 1
ATOM 3472 C C . LEU A 1 440 ? 4.308 1.660 8.151 1.00 97.00 440 LEU A C 1
ATOM 3474 O O . LEU A 1 440 ? 4.044 0.768 8.960 1.00 97.00 440 LEU A O 1
ATOM 3478 N N . MET A 1 441 ? 3.902 2.912 8.290 1.00 96.31 441 MET A N 1
ATOM 3479 C CA . MET A 1 441 ? 3.090 3.378 9.401 1.00 96.31 441 MET A CA 1
ATOM 3480 C C . MET A 1 441 ? 1.991 4.283 8.867 1.00 96.31 441 MET A C 1
ATOM 3482 O O . MET A 1 441 ? 2.278 5.214 8.122 1.00 96.31 441 MET A O 1
ATOM 3486 N N . LEU A 1 442 ? 0.747 4.016 9.250 1.00 97.00 442 LEU A N 1
ATOM 3487 C CA . LEU A 1 442 ? -0.396 4.864 8.935 1.00 97.00 442 LEU A CA 1
ATOM 3488 C C . LEU A 1 442 ? -0.687 5.772 10.125 1.00 97.00 442 LEU A C 1
ATOM 3490 O O . LEU A 1 442 ? -0.650 5.323 11.272 1.00 97.00 442 LEU A O 1
ATOM 3494 N N . SER A 1 443 ? -0.966 7.042 9.856 1.00 94.62 443 SER A N 1
ATOM 3495 C CA . SER A 1 443 ? -1.323 8.028 10.878 1.00 94.62 443 SER A CA 1
ATOM 3496 C C . SER A 1 443 ? -2.389 8.981 10.346 1.00 94.62 443 SER A C 1
ATOM 3498 O O . SER A 1 443 ? -2.656 9.021 9.143 1.00 94.62 443 SER A O 1
ATOM 3500 N N . VAL A 1 444 ? -2.977 9.782 11.232 1.00 90.44 444 VAL A N 1
ATOM 3501 C CA . VAL A 1 444 ? -3.975 10.794 10.844 1.00 90.44 444 VAL A CA 1
ATOM 3502 C C . VAL A 1 444 ? -3.354 11.945 10.044 1.00 90.44 444 VAL A C 1
ATOM 3504 O O . VAL A 1 444 ? -4.030 12.564 9.229 1.00 90.44 444 VAL A O 1
ATOM 3507 N N . LEU A 1 445 ? -2.048 12.184 10.201 1.00 92.25 445 LEU A N 1
ATOM 3508 C CA . LEU A 1 445 ? -1.283 13.151 9.400 1.00 92.25 445 LEU A CA 1
ATOM 3509 C C . LEU A 1 445 ? -0.678 12.530 8.127 1.00 92.25 445 LEU A C 1
ATOM 3511 O O . LEU A 1 445 ? 0.081 13.180 7.412 1.00 92.25 445 LEU A O 1
ATOM 3515 N N . GLY A 1 446 ? -1.007 11.267 7.857 1.00 95.56 446 GLY A N 1
ATOM 3516 C CA . GLY A 1 446 ? -0.574 10.503 6.697 1.00 95.56 446 GLY A CA 1
ATOM 3517 C C . GLY A 1 446 ? 0.591 9.553 6.958 1.00 95.56 446 GLY A C 1
ATOM 3518 O O . GLY A 1 446 ? 1.101 9.428 8.078 1.00 95.56 446 GLY A O 1
ATOM 3519 N N . ALA A 1 447 ? 0.976 8.815 5.920 1.00 97.06 447 ALA A N 1
ATOM 3520 C CA . ALA A 1 447 ? 1.805 7.635 6.088 1.00 97.06 447 ALA A CA 1
ATOM 3521 C C . ALA A 1 447 ? 3.296 7.959 6.175 1.00 97.06 447 ALA A C 1
ATOM 3523 O O . ALA A 1 447 ? 3.795 8.950 5.640 1.00 97.06 447 ALA A O 1
ATOM 3524 N N . TRP A 1 448 ? 4.012 7.057 6.833 1.00 97.56 448 TRP A N 1
ATOM 3525 C CA . TRP A 1 448 ? 5.456 6.929 6.742 1.00 97.56 448 TRP A CA 1
ATOM 3526 C C . TRP A 1 448 ? 5.764 5.666 5.964 1.00 97.56 448 TRP A C 1
ATOM 3528 O O . TRP A 1 448 ? 5.148 4.626 6.209 1.00 97.56 448 TRP A O 1
ATOM 3538 N N . PHE A 1 449 ? 6.711 5.757 5.041 1.00 98.00 449 PHE A N 1
ATOM 3539 C CA . PHE A 1 449 ? 7.021 4.675 4.124 1.00 98.00 449 PHE A CA 1
ATOM 3540 C C . PHE A 1 449 ? 8.517 4.642 3.843 1.00 98.00 449 PHE A C 1
ATOM 3542 O O . PHE A 1 449 ? 9.093 5.653 3.459 1.00 98.00 449 PHE A O 1
ATOM 3549 N N . ASP A 1 450 ? 9.129 3.483 4.039 1.00 98.06 450 ASP A N 1
ATOM 3550 C CA . ASP A 1 450 ? 10.458 3.129 3.552 1.00 98.06 450 ASP A CA 1
ATOM 3551 C C . ASP A 1 450 ? 10.337 1.746 2.923 1.00 98.06 450 ASP A C 1
ATOM 3553 O O . ASP A 1 450 ? 10.079 0.750 3.614 1.00 98.06 450 ASP A O 1
ATOM 3557 N N . ALA A 1 451 ? 10.468 1.707 1.603 1.00 98.00 451 ALA A N 1
ATOM 3558 C CA . ALA A 1 451 ? 10.302 0.493 0.837 1.00 98.00 451 ALA A CA 1
ATOM 3559 C C . ALA A 1 451 ? 11.186 0.463 -0.407 1.00 98.00 451 ALA A C 1
ATOM 3561 O O . ALA A 1 451 ? 11.528 1.499 -0.986 1.00 98.00 451 ALA A O 1
ATOM 3562 N N . GLU A 1 452 ? 11.519 -0.750 -0.836 1.00 98.38 452 GLU A N 1
ATOM 3563 C CA . GLU A 1 452 ? 12.335 -1.005 -2.013 1.00 98.38 452 GLU A CA 1
ATOM 3564 C C . GLU A 1 452 ? 11.822 -2.224 -2.787 1.00 98.38 452 GLU A C 1
ATOM 3566 O O . GLU A 1 452 ? 11.489 -3.267 -2.224 1.00 98.38 452 GLU A O 1
ATOM 3571 N N . MET A 1 453 ? 11.782 -2.104 -4.108 1.00 98.25 453 MET A N 1
ATOM 3572 C CA . MET A 1 453 ? 11.546 -3.201 -5.034 1.00 98.25 453 MET A CA 1
ATOM 3573 C C . MET A 1 453 ? 12.719 -3.300 -5.999 1.00 98.25 453 MET A C 1
ATOM 3575 O O . MET A 1 453 ? 13.141 -2.293 -6.563 1.00 98.25 453 MET A O 1
ATOM 3579 N N . LEU A 1 454 ? 13.197 -4.524 -6.221 1.00 98.19 454 LEU A N 1
ATOM 3580 C CA . LEU A 1 454 ? 14.256 -4.837 -7.175 1.00 98.19 454 LEU A CA 1
ATOM 3581 C C . LEU A 1 454 ? 13.763 -5.878 -8.176 1.00 98.19 454 LEU A C 1
ATOM 3583 O O . LEU A 1 454 ? 13.217 -6.918 -7.795 1.00 98.19 454 LEU A O 1
ATOM 3587 N N . VAL A 1 455 ? 14.005 -5.616 -9.455 1.00 97.69 455 VAL A N 1
ATOM 3588 C CA . VAL A 1 455 ? 13.656 -6.495 -10.568 1.00 97.69 455 VAL A CA 1
ATOM 3589 C C . VAL A 1 455 ? 14.906 -6.729 -11.400 1.00 97.69 455 VAL A C 1
ATOM 3591 O O . VAL A 1 455 ? 15.595 -5.802 -11.825 1.00 97.69 455 VAL A O 1
ATOM 3594 N N . LYS A 1 456 ? 15.244 -8.000 -11.618 1.00 97.12 456 LYS A N 1
ATOM 3595 C CA . LYS A 1 456 ? 16.431 -8.351 -12.396 1.00 97.12 456 LYS A CA 1
ATOM 3596 C C . LYS A 1 456 ? 16.132 -8.173 -13.879 1.00 97.12 456 LYS A C 1
ATOM 3598 O O . LYS A 1 456 ? 15.216 -8.802 -14.402 1.00 97.12 456 LYS A O 1
ATOM 3603 N N . ARG A 1 457 ? 16.987 -7.421 -14.577 1.00 96.44 457 ARG A N 1
ATOM 3604 C CA . ARG A 1 457 ? 16.922 -7.223 -16.036 1.00 96.44 457 ARG A CA 1
ATOM 3605 C C . ARG A 1 457 ? 16.777 -8.536 -16.806 1.00 96.44 457 ARG A C 1
ATOM 3607 O O . ARG A 1 457 ? 15.933 -8.638 -17.689 1.00 96.44 457 ARG A O 1
ATOM 3614 N N . LYS A 1 458 ? 17.566 -9.549 -16.430 1.00 96.50 458 LYS A N 1
ATOM 3615 C CA . LYS A 1 458 ? 17.524 -10.880 -17.045 1.00 96.50 458 LYS A CA 1
ATOM 3616 C C . LYS A 1 458 ? 16.125 -11.497 -16.989 1.00 96.50 458 LYS A C 1
ATOM 3618 O O . LYS A 1 458 ? 15.676 -12.049 -17.977 1.00 96.50 458 LYS A O 1
ATOM 3623 N N . GLU A 1 459 ? 15.411 -11.348 -15.878 1.00 96.44 459 GLU A N 1
ATOM 3624 C CA . GLU A 1 459 ? 14.067 -11.916 -15.743 1.00 96.44 459 GLU A CA 1
ATOM 3625 C C . GLU A 1 459 ? 13.048 -11.207 -16.649 1.00 96.44 459 GLU A C 1
ATOM 3627 O O . GLU A 1 459 ? 12.180 -11.867 -17.216 1.00 96.44 459 GLU A O 1
ATOM 3632 N N . LEU A 1 460 ? 13.180 -9.889 -16.849 1.00 96.81 460 LEU A N 1
ATOM 3633 C CA . LEU A 1 460 ? 12.372 -9.140 -17.822 1.00 96.81 460 LEU A CA 1
ATOM 3634 C C . LEU A 1 460 ? 12.688 -9.557 -19.268 1.00 96.81 460 LEU A C 1
ATOM 3636 O O . LEU A 1 460 ? 11.784 -9.665 -20.101 1.00 96.81 460 LEU A O 1
ATOM 3640 N N . ALA A 1 461 ? 13.969 -9.782 -19.572 1.00 95.62 461 ALA A N 1
ATOM 3641 C CA . ALA A 1 461 ? 14.437 -10.202 -20.891 1.00 95.62 461 ALA A CA 1
ATOM 3642 C C . ALA A 1 461 ? 13.997 -11.637 -21.223 1.00 95.62 461 ALA A C 1
ATOM 3644 O O . ALA A 1 461 ? 13.401 -11.861 -22.277 1.00 95.62 461 ALA A O 1
ATOM 3645 N N . ASP A 1 462 ? 14.199 -12.582 -20.300 1.00 96.81 462 ASP A N 1
ATOM 3646 C CA . ASP A 1 462 ? 13.781 -13.983 -20.429 1.00 96.81 462 ASP A CA 1
ATOM 3647 C C . ASP A 1 462 ? 12.259 -14.070 -20.641 1.00 96.81 462 ASP A C 1
ATOM 3649 O O . ASP A 1 462 ? 11.777 -14.815 -21.503 1.00 96.81 462 ASP A O 1
ATOM 3653 N N . ALA A 1 463 ? 11.497 -13.227 -19.932 1.00 96.81 463 ALA A N 1
ATOM 3654 C CA . ALA A 1 463 ? 10.052 -13.105 -20.096 1.00 96.81 463 ALA A CA 1
ATOM 3655 C C . ALA A 1 463 ? 9.617 -12.401 -21.397 1.00 96.81 463 ALA A C 1
ATOM 3657 O O . ALA A 1 463 ? 8.462 -12.518 -21.804 1.00 96.81 463 ALA A O 1
ATOM 3658 N N . GLY A 1 464 ? 10.529 -11.721 -22.098 1.00 96.38 464 GLY A N 1
ATOM 3659 C CA . GLY A 1 464 ? 10.232 -10.966 -23.317 1.00 96.38 464 GLY A CA 1
ATOM 3660 C C . GLY A 1 464 ? 9.378 -9.718 -23.079 1.00 96.38 464 GLY A C 1
ATOM 3661 O O . GLY A 1 464 ? 8.680 -9.285 -23.989 1.00 96.38 464 GLY A O 1
ATOM 3662 N N . ILE A 1 465 ? 9.408 -9.155 -21.867 1.00 96.62 465 ILE A N 1
ATOM 3663 C CA . ILE A 1 465 ? 8.584 -7.998 -21.471 1.00 96.62 465 ILE A CA 1
ATOM 3664 C C . ILE A 1 465 ? 9.383 -6.708 -21.321 1.00 96.62 465 ILE A C 1
ATOM 3666 O O . ILE A 1 465 ? 8.773 -5.661 -21.147 1.00 96.62 465 ILE A O 1
ATOM 3670 N N . ILE A 1 466 ? 10.715 -6.757 -21.438 1.00 94.00 466 ILE A N 1
ATOM 3671 C CA . ILE A 1 466 ? 11.605 -5.606 -21.205 1.00 94.00 466 ILE A CA 1
ATOM 3672 C C . ILE A 1 466 ? 11.266 -4.359 -22.049 1.00 94.00 466 ILE A C 1
ATOM 3674 O O . ILE A 1 466 ? 11.519 -3.238 -21.621 1.00 94.00 466 ILE A O 1
ATOM 3678 N N . GLY A 1 467 ? 10.662 -4.535 -23.231 1.00 90.88 467 GLY A N 1
ATOM 3679 C CA . GLY A 1 467 ? 10.201 -3.426 -24.078 1.00 90.88 467 GLY A CA 1
ATOM 3680 C C . GLY A 1 467 ? 8.898 -2.763 -23.608 1.00 90.88 467 GLY A C 1
ATOM 3681 O O . GLY A 1 467 ? 8.640 -1.615 -23.952 1.00 90.88 467 GLY A O 1
ATOM 3682 N N . SER A 1 468 ? 8.082 -3.463 -22.816 1.00 94.62 468 SER A N 1
ATOM 3683 C CA . SER A 1 468 ? 6.812 -2.958 -22.266 1.00 94.62 468 SER A CA 1
ATOM 3684 C C . SER A 1 468 ? 6.933 -2.559 -20.793 1.00 94.62 468 SER A C 1
ATOM 3686 O O . SER A 1 468 ? 6.300 -1.605 -20.345 1.00 94.62 468 SER A O 1
ATOM 3688 N N . LEU A 1 469 ? 7.759 -3.289 -20.044 1.00 97.06 469 LEU A N 1
ATOM 3689 C CA . LEU A 1 469 ? 7.990 -3.170 -18.612 1.00 97.06 469 LEU A CA 1
ATOM 3690 C C . LEU A 1 469 ? 9.499 -3.153 -18.377 1.00 97.06 469 LEU A C 1
ATOM 3692 O O . LEU A 1 469 ? 10.185 -4.130 -18.664 1.00 97.06 469 LEU A O 1
ATOM 3696 N N . ASN A 1 470 ? 10.020 -2.019 -17.924 1.00 96.19 470 ASN A N 1
ATOM 3697 C CA . ASN A 1 470 ? 11.452 -1.757 -17.884 1.00 96.19 470 ASN A CA 1
ATOM 3698 C C . ASN A 1 470 ? 11.927 -1.242 -16.524 1.00 96.19 470 ASN A C 1
ATOM 3700 O O . ASN A 1 470 ? 12.972 -0.602 -16.463 1.00 96.19 470 ASN A O 1
ATOM 3704 N N . LEU A 1 471 ? 11.184 -1.466 -15.443 1.00 98.19 471 LEU A N 1
ATOM 3705 C CA . LEU A 1 471 ? 11.618 -1.051 -14.116 1.00 98.19 471 LEU A CA 1
ATOM 3706 C C . LEU A 1 471 ? 12.648 -2.054 -13.575 1.00 98.19 471 LEU A C 1
ATOM 3708 O O . LEU A 1 471 ? 12.490 -3.262 -13.662 1.00 98.19 471 LEU A O 1
ATOM 3712 N N . LEU A 1 472 ? 13.751 -1.550 -13.032 1.00 98.50 472 LEU A N 1
ATOM 3713 C CA . LEU A 1 472 ? 14.789 -2.360 -12.385 1.00 98.50 472 LEU A CA 1
ATOM 3714 C C . LEU A 1 472 ? 14.803 -2.149 -10.877 1.00 98.50 472 LEU A C 1
ATOM 3716 O O . LEU A 1 472 ? 15.083 -3.076 -10.117 1.00 98.50 472 LEU A O 1
ATOM 3720 N N . LYS A 1 473 ? 14.496 -0.927 -10.437 1.00 98.69 473 LYS A N 1
ATOM 3721 C CA . LYS A 1 473 ? 14.428 -0.578 -9.024 1.00 98.69 473 LYS A CA 1
ATOM 3722 C C . LYS A 1 473 ? 13.414 0.526 -8.788 1.00 98.69 473 LYS A C 1
ATOM 3724 O O . LYS A 1 473 ? 13.349 1.484 -9.555 1.00 98.69 473 LYS A O 1
ATOM 3729 N N . TRP A 1 474 ? 12.685 0.402 -7.689 1.00 98.69 474 TRP A N 1
ATOM 3730 C CA . TRP A 1 474 ? 11.913 1.481 -7.091 1.00 98.69 474 TRP A CA 1
ATOM 3731 C C . TRP A 1 474 ? 12.233 1.535 -5.601 1.00 98.69 474 TRP A C 1
ATOM 3733 O O . TRP A 1 474 ? 11.995 0.560 -4.895 1.00 98.69 474 TRP A O 1
ATOM 3743 N N . LYS A 1 475 ? 12.770 2.658 -5.128 1.00 98.62 475 LYS A N 1
ATOM 3744 C CA . LYS A 1 475 ? 12.955 2.951 -3.704 1.00 98.62 475 LYS A CA 1
ATOM 3745 C C . LYS A 1 475 ? 12.155 4.192 -3.347 1.00 98.62 475 LYS A C 1
ATOM 3747 O O . LYS A 1 475 ? 12.189 5.173 -4.086 1.00 98.62 475 LYS A O 1
ATOM 3752 N N . HIS A 1 476 ? 11.445 4.148 -2.225 1.00 98.44 476 HIS A N 1
ATOM 3753 C CA . HIS A 1 476 ? 10.572 5.232 -1.788 1.00 98.44 476 HIS A CA 1
ATOM 3754 C C . HIS A 1 476 ? 10.717 5.467 -0.294 1.00 98.44 476 HIS A C 1
ATOM 3756 O O . HIS A 1 476 ? 10.474 4.563 0.501 1.00 98.44 476 HIS A O 1
ATOM 3762 N N . ILE A 1 477 ? 11.074 6.694 0.070 1.00 98.31 477 ILE A N 1
ATOM 3763 C CA . ILE A 1 477 ? 11.143 7.168 1.446 1.00 98.31 477 ILE A CA 1
ATOM 3764 C C . ILE A 1 477 ? 10.229 8.379 1.580 1.00 98.31 477 ILE A C 1
ATOM 3766 O O . ILE A 1 477 ? 10.374 9.365 0.852 1.00 98.31 477 ILE A O 1
ATOM 3770 N N . ALA A 1 478 ? 9.303 8.307 2.526 1.00 97.25 478 ALA A N 1
ATOM 3771 C CA . ALA A 1 478 ? 8.343 9.354 2.816 1.00 97.25 478 ALA A CA 1
ATOM 3772 C C . ALA A 1 478 ? 8.019 9.420 4.309 1.00 97.25 478 ALA A C 1
ATOM 3774 O O . ALA A 1 478 ? 8.003 8.402 5.007 1.00 97.25 478 ALA A O 1
ATOM 3775 N N . THR A 1 479 ? 7.718 10.624 4.787 1.00 95.56 479 THR A N 1
ATOM 3776 C CA . THR A 1 479 ? 7.283 10.867 6.167 1.00 95.56 479 THR A CA 1
ATOM 3777 C C . THR A 1 479 ? 6.086 11.805 6.158 1.00 95.56 479 THR A C 1
ATOM 3779 O O . THR A 1 479 ? 6.055 12.749 5.369 1.00 95.56 479 THR A O 1
ATOM 3782 N N . LEU A 1 480 ? 5.091 11.536 7.009 1.00 94.06 480 LEU A N 1
ATOM 3783 C CA . LEU A 1 480 ? 3.875 12.355 7.125 1.00 94.06 480 LEU A CA 1
ATOM 3784 C C . LEU A 1 480 ? 3.247 12.683 5.758 1.00 94.06 480 LEU A C 1
ATOM 3786 O O . LEU A 1 480 ? 3.063 13.845 5.404 1.00 94.06 480 LEU A O 1
ATOM 3790 N N . ALA A 1 481 ? 2.981 11.640 4.967 1.00 95.69 481 ALA A N 1
ATOM 3791 C CA . ALA A 1 481 ? 2.433 11.694 3.611 1.00 95.69 481 ALA A CA 1
ATOM 3792 C C . ALA A 1 481 ? 3.355 12.221 2.504 1.00 95.69 481 ALA A C 1
ATOM 3794 O O . ALA A 1 481 ? 2.974 12.142 1.335 1.00 95.69 481 ALA A O 1
ATOM 3795 N N . ARG A 1 482 ? 4.529 12.767 2.831 1.00 95.62 482 ARG A N 1
ATOM 3796 C CA . ARG A 1 482 ? 5.344 13.542 1.889 1.00 95.62 482 ARG A CA 1
ATOM 3797 C C . ARG A 1 482 ? 6.611 12.812 1.492 1.00 95.62 482 ARG A C 1
ATOM 3799 O O . ARG A 1 482 ? 7.348 12.303 2.338 1.00 95.62 482 ARG A O 1
ATOM 3806 N N . ASP A 1 483 ? 6.890 12.839 0.198 1.00 95.50 483 ASP A N 1
ATOM 3807 C CA . ASP A 1 483 ? 8.062 12.199 -0.386 1.00 95.50 483 ASP A CA 1
ATOM 3808 C C . ASP A 1 483 ? 9.348 12.943 0.002 1.00 95.50 483 ASP A C 1
ATOM 3810 O O . ASP A 1 483 ? 9.438 14.173 -0.078 1.00 95.50 483 ASP A O 1
ATOM 3814 N N . HIS A 1 484 ? 10.346 12.183 0.451 1.00 93.06 484 HIS A N 1
ATOM 3815 C CA . HIS A 1 484 ? 11.669 12.681 0.834 1.00 93.06 484 HIS A CA 1
ATOM 3816 C C . HIS A 1 484 ? 12.743 12.238 -0.149 1.00 93.06 484 HIS A C 1
ATOM 3818 O O . HIS A 1 484 ? 13.587 13.042 -0.530 1.00 93.06 484 HIS A O 1
ATOM 3824 N N . TYR A 1 485 ? 12.715 10.966 -0.540 1.00 96.88 485 TYR A N 1
ATOM 3825 C CA . TYR A 1 485 ? 13.666 10.390 -1.479 1.00 96.88 485 TYR A CA 1
ATOM 3826 C C . TYR A 1 485 ? 12.976 9.290 -2.274 1.00 96.88 485 TYR A C 1
ATOM 3828 O O . TYR A 1 485 ? 12.481 8.318 -1.702 1.00 96.88 485 TYR A O 1
ATOM 3836 N N . VAL A 1 486 ? 12.943 9.440 -3.590 1.00 98.19 486 VAL A N 1
ATOM 3837 C CA . VAL A 1 486 ? 12.371 8.462 -4.510 1.00 98.19 486 VAL A CA 1
ATOM 3838 C C . VAL A 1 486 ? 13.371 8.206 -5.619 1.00 98.19 486 VAL A C 1
ATOM 3840 O O . VAL A 1 486 ? 13.795 9.129 -6.305 1.00 98.19 486 VAL A O 1
ATOM 3843 N N . GLU A 1 487 ? 13.740 6.947 -5.798 1.00 98.25 487 GLU A N 1
ATOM 3844 C CA . GLU A 1 487 ? 14.669 6.502 -6.831 1.00 98.25 487 GLU A CA 1
ATOM 3845 C C . GLU A 1 487 ? 13.954 5.492 -7.722 1.00 98.25 487 GLU A C 1
ATOM 3847 O O . GLU A 1 487 ? 13.416 4.489 -7.243 1.00 98.25 487 GLU A O 1
ATOM 3852 N N . VAL A 1 488 ? 13.952 5.762 -9.023 1.00 98.06 488 VAL A N 1
ATOM 3853 C CA . VAL A 1 488 ? 13.406 4.875 -10.048 1.00 98.06 488 VAL A CA 1
ATOM 3854 C C . VAL A 1 488 ? 14.506 4.582 -11.056 1.00 98.06 488 VAL A C 1
ATOM 3856 O O . VAL A 1 488 ? 15.077 5.500 -11.646 1.00 98.06 488 VAL A O 1
ATOM 3859 N N . VAL A 1 489 ? 14.815 3.301 -11.244 1.00 98.25 489 VAL A N 1
ATOM 3860 C CA . VAL A 1 489 ? 15.845 2.841 -12.181 1.00 98.25 489 VAL A CA 1
ATOM 3861 C C . VAL A 1 489 ? 15.185 2.082 -13.314 1.00 98.25 489 VAL A C 1
ATOM 3863 O O . VAL A 1 489 ? 14.419 1.149 -13.071 1.00 98.25 489 VAL A O 1
ATOM 3866 N N . TYR A 1 490 ? 15.519 2.449 -14.545 1.00 96.75 490 TYR A N 1
ATOM 3867 C CA . TYR A 1 490 ? 14.964 1.861 -15.756 1.00 96.75 490 TYR A CA 1
ATOM 3868 C C . TYR A 1 490 ? 16.015 1.061 -16.515 1.00 96.75 490 TYR A C 1
ATOM 3870 O O . TYR A 1 490 ? 17.164 1.483 -16.626 1.00 96.75 490 TYR A O 1
ATOM 3878 N N . ALA A 1 491 ? 15.604 -0.054 -17.107 1.00 96.56 491 ALA A N 1
ATOM 3879 C CA . ALA A 1 491 ? 16.378 -0.770 -18.102 1.00 96.56 491 ALA A CA 1
ATOM 3880 C C . ALA A 1 491 ? 16.390 0.014 -19.421 1.00 96.56 491 ALA A C 1
ATOM 3882 O O . ALA A 1 491 ? 15.341 0.444 -19.907 1.00 96.56 491 ALA A O 1
ATOM 3883 N N . GLY A 1 492 ? 17.575 0.161 -20.011 1.00 92.81 492 GLY A N 1
ATOM 3884 C CA . GLY A 1 492 ? 17.764 0.723 -21.344 1.00 92.81 492 GLY A CA 1
ATOM 3885 C C . GLY A 1 492 ? 18.975 0.129 -22.062 1.00 92.81 492 GLY A C 1
ATOM 3886 O O . GLY A 1 492 ? 19.635 -0.787 -21.558 1.00 92.81 492 GLY A O 1
ATOM 3887 N N . ASN A 1 493 ? 19.257 0.648 -23.252 1.00 91.81 493 ASN A N 1
ATOM 3888 C CA . ASN A 1 493 ? 20.418 0.290 -24.059 1.00 91.81 493 ASN A CA 1
ATOM 3889 C C . ASN A 1 493 ? 20.998 1.562 -24.690 1.00 91.81 493 ASN A C 1
ATOM 3891 O O . ASN A 1 493 ? 20.246 2.447 -25.095 1.00 91.81 493 ASN A O 1
ATOM 3895 N N . MET A 1 494 ? 22.322 1.644 -24.785 1.00 90.75 494 MET A N 1
ATOM 3896 C CA . MET A 1 494 ? 23.020 2.746 -25.447 1.00 90.75 494 MET A CA 1
ATOM 3897 C C . MET A 1 494 ? 23.032 2.529 -26.958 1.00 90.75 494 MET A C 1
ATOM 3899 O O . MET A 1 494 ? 23.475 1.484 -27.437 1.00 90.75 494 MET A O 1
ATOM 3903 N N . LEU A 1 495 ? 22.579 3.522 -27.718 1.00 84.56 495 LEU A N 1
ATOM 3904 C CA . LEU A 1 495 ? 22.681 3.516 -29.178 1.00 84.56 495 LEU A CA 1
ATOM 3905 C C . LEU A 1 495 ? 24.064 4.024 -29.635 1.00 84.56 495 LEU A C 1
ATOM 3907 O O . LEU A 1 495 ? 24.650 4.860 -28.947 1.00 84.56 495 LEU A O 1
ATOM 3911 N N . PRO A 1 496 ? 24.591 3.555 -30.786 1.00 90.12 496 PRO A N 1
ATOM 3912 C CA . PRO A 1 496 ? 24.018 2.536 -31.676 1.00 90.12 496 PRO A CA 1
ATOM 3913 C C . PRO A 1 496 ? 24.374 1.087 -31.293 1.00 90.12 496 PRO A C 1
ATOM 3915 O O . PRO A 1 496 ? 23.767 0.158 -31.812 1.00 90.12 496 PRO A O 1
ATOM 3918 N N . PHE A 1 497 ? 25.345 0.870 -30.402 1.00 90.44 497 PHE A N 1
ATOM 3919 C CA . PHE A 1 497 ? 25.945 -0.454 -30.165 1.00 90.44 497 PHE A CA 1
ATOM 3920 C C . PHE A 1 497 ? 25.069 -1.426 -29.362 1.00 90.44 497 PHE A C 1
ATOM 3922 O O . PHE A 1 497 ? 25.360 -2.617 -29.298 1.00 90.44 497 PHE A O 1
ATOM 3929 N N . GLY A 1 498 ? 24.006 -0.933 -28.728 1.00 89.75 498 GLY A N 1
ATOM 3930 C CA . GLY A 1 498 ? 23.075 -1.750 -27.958 1.00 89.75 498 GLY A CA 1
ATOM 3931 C C . GLY A 1 498 ? 23.612 -2.204 -26.599 1.00 89.75 498 GLY A C 1
ATOM 3932 O O . GLY A 1 498 ? 23.003 -3.083 -25.990 1.00 89.75 498 GLY A O 1
ATOM 3933 N N . HIS A 1 499 ? 24.707 -1.624 -26.091 1.00 93.25 499 HIS A N 1
ATOM 3934 C CA . HIS A 1 499 ? 25.231 -1.955 -24.761 1.00 93.25 499 HIS A CA 1
ATOM 3935 C C . HIS A 1 499 ? 24.182 -1.705 -23.676 1.00 93.25 499 HIS A C 1
ATOM 3937 O O . HIS A 1 499 ? 23.476 -0.697 -23.710 1.00 93.25 499 HIS A O 1
ATOM 3943 N N . GLU A 1 500 ? 24.068 -2.626 -22.719 1.00 93.88 500 GLU A N 1
ATOM 3944 C CA . GLU A 1 500 ? 23.117 -2.486 -21.619 1.00 93.88 500 GLU A CA 1
ATOM 3945 C C . GLU A 1 500 ? 23.454 -1.262 -20.766 1.00 93.88 500 GLU A C 1
ATOM 3947 O O . GLU A 1 500 ? 24.605 -1.038 -20.399 1.00 93.88 500 GLU A O 1
ATOM 3952 N N . ALA A 1 501 ? 22.431 -0.481 -20.434 1.00 93.50 501 ALA A N 1
ATOM 3953 C CA . ALA A 1 501 ? 22.548 0.669 -19.554 1.00 93.50 501 ALA A CA 1
ATOM 3954 C C . ALA A 1 501 ? 21.303 0.793 -18.674 1.00 93.50 501 ALA A C 1
ATOM 3956 O O . ALA A 1 501 ? 20.273 0.146 -18.907 1.00 93.50 501 ALA A O 1
ATOM 3957 N N . SER A 1 502 ? 21.398 1.643 -17.659 1.00 94.06 502 SER A N 1
ATOM 3958 C CA . SER A 1 502 ? 20.270 1.999 -16.809 1.00 94.06 502 SER A CA 1
ATOM 3959 C C . SER A 1 502 ? 20.123 3.506 -16.703 1.00 94.06 502 SER A C 1
ATOM 3961 O O . SER A 1 502 ? 21.108 4.202 -16.464 1.00 94.06 502 SER A O 1
ATOM 3963 N N . LEU A 1 503 ? 18.891 3.997 -16.821 1.00 92.75 503 LEU A N 1
ATOM 3964 C CA . LEU A 1 503 ? 18.557 5.378 -16.486 1.00 92.75 503 LEU A CA 1
ATOM 3965 C C . LEU A 1 503 ? 18.148 5.423 -15.015 1.00 92.75 503 LEU A C 1
ATOM 3967 O O . LEU A 1 503 ? 17.223 4.719 -14.619 1.00 92.75 503 LEU A O 1
ATOM 3971 N N . VAL A 1 504 ? 18.825 6.241 -14.217 1.00 94.25 504 VAL A N 1
ATOM 3972 C CA . VAL A 1 504 ? 18.495 6.450 -12.803 1.00 94.25 504 VAL A CA 1
ATOM 3973 C C . VAL A 1 504 ? 17.845 7.817 -12.666 1.00 94.25 504 VAL A C 1
ATOM 3975 O O . VAL A 1 504 ? 18.421 8.824 -13.070 1.00 94.25 504 VAL A O 1
ATOM 3978 N N . ARG A 1 505 ? 16.644 7.856 -12.091 1.00 92.44 505 ARG A N 1
ATOM 3979 C CA . ARG A 1 505 ? 15.940 9.095 -11.773 1.00 92.44 505 ARG A CA 1
ATOM 3980 C C . ARG A 1 505 ? 15.735 9.182 -10.272 1.00 92.44 505 ARG A C 1
ATOM 3982 O O . ARG A 1 505 ? 15.067 8.329 -9.692 1.00 92.44 505 ARG A O 1
ATOM 3989 N N . ILE A 1 506 ? 16.287 10.229 -9.671 1.00 94.00 506 ILE A N 1
ATOM 3990 C CA . ILE A 1 506 ? 16.139 10.525 -8.248 1.00 94.00 506 ILE A CA 1
ATOM 3991 C C . ILE A 1 506 ? 15.277 11.777 -8.107 1.00 94.00 506 ILE A C 1
ATOM 3993 O O . ILE A 1 506 ? 15.454 12.763 -8.818 1.00 94.00 506 ILE A O 1
ATOM 3997 N N . THR A 1 507 ? 14.317 11.725 -7.197 1.00 92.56 507 THR A N 1
ATOM 3998 C CA . THR A 1 507 ? 13.562 12.877 -6.721 1.00 92.56 507 THR A CA 1
ATOM 3999 C C . THR A 1 507 ? 13.779 12.958 -5.226 1.00 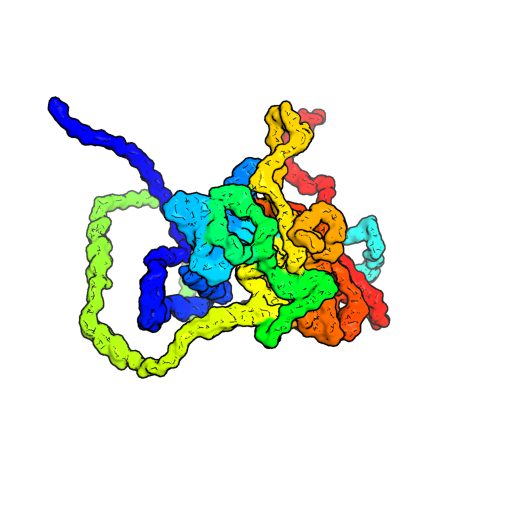92.56 507 THR A C 1
ATOM 4001 O O . THR A 1 507 ? 13.385 12.054 -4.494 1.00 92.56 507 THR A O 1
ATOM 4004 N N . GLU A 1 508 ? 14.425 14.023 -4.772 1.00 90.75 508 GLU A N 1
ATOM 4005 C CA . GLU A 1 508 ? 14.774 14.187 -3.369 1.00 90.75 508 GLU A CA 1
ATOM 4006 C C . GLU A 1 508 ? 14.420 15.574 -2.850 1.00 90.75 508 GLU A C 1
ATOM 4008 O O . GLU A 1 508 ? 14.398 16.567 -3.581 1.00 90.75 508 GLU A O 1
ATOM 4013 N N . ARG A 1 509 ? 14.132 15.636 -1.555 1.00 87.19 509 ARG A N 1
ATOM 4014 C CA . ARG A 1 509 ? 13.826 16.876 -0.862 1.00 87.19 509 ARG A CA 1
ATOM 4015 C C . ARG A 1 509 ? 15.126 17.514 -0.383 1.00 87.19 509 ARG A C 1
ATOM 4017 O O . ARG A 1 509 ? 15.718 17.054 0.588 1.00 87.19 509 ARG A O 1
ATOM 4024 N N . LYS A 1 510 ? 15.553 18.596 -1.037 1.00 79.38 510 LYS A N 1
ATOM 4025 C CA . LYS A 1 510 ? 16.756 19.346 -0.648 1.00 79.38 510 LYS A CA 1
ATOM 4026 C C . LYS A 1 510 ? 16.402 20.523 0.261 1.00 79.38 510 LYS A C 1
ATOM 4028 O O . LYS A 1 510 ? 15.703 21.435 -0.184 1.00 79.38 510 LYS A O 1
ATOM 4033 N N . PRO A 1 511 ? 16.878 20.556 1.517 1.00 69.44 511 PRO A N 1
ATOM 4034 C CA . PRO A 1 511 ? 16.850 21.776 2.306 1.00 69.44 511 PRO A CA 1
ATOM 4035 C C . PRO A 1 511 ? 17.933 22.711 1.759 1.00 69.44 511 PRO A C 1
ATOM 4037 O O . PRO A 1 511 ? 19.115 22.556 2.052 1.00 69.44 511 PRO A O 1
ATOM 4040 N N . GLN A 1 512 ? 17.555 23.663 0.915 1.00 58.75 512 GLN A N 1
ATOM 4041 C CA . GLN A 1 512 ? 18.495 24.662 0.419 1.00 58.75 512 GLN A CA 1
ATOM 4042 C C . GLN A 1 512 ? 18.583 25.807 1.440 1.00 58.75 512 GLN A C 1
ATOM 4044 O O . GLN A 1 512 ? 17.569 26.436 1.759 1.00 58.75 512 GLN A O 1
ATOM 4049 N N . MET A 1 513 ? 19.784 26.088 1.967 1.00 39.25 513 MET A N 1
ATOM 4050 C CA . MET A 1 513 ? 20.029 27.342 2.691 1.00 39.25 513 MET A CA 1
ATOM 4051 C C . MET A 1 513 ? 19.626 28.512 1.774 1.00 39.25 513 MET A C 1
ATOM 4053 O O . MET A 1 513 ? 19.986 28.517 0.599 1.00 39.25 513 MET A O 1
ATOM 4057 N N . ASN A 1 514 ? 18.880 29.481 2.316 1.00 40.88 514 ASN A N 1
ATOM 4058 C CA . ASN A 1 514 ? 18.412 30.725 1.673 1.00 40.88 514 ASN A CA 1
ATOM 4059 C C . ASN A 1 514 ? 17.112 30.694 0.836 1.00 40.88 514 ASN A C 1
ATOM 4061 O O . ASN A 1 514 ? 16.754 31.733 0.291 1.00 40.88 514 ASN A O 1
ATOM 4065 N N . TYR A 1 515 ? 16.349 29.592 0.779 1.00 48.16 515 TYR A N 1
ATOM 4066 C CA . TYR A 1 515 ? 15.020 29.579 0.117 1.00 48.16 515 TYR A CA 1
ATOM 4067 C C . TYR A 1 515 ? 13.818 29.698 1.064 1.00 48.16 515 TYR A C 1
ATOM 4069 O O . TYR A 1 515 ? 12.672 29.749 0.612 1.00 48.16 515 TYR A O 1
ATOM 4077 N N . ALA A 1 516 ? 14.049 29.805 2.375 1.00 40.81 516 ALA A N 1
ATOM 4078 C CA . ALA A 1 516 ? 13.043 30.387 3.251 1.00 40.81 516 ALA A CA 1
ATOM 4079 C C . ALA A 1 516 ? 12.934 31.867 2.867 1.00 40.81 516 ALA A C 1
ATOM 4081 O O . ALA A 1 516 ? 13.746 32.682 3.303 1.00 40.81 516 ALA A O 1
ATOM 4082 N N . VAL A 1 517 ? 11.974 32.202 2.000 1.00 40.00 517 VAL A N 1
ATOM 4083 C CA . VAL A 1 517 ? 11.596 33.588 1.716 1.00 40.00 517 VAL A CA 1
ATOM 4084 C C . VAL A 1 517 ? 11.024 34.151 3.011 1.00 40.00 517 VAL A C 1
ATOM 4086 O O . VAL A 1 517 ? 9.820 34.140 3.260 1.00 40.00 517 VAL A O 1
ATOM 4089 N N . TYR A 1 518 ? 11.912 34.606 3.884 1.00 37.12 518 TYR A N 1
ATOM 4090 C CA . TYR A 1 518 ? 11.567 35.560 4.905 1.00 37.12 518 TYR A CA 1
ATOM 4091 C C . TYR A 1 518 ? 11.149 36.817 4.147 1.00 37.12 518 TYR A C 1
ATOM 4093 O O . TYR A 1 518 ? 11.986 37.614 3.730 1.00 37.12 518 TYR A O 1
ATOM 4101 N N . ASN A 1 519 ? 9.841 36.996 3.959 1.00 38.66 519 ASN A N 1
ATOM 4102 C CA . ASN A 1 519 ? 9.258 38.316 3.747 1.00 38.66 519 ASN A CA 1
ATOM 4103 C C . ASN A 1 519 ? 9.466 39.123 5.038 1.00 38.66 519 ASN A C 1
ATOM 4105 O O . ASN A 1 519 ? 8.521 39.423 5.760 1.00 38.66 519 ASN A O 1
ATOM 4109 N N . VAL A 1 520 ? 10.719 39.423 5.373 1.00 38.47 520 VAL A N 1
ATOM 4110 C CA . VAL A 1 520 ? 11.051 40.478 6.316 1.00 38.47 520 VAL A CA 1
ATOM 4111 C C . VAL A 1 520 ? 10.951 41.754 5.490 1.00 38.47 520 VAL A C 1
ATOM 4113 O O . VAL A 1 520 ? 11.690 41.907 4.515 1.00 38.47 520 VAL A O 1
ATOM 4116 N N . PRO A 1 521 ? 10.015 42.664 5.804 1.00 39.62 521 PRO A N 1
ATOM 4117 C CA . PRO A 1 521 ? 10.005 43.973 5.178 1.00 39.62 521 PRO A CA 1
ATOM 4118 C C . PRO A 1 521 ? 11.394 44.591 5.359 1.00 39.62 521 PRO A C 1
ATOM 4120 O O . PRO A 1 521 ? 11.886 44.652 6.485 1.00 39.62 521 PRO A O 1
ATOM 4123 N N . GLN A 1 522 ? 12.004 45.075 4.274 1.00 43.06 522 GLN A N 1
ATOM 4124 C CA . GLN A 1 522 ? 13.346 45.692 4.213 1.00 43.06 522 GLN A CA 1
ATOM 4125 C C . GLN A 1 522 ? 13.606 46.833 5.224 1.00 43.06 522 GLN A C 1
ATOM 4127 O O . GLN A 1 522 ? 14.692 47.401 5.251 1.00 43.06 522 GLN A O 1
ATOM 4132 N N . LYS A 1 523 ? 12.634 47.191 6.067 1.00 44.06 523 LYS A N 1
ATOM 4133 C CA . LYS A 1 523 ? 12.723 48.267 7.053 1.00 44.06 523 LYS A CA 1
ATOM 4134 C C . LYS A 1 523 ? 13.288 47.871 8.420 1.00 44.06 523 LYS A C 1
ATOM 4136 O O . LYS A 1 523 ? 13.495 48.776 9.219 1.00 44.06 523 LYS A O 1
ATOM 4141 N N . LEU A 1 524 ? 13.530 46.588 8.712 1.00 42.22 524 LEU A N 1
ATOM 4142 C CA . LEU A 1 524 ? 14.103 46.190 10.013 1.00 42.22 524 LEU A CA 1
ATOM 4143 C C . LEU A 1 524 ? 15.625 45.980 10.008 1.00 42.22 524 LEU A C 1
ATOM 4145 O O . LEU A 1 524 ? 16.240 46.051 11.067 1.00 42.22 524 LEU A O 1
ATOM 4149 N N . ASP A 1 525 ? 16.244 45.785 8.842 1.00 37.84 525 ASP A N 1
ATOM 4150 C CA . ASP A 1 525 ? 17.680 45.466 8.757 1.00 37.84 525 ASP A CA 1
ATOM 4151 C C . ASP A 1 525 ? 18.584 46.712 8.886 1.00 37.84 525 ASP A C 1
ATOM 4153 O O . ASP A 1 525 ? 19.782 46.612 9.139 1.00 37.84 525 ASP A O 1
ATOM 4157 N N . SER A 1 526 ? 18.007 47.916 8.782 1.00 43.47 526 SER A N 1
ATOM 4158 C CA . SER A 1 526 ? 18.720 49.189 8.967 1.00 43.47 526 SER A CA 1
ATOM 4159 C C . SER A 1 526 ? 18.687 49.724 10.405 1.00 43.47 526 SER A C 1
ATOM 4161 O O . SER A 1 526 ? 19.136 50.842 10.633 1.00 43.47 526 SER A O 1
ATOM 4163 N N . MET A 1 527 ? 18.117 48.983 11.363 1.00 42.91 527 MET A N 1
ATOM 4164 C CA . MET A 1 527 ? 18.089 49.366 12.788 1.00 42.91 527 MET A CA 1
ATOM 4165 C C . MET A 1 527 ? 19.017 48.518 13.671 1.00 42.91 527 MET A C 1
ATOM 4167 O O . MET A 1 527 ? 19.101 48.766 14.870 1.00 42.91 527 MET A O 1
ATOM 4171 N N . LEU A 1 528 ? 19.719 47.535 13.096 1.00 43.25 528 LEU A N 1
ATOM 4172 C CA . LEU A 1 528 ? 20.628 46.631 13.815 1.00 43.25 528 LEU A CA 1
ATOM 4173 C C . LEU A 1 528 ? 22.068 46.645 13.265 1.00 43.25 528 LEU A C 1
ATOM 4175 O O . LEU A 1 528 ? 22.815 45.691 13.477 1.00 43.25 528 LEU A O 1
ATOM 4179 N N . ARG A 1 529 ? 22.475 47.724 12.586 1.00 37.78 529 ARG A N 1
ATOM 4180 C CA . ARG A 1 529 ? 23.880 47.988 12.246 1.00 37.78 529 ARG A CA 1
ATOM 4181 C C . ARG A 1 529 ? 24.365 49.288 12.851 1.00 37.78 529 ARG A C 1
ATOM 4183 O O . ARG A 1 529 ? 23.584 50.264 12.806 1.00 37.78 529 ARG A O 1
#

pLDDT: mean 70.48, std 27.44, range [21.77, 98.69]

Secondary structure (DSSP, 8-state):
------------------S-------HHHHHHHHHTT---GGGGSTTS-SSHHHHHHHHHHHHHS-EEEEEEEEGGGTEEEEEEEETEEE-TTSSEEEE-SS--EEEEEES---EEE---PPPS-TTSS----HHHHTTS------SS----SSPPEEE---EEEEEEPPTT--EEESSHHHHH-GGGSEE---GGGPPTT------GGG-PPP---GGGS-------PPP--PPPPP-----------------S--TTHHHHHTTSS----HHHHHHHHTT---------THHHHHHHHHHH-SSS--PPPTTS-BEE-STTEEEEE-TTEEEE--SS--B-GGGTTSS---BPPPEEEEEEE-TTS-EE-SSTTGGG-EEEEEEETT--SSTTSPPPP--SS--SS-HHHHHHHHHHHH-TT-GGG--PPPEEEEEEEEETT--EEEEEEE--HHHHHHTT-TTT--EEEEEEEEETTEEEEEEEEEEEEETTTTEEEEEEEEEE----TT-S-----TTSTTS--

Sequence (529 aa):
MKPPSKPRQITEDGTTLNENVPQGITRRQLLKLMGLGATIPAVKTLNADTGGWASSLSWASNFLNEKVELTLYRPQDLMELKLSFLGFQRSSDNKSLQKVSSPNLLIVEWQPQSIAEQAYEEKGGSNGGANFDSVADSSLGDKTSMGQDDLKFPAKSYISGPSRLVFEIPSSISTIPLKTKDLLDWGKFKPRVSNRAAAPNVPPVFQAKDNVPLYNNILISKDPVIDVKPLNQEKQPVNKEQPANKPIFKMQTIKPADTVRQVTVNRDMRRATKDEMKVIEKREAPAEASKPADGLISIVQNLALGKTPRPVDQNETAIEFPYRLFISPNQFSTWAHDWQLKLRDDEKGTELKTYELWHSRLTCKNCNDEKDLTDATKSLKTVRALWGVDINGDYTKKPARNSSFKTSLYNDDRHCIVHESSNWDLPKGFKPKPVQVHNLMLSVLGAWFDAEMLVKRKELADAGIIGSLNLLKWKHIATLARDHYVEVVYAGNMLPFGHEASLVRITERKPQMNYAVYNVPQKLDSMLR

Radius of gyration: 30.79 Å; chains: 1; bounding box: 89×77×83 Å